Protein 3HIU (pdb70)

Sequence (558 aa):
QSRERLVKWLQDAYAEKEAETAAASRIEHYPELKRRIEQHVEETQQQSAGVQRCLELLNGSIPTATDEVTKGVGISYAFEHLEIASYRALVVAARSAGEQEVAQICEDILQQEIEAEWLIEHQEAIVVAFLEREQLGQSRERLVKWLQDAYAEKEAETAAASRIEHYPELKRRIEQHVEETQQQSAGVQRCLELLNGSIPTAKGTDEVTKGVGISYAFEHLEIASYRALVVAARSAGEQEVAQICEDILQQEIEEAEWLIEHQEAIVVAFLEREQLQSRERLVKWLQDAYAEKEAETAAASRIEHYPELKRRIEQHVEETQQQSAGVQRCLELLNGSIPTATDEVTKGVGISYAFEHLEIASYRALVVAARSAGEQEVAQICEDILQQEIEAEWLIEHQEAIVVAFLEREQLEGQSRERLVKWLQDAYAEKEAETTAAASRIEHYPELKRRIEQHVEETQQQSAGVQRCLELLNGSIPTAKGLSSVLASTDEVTKGVGISYAFEHLEIASYRALVVAARSAGEQEVAQICEDILQQEIEAEWLIEHQEAIVVAFLEREQL

B-factor: mean 47.35, std 18.44, range [15.9, 277.49]

Radius of gyration: 35.27 Å; Cα contacts (8 Å, |Δi|>4): 596; chains: 4; bounding box: 113×40×68 Å

Organism: Xanthomonas campestris pv. campestris (strain ATCC 33913 / DSM 3586 / NCPPB 528 / LMG 568 / P 25) (NCBI:txid190485)

CATH classification: 1.20.1260.10

InterPro domains:
  IPR009078 Ferritin-like superfamily [SSF47240] (7-157)
  IPR010287 Protein of unknown function DUF892, YciF-like [PF05974] (7-159)
  IPR012347 Ferritin-like [G3DSA:1.20.1260.10] (4-169)

Nearest PDB structures (foldseek):
  3hiu-assembly1_B  TM=9.996E-01  e=7.104E-16  Xanthomonas campestris pv. campestris
  3hiu-assembly1_A  TM=9.751E-01  e=3.334E-14  Xanthomonas campestris pv. campestris
  3ogh-assembly1_A  TM=9.337E-01  e=3.866E-07  Escherichia coli O6
  4v6b-assembly1_AE  TM=6.961E-01  e=4.659E-02  Homo sapiens
  4v6b-assembly2_Ax  TM=6.950E-01  e=1.173E-01  Homo sapiens

Structure (mmCIF, N/CA/C/O backbone):
data_3HIU
#
_entry.id   3HIU
#
_cell.length_a   102.592
_cell.length_b   56.843
_cell.length_c   53.990
_cell.angle_alpha   90.00
_cell.angle_beta   90.01
_cell.angle_gamma   90.00
#
_symmetry.space_group_name_H-M   'P 1 21 1'
#
loop_
_entity.id
_entity.type
_entity.pdbx_description
1 polymer 'Uncharacterized protein'
2 non-polymer 'SODIUM ION'
3 non-polymer 1,2-ETHANEDIOL
4 water water
#
loop_
_atom_site.group_PDB
_atom_site.id
_atom_site.type_symbol
_atom_site.label_atom_id
_atom_site.label_alt_id
_atom_site.label_comp_id
_atom_site.label_asym_id
_atom_site.label_entity_id
_atom_site.label_seq_id
_atom_site.pdbx_PDB_ins_code
_atom_site.Cartn_x
_atom_site.Cartn_y
_atom_site.Cartn_z
_atom_site.occupancy
_atom_site.B_iso_or_equiv
_atom_site.auth_seq_id
_atom_site.auth_comp_id
_atom_site.auth_asym_id
_atom_site.auth_atom_id
_atom_site.pdbx_PDB_model_num
ATOM 1 N N . GLN A 1 2 ? 81.215 4.045 7.079 1.00 60.68 5 GLN A N 1
ATOM 2 C CA . GLN A 1 2 ? 80.007 4.383 6.323 1.00 66.10 5 GLN A CA 1
ATOM 3 C C . GLN A 1 2 ? 78.916 3.337 6.536 1.00 55.85 5 GLN A C 1
ATOM 4 O O . GLN A 1 2 ? 77.720 3.644 6.501 1.00 43.92 5 GLN A O 1
ATOM 10 N N . SER A 1 3 ? 79.343 2.095 6.740 1.00 56.78 6 SER A N 1
ATOM 11 C CA . SER A 1 3 ? 78.435 1.048 7.159 1.00 51.05 6 SER A CA 1
ATOM 12 C C . SER A 1 3 ? 77.742 1.540 8.424 1.00 46.97 6 SER A C 1
ATOM 13 O O . SER A 1 3 ? 76.517 1.479 8.522 1.00 41.03 6 SER A O 1
ATOM 16 N N . ARG A 1 4 ? 78.522 2.051 9.378 1.00 42.63 7 ARG A N 1
ATOM 17 C CA . ARG A 1 4 ? 77.951 2.529 10.640 1.00 44.09 7 ARG A CA 1
ATOM 18 C C . ARG A 1 4 ? 77.013 3.714 10.453 1.00 47.29 7 ARG A C 1
ATOM 19 O O . ARG A 1 4 ? 75.991 3.820 11.133 1.00 45.26 7 ARG A O 1
ATOM 27 N N . GLU A 1 5 ? 77.362 4.605 9.531 1.00 49.64 8 GLU A N 1
ATOM 28 C CA . GLU A 1 5 ? 76.612 5.848 9.365 1.00 52.28 8 GLU A CA 1
ATOM 29 C C . GLU A 1 5 ? 75.348 5.723 8.507 1.00 41.24 8 GLU A C 1
ATOM 30 O O . GLU A 1 5 ? 74.503 6.611 8.523 1.00 40.61 8 GLU A O 1
ATOM 36 N N . ARG A 1 6 ? 75.222 4.631 7.757 1.00 34.50 9 ARG A N 1
ATOM 37 C CA . ARG A 1 6 ? 73.956 4.310 7.119 1.00 33.84 9 ARG A CA 1
ATOM 38 C C . ARG A 1 6 ? 73.067 3.627 8.151 1.00 33.36 9 ARG A C 1
ATOM 39 O O . ARG A 1 6 ? 71.877 3.912 8.229 1.00 34.18 9 ARG A O 1
ATOM 47 N N . LEU A 1 7 ? 73.655 2.730 8.941 1.00 36.54 10 LEU A N 1
ATOM 48 C CA . LEU A 1 7 ? 72.930 2.058 10.014 1.00 36.31 10 LEU A CA 1
ATOM 49 C C . LEU A 1 7 ? 72.374 3.112 10.967 1.00 40.71 10 LEU A C 1
ATOM 50 O O . LEU A 1 7 ? 71.199 3.077 11.327 1.00 37.02 10 LEU A O 1
ATOM 55 N N . VAL A 1 8 ? 73.216 4.066 11.358 1.00 45.69 11 VAL A N 1
ATOM 56 C CA . VAL A 1 8 ? 72.768 5.156 12.224 1.00 47.97 11 VAL A CA 1
ATOM 57 C C . VAL A 1 8 ? 71.685 5.992 11.539 1.00 50.87 11 VAL A C 1
ATOM 58 O O . VAL A 1 8 ? 70.699 6.382 12.167 1.00 53.84 11 VAL A O 1
ATOM 62 N N . LYS A 1 9 ? 71.857 6.246 10.245 1.00 47.89 12 LYS A N 1
ATOM 63 C CA . LYS A 1 9 ? 70.879 7.033 9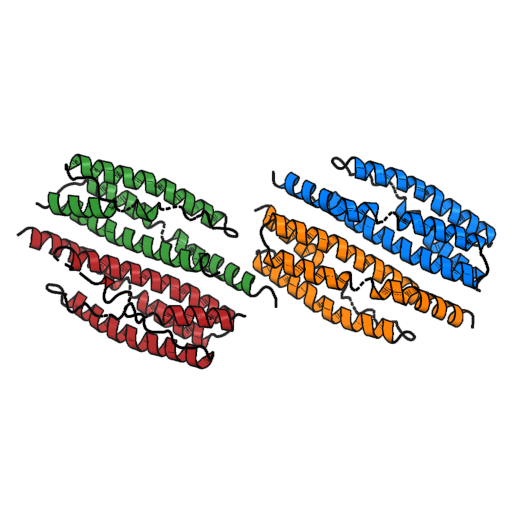.499 1.00 46.57 12 LYS A CA 1
ATOM 64 C C . LYS A 1 9 ? 69.472 6.406 9.479 1.00 46.18 12 LYS A C 1
ATOM 65 O O . LYS A 1 9 ? 68.482 7.103 9.720 1.00 45.75 12 LYS A O 1
ATOM 71 N N . TRP A 1 10 ? 69.390 5.106 9.176 1.00 41.60 13 TRP A N 1
ATOM 72 C CA . TRP A 1 10 ? 68.112 4.388 9.160 1.00 27.83 13 TRP A CA 1
ATOM 73 C C . TRP A 1 10 ? 67.595 4.129 10.572 1.00 31.80 13 TRP A C 1
ATOM 74 O O . TRP A 1 10 ? 66.391 4.034 10.789 1.00 33.22 13 TRP A O 1
ATOM 85 N N . LEU A 1 11 ? 68.503 4.027 11.537 1.00 30.00 14 LEU A N 1
ATOM 86 C CA . LEU A 1 11 ? 68.105 3.980 12.943 1.00 31.95 14 LEU A CA 1
ATOM 87 C C . LEU A 1 11 ? 67.430 5.294 13.366 1.00 36.29 14 LEU A C 1
ATOM 88 O O . LEU A 1 11 ? 66.431 5.285 14.091 1.00 33.15 14 LEU A O 1
ATOM 93 N N . GLN A 1 12 ? 67.978 6.417 12.901 1.00 40.84 15 GLN A N 1
ATOM 94 C CA . GLN A 1 12 ? 67.403 7.737 13.166 1.00 42.71 15 GLN A CA 1
ATOM 95 C C . GLN A 1 12 ? 65.984 7.884 12.605 1.00 43.92 15 GLN A C 1
ATOM 96 O O . GLN A 1 12 ? 65.070 8.324 13.313 1.00 43.18 15 GLN A O 1
ATOM 102 N N . ASP A 1 13 ? 65.804 7.510 11.339 1.00 40.83 16 ASP A N 1
ATOM 103 C CA . ASP A 1 13 ? 64.489 7.550 10.704 1.00 36.88 16 ASP A CA 1
ATOM 104 C C . ASP A 1 13 ? 63.472 6.815 11.560 1.00 37.16 16 ASP A C 1
ATOM 105 O O . ASP A 1 13 ? 62.424 7.354 11.902 1.00 40.22 16 ASP A O 1
ATOM 110 N N . ALA A 1 14 ? 63.804 5.574 11.902 1.00 40.33 17 ALA A N 1
ATOM 111 C CA . ALA A 1 14 ? 62.891 4.673 12.605 1.00 41.14 17 ALA A CA 1
ATOM 112 C C . ALA A 1 14 ? 62.523 5.155 14.006 1.00 43.65 17 ALA A C 1
ATOM 113 O O . ALA A 1 14 ? 61.419 4.897 14.476 1.00 45.71 17 ALA A O 1
ATOM 115 N N . TYR A 1 15 ? 63.450 5.840 14.672 1.00 44.41 18 TYR A N 1
ATOM 116 C CA . TYR A 1 15 ? 63.188 6.394 15.995 1.00 43.97 18 TYR A CA 1
ATOM 117 C C . TYR A 1 15 ? 62.115 7.468 15.891 1.00 44.66 18 TYR A C 1
ATOM 118 O O . TYR A 1 15 ? 61.199 7.534 16.705 1.00 44.17 18 TYR A O 1
ATOM 127 N N . ALA A 1 16 ? 62.250 8.314 14.879 1.00 43.42 19 ALA A N 1
ATOM 128 C CA . ALA A 1 16 ? 61.264 9.337 14.600 1.00 42.60 19 ALA A CA 1
ATOM 129 C C . ALA A 1 16 ? 59.963 8.673 14.159 1.00 46.56 19 ALA A C 1
ATOM 130 O O . ALA A 1 16 ? 58.874 9.142 14.483 1.00 50.21 19 ALA A O 1
ATOM 140 N N . GLU A 1 18 ? 58.924 5.619 15.133 1.00 33.94 21 GLU A N 1
ATOM 141 C CA . GLU A 1 18 ? 58.321 5.035 16.314 1.00 34.68 21 GLU A CA 1
ATOM 142 C C . GLU A 1 18 ? 57.621 6.093 17.125 1.00 36.56 21 GLU A C 1
ATOM 143 O O . GLU A 1 18 ? 56.588 5.831 17.730 1.00 40.74 21 GLU A O 1
ATOM 149 N N . LYS A 1 19 ? 58.187 7.294 17.140 1.00 40.86 22 LYS A N 1
ATOM 150 C CA . LYS A 1 19 ? 57.645 8.366 17.968 1.00 50.01 22 LYS A CA 1
ATOM 151 C C . LYS A 1 19 ? 56.394 8.944 17.338 1.00 55.55 22 LYS A C 1
ATOM 152 O O . LYS A 1 19 ? 55.498 9.416 18.037 1.00 55.98 22 LYS A O 1
ATOM 158 N N . GLU A 1 20 ? 56.331 8.892 16.013 1.00 60.58 23 GLU A N 1
ATOM 159 C CA . GLU A 1 20 ? 55.102 9.232 15.310 1.00 63.19 23 GLU A CA 1
ATOM 160 C C . GLU A 1 20 ? 54.059 8.144 15.543 1.00 58.38 23 GLU A C 1
ATOM 161 O O . GLU A 1 20 ? 52.891 8.432 15.818 1.00 58.69 23 GLU A O 1
ATOM 167 N N . ALA A 1 21 ? 54.494 6.892 15.440 1.00 51.79 24 ALA A N 1
ATOM 168 C CA . ALA A 1 21 ? 53.608 5.761 15.653 1.00 46.02 24 ALA A CA 1
ATOM 169 C C . ALA A 1 21 ? 52.944 5.879 17.020 1.00 49.22 24 ALA A C 1
ATOM 170 O O . ALA A 1 21 ? 51.721 5.799 17.131 1.00 50.50 24 ALA A O 1
ATOM 172 N N . GLU A 1 22 ? 53.759 6.094 18.051 1.00 48.24 25 GLU A N 1
ATOM 173 C CA . GLU A 1 22 ? 53.283 6.186 19.430 1.00 49.03 25 GLU A CA 1
ATOM 174 C C . GLU A 1 22 ? 52.213 7.262 19.610 1.00 49.37 25 GLU A C 1
ATOM 175 O O . GLU A 1 22 ? 51.238 7.075 20.341 1.00 48.49 25 GLU A O 1
ATOM 181 N N . THR A 1 23 ? 52.399 8.388 18.935 1.00 47.94 26 THR A N 1
ATOM 182 C CA . THR A 1 23 ? 51.500 9.517 19.082 1.00 49.58 26 THR A CA 1
ATOM 183 C C . THR A 1 23 ? 50.241 9.343 18.232 1.00 49.34 26 THR A C 1
ATOM 184 O O . THR A 1 23 ? 49.168 9.863 18.560 1.00 49.24 26 THR A O 1
ATOM 209 N N . ALA A 1 26 ? 48.357 6.497 20.301 1.00 49.28 29 ALA A N 1
ATOM 210 C CA . ALA A 1 26 ? 47.917 7.081 21.564 1.00 60.11 29 ALA A CA 1
ATOM 211 C C . ALA A 1 26 ? 46.791 8.074 21.311 1.00 67.67 29 ALA A C 1
ATOM 212 O O . ALA A 1 26 ? 46.231 8.651 22.246 1.00 75.86 29 ALA A O 1
ATOM 214 N N . ALA A 1 27 ? 46.471 8.275 20.037 1.00 63.61 30 ALA A N 1
ATOM 215 C CA . ALA A 1 27 ? 45.329 9.088 19.651 1.00 57.92 30 ALA A CA 1
ATOM 216 C C . ALA A 1 27 ? 44.194 8.204 19.146 1.00 56.97 30 ALA A C 1
ATOM 217 O O . ALA A 1 27 ? 43.035 8.390 19.528 1.00 60.49 30 ALA A O 1
ATOM 227 N N . ALA A 1 29 ? 43.450 5.216 19.823 1.00 52.57 32 ALA A N 1
ATOM 228 C CA . ALA A 1 29 ? 42.852 4.410 20.881 1.00 57.73 32 ALA A CA 1
ATOM 229 C C . ALA A 1 29 ? 41.809 5.188 21.693 1.00 65.07 32 ALA A C 1
ATOM 230 O O . ALA A 1 29 ? 41.033 4.601 22.451 1.00 72.10 32 ALA A O 1
ATOM 232 N N . SER A 1 30 ? 41.777 6.506 21.526 1.00 63.99 33 SER A N 1
ATOM 233 C CA . SER A 1 30 ? 40.829 7.327 22.274 1.00 64.75 33 SER A CA 1
ATOM 234 C C . SER A 1 30 ? 39.553 7.644 21.485 1.00 63.86 33 SER A C 1
ATOM 235 O O . SER A 1 30 ? 38.573 8.126 22.053 1.00 65.49 33 SER A O 1
ATOM 238 N N . ARG A 1 31 ? 39.571 7.370 20.183 1.00 62.03 34 ARG A N 1
ATOM 239 C CA . ARG A 1 31 ? 38.418 7.615 19.317 1.00 64.76 34 ARG A CA 1
ATOM 240 C C . ARG A 1 31 ? 37.462 6.429 19.350 1.00 63.24 34 ARG A C 1
ATOM 241 O O . ARG A 1 31 ? 36.303 6.535 18.948 1.00 65.72 34 ARG A O 1
ATOM 249 N N . ILE A 1 32 ? 37.958 5.298 19.834 1.00 56.39 35 ILE A N 1
ATOM 250 C CA . ILE A 1 32 ? 37.186 4.063 19.841 1.00 50.54 35 ILE A CA 1
ATOM 251 C C . ILE A 1 32 ? 36.098 4.061 20.907 1.00 47.37 35 ILE A C 1
ATOM 252 O O . ILE A 1 32 ? 36.360 4.372 22.070 1.00 46.54 35 ILE A O 1
ATOM 257 N N . GLU A 1 33 ? 34.883 3.701 20.502 1.00 44.68 36 GLU A N 1
ATOM 258 C CA . GLU A 1 33 ? 33.765 3.593 21.432 1.00 47.33 36 GLU A CA 1
ATOM 259 C C . GLU A 1 33 ? 33.094 2.234 21.356 1.00 43.00 36 GLU A C 1
ATOM 260 O O . GLU A 1 33 ? 32.327 1.881 22.248 1.00 38.78 36 GLU A O 1
ATOM 266 N N . HIS A 1 34 ? 33.367 1.479 20.291 1.00 45.13 37 HIS A N 1
ATOM 267 C CA . HIS A 1 34 ? 32.605 0.255 20.028 1.00 50.57 37 HIS A CA 1
ATOM 268 C C . HIS A 1 34 ? 33.407 -1.022 19.737 1.00 48.52 37 HIS A C 1
ATOM 269 O O . HIS A 1 34 ? 32.838 -2.040 19.331 1.00 50.72 37 HIS A O 1
ATOM 276 N N . TYR A 1 35 ? 34.712 -0.984 19.965 1.00 43.65 38 TYR A N 1
ATOM 277 C CA . TYR A 1 35 ? 35.562 -2.110 19.598 1.00 42.77 38 TYR A CA 1
ATOM 278 C C . TYR A 1 35 ? 36.536 -2.454 20.719 1.00 42.93 38 TYR A C 1
ATOM 279 O O . TYR A 1 35 ? 37.731 -2.157 20.632 1.00 37.62 38 TYR A O 1
ATOM 288 N N . PRO A 1 36 ? 36.020 -3.097 21.780 1.00 45.92 39 PRO A N 1
ATOM 289 C CA . PRO A 1 36 ? 36.778 -3.294 23.021 1.00 46.10 39 PRO A CA 1
ATOM 290 C C . PRO A 1 36 ? 38.134 -3.967 22.783 1.00 46.83 39 PRO A C 1
ATOM 291 O O . PRO A 1 36 ? 39.137 -3.568 23.374 1.00 45.26 39 PRO A O 1
ATOM 295 N N . GLU A 1 37 ? 38.162 -4.980 21.925 1.00 45.35 40 GLU A N 1
ATOM 296 C CA . GLU A 1 37 ? 39.382 -5.721 21.717 1.00 41.91 40 GLU A CA 1
ATOM 297 C C . GLU A 1 37 ? 40.382 -4.786 21.055 1.00 44.54 40 GLU A C 1
ATOM 298 O O . GLU A 1 37 ? 41.536 -4.702 21.470 1.00 43.68 40 GLU A O 1
ATOM 304 N N . LEU A 1 38 ? 39.903 -4.061 20.048 1.00 41.01 41 LEU A N 1
ATOM 305 C CA . LEU A 1 38 ? 40.727 -3.163 19.250 1.00 37.87 41 LEU A CA 1
ATOM 306 C C . LEU A 1 38 ? 41.419 -2.116 20.114 1.00 44.53 41 LEU A C 1
ATOM 307 O O . LEU A 1 38 ? 42.649 -2.004 20.100 1.00 44.74 41 LEU A O 1
ATOM 312 N N . LYS A 1 39 ? 40.625 -1.351 20.860 1.00 42.74 42 LYS A N 1
ATOM 313 C CA . LYS A 1 39 ? 41.151 -0.297 21.714 1.00 38.39 42 LYS A CA 1
ATOM 314 C C . LYS A 1 39 ? 42.198 -0.899 22.632 1.00 40.24 42 LYS A C 1
ATOM 315 O O . LYS A 1 39 ? 43.274 -0.333 22.829 1.00 38.79 42 LYS A O 1
ATOM 321 N N . ARG A 1 40 ? 41.876 -2.074 23.158 1.00 46.62 43 ARG A N 1
ATOM 322 C CA . ARG A 1 40 ? 42.695 -2.757 24.155 1.00 53.50 43 ARG A CA 1
ATOM 323 C C . ARG A 1 40 ? 43.975 -3.322 23.528 1.00 55.63 43 ARG A C 1
ATOM 324 O O . ARG A 1 40 ? 44.981 -3.528 24.212 1.00 56.52 43 ARG A O 1
ATOM 332 N N . ARG A 1 41 ? 43.930 -3.569 22.223 1.00 50.35 44 ARG A N 1
ATOM 333 C CA . ARG A 1 41 ? 45.098 -4.060 21.510 1.00 46.83 44 ARG A CA 1
ATOM 334 C C . ARG A 1 41 ? 46.023 -2.894 21.170 1.00 44.76 44 ARG A C 1
ATOM 335 O O . ARG A 1 41 ? 47.235 -2.969 21.359 1.00 45.89 44 ARG A O 1
ATOM 343 N N . ILE A 1 42 ? 45.438 -1.809 20.682 1.00 40.17 45 ILE A N 1
ATOM 344 C CA . ILE A 1 42 ? 46.212 -0.633 20.313 1.00 36.56 45 ILE A CA 1
ATOM 345 C C . ILE A 1 42 ? 46.964 -0.090 21.525 1.00 35.74 45 ILE A C 1
ATOM 346 O O . ILE A 1 42 ? 48.174 0.148 21.459 1.00 39.21 45 ILE A O 1
ATOM 351 N N . GLU A 1 43 ? 46.251 0.090 22.633 1.00 32.40 46 GLU A N 1
ATOM 352 C CA . GLU A 1 43 ? 46.882 0.522 23.875 1.00 39.25 46 GLU A CA 1
ATOM 353 C C . GLU A 1 43 ? 48.171 -0.261 24.130 1.00 42.71 46 GLU A C 1
ATOM 354 O O . GLU A 1 43 ? 49.248 0.324 24.249 1.00 46.25 46 GLU A O 1
ATOM 360 N N . GLN A 1 44 ? 48.052 -1.585 24.194 1.00 42.16 47 GLN A N 1
ATOM 361 C CA . GLN A 1 44 ? 49.187 -2.490 24.417 1.00 45.31 47 GLN A CA 1
ATOM 362 C C . GLN A 1 44 ? 50.396 -2.219 23.505 1.00 42.80 47 GLN A C 1
ATOM 363 O O . GLN A 1 44 ? 51.552 -2.412 23.902 1.00 33.68 47 GLN A O 1
ATOM 369 N N . HIS A 1 45 ? 50.125 -1.772 22.282 1.00 44.77 48 HIS A N 1
ATOM 370 C CA . HIS A 1 45 ? 51.194 -1.509 21.327 1.00 42.21 48 HIS A CA 1
ATOM 371 C C . HIS A 1 45 ? 51.697 -0.071 21.451 1.00 43.14 48 HIS A C 1
ATOM 372 O O . HIS A 1 45 ? 52.845 0.221 21.100 1.00 43.21 48 HIS A O 1
ATOM 379 N N . VAL A 1 46 ? 50.847 0.824 21.956 1.00 39.02 49 VAL A N 1
ATOM 380 C CA . VAL A 1 46 ? 51.294 2.180 22.269 1.00 42.43 49 VAL A CA 1
ATOM 381 C C . VAL A 1 46 ? 52.480 2.115 23.224 1.00 48.73 49 VAL A C 1
ATOM 382 O O . VAL A 1 46 ? 53.332 3.007 23.248 1.00 47.20 49 VAL A O 1
ATOM 386 N N . GLU A 1 47 ? 52.541 1.040 24.000 1.00 51.66 50 GLU A N 1
ATOM 387 C CA . GLU A 1 47 ? 53.651 0.849 24.919 1.00 57.84 50 GLU A CA 1
ATOM 388 C C . GLU A 1 47 ? 54.719 -0.120 24.400 1.00 52.01 50 GLU A C 1
ATOM 389 O O . GLU A 1 47 ? 55.909 0.088 24.635 1.00 50.67 50 GLU A O 1
ATOM 395 N N . GLU A 1 48 ? 54.316 -1.165 23.687 1.00 48.78 51 GLU A N 1
ATOM 396 C CA . GLU A 1 48 ? 55.316 -1.983 23.018 1.00 47.52 51 GLU A CA 1
ATOM 397 C C . GLU A 1 48 ? 56.191 -0.997 22.260 1.00 44.95 51 GLU A C 1
ATOM 398 O O . GLU A 1 48 ? 57.409 -1.140 22.215 1.00 44.74 51 GLU A O 1
ATOM 404 N N . THR A 1 49 ? 55.545 0.020 21.690 1.00 40.94 52 THR A N 1
ATOM 405 C CA . THR A 1 49 ? 56.203 1.036 20.875 1.00 42.34 52 THR A CA 1
ATOM 406 C C . THR A 1 49 ? 57.167 1.891 21.678 1.00 50.61 52 THR A C 1
ATOM 407 O O . THR A 1 49 ? 58.294 2.154 21.248 1.00 49.15 52 THR A O 1
ATOM 411 N N . GLN A 1 50 ? 56.722 2.344 22.842 1.00 55.95 53 GLN A N 1
ATOM 412 C CA . GLN A 1 50 ? 57.598 3.130 23.696 1.00 57.11 53 GLN A CA 1
ATOM 413 C C . GLN A 1 50 ? 58.857 2.319 24.053 1.00 55.96 53 GLN A C 1
ATOM 414 O O . GLN A 1 50 ? 59.944 2.887 24.197 1.00 57.65 53 GLN A O 1
ATOM 420 N N . GLN A 1 51 ? 58.709 0.993 24.141 1.00 51.92 54 GLN A N 1
ATOM 421 C CA . GLN A 1 51 ? 59.834 0.078 24.386 1.00 49.77 54 GLN A CA 1
ATOM 422 C C . GLN A 1 51 ? 60.671 -0.192 23.134 1.00 52.75 54 GLN A C 1
ATOM 423 O O . GLN A 1 51 ? 61.810 -0.651 23.231 1.00 50.36 54 GLN A O 1
ATOM 429 N N . GLN A 1 52 ? 60.098 0.078 21.965 1.00 52.99 55 GLN A N 1
ATOM 430 C CA . GLN A 1 52 ? 60.826 -0.071 20.709 1.00 53.59 55 GLN A CA 1
ATOM 431 C C . GLN A 1 52 ? 61.853 1.047 20.523 1.00 55.79 55 GLN A C 1
ATOM 432 O O . GLN A 1 52 ? 63.054 0.789 20.453 1.00 54.97 55 GLN A O 1
ATOM 438 N N . SER A 1 53 ? 61.374 2.287 20.455 1.00 57.25 56 SER A N 1
ATOM 439 C CA . SER A 1 53 ? 62.244 3.427 20.175 1.00 55.38 56 SER A CA 1
ATOM 440 C C . SER A 1 53 ? 63.354 3.590 21.218 1.00 51.45 56 SER A C 1
ATOM 441 O O . SER A 1 53 ? 64.478 3.942 20.875 1.00 46.01 56 SER A O 1
ATOM 444 N N . ALA A 1 54 ? 63.035 3.335 22.484 1.00 48.90 57 ALA A N 1
ATOM 445 C CA . ALA A 1 54 ? 64.032 3.407 23.544 1.00 48.60 57 ALA A CA 1
ATOM 446 C C . ALA A 1 54 ? 65.110 2.386 23.255 1.00 48.93 57 ALA A C 1
ATOM 447 O O . ALA A 1 54 ? 66.281 2.587 23.592 1.00 50.99 57 ALA A O 1
ATOM 449 N N . GLY A 1 55 ? 64.703 1.286 22.625 1.00 42.30 58 GLY A N 1
ATOM 450 C CA . GLY A 1 55 ? 65.636 0.262 22.193 1.00 41.88 58 GLY A CA 1
ATOM 451 C C . GLY A 1 55 ? 66.450 0.755 21.012 1.00 38.62 58 GLY A C 1
ATOM 452 O O . GLY A 1 55 ? 67.666 0.553 20.942 1.00 39.46 58 GLY A O 1
ATOM 453 N N . VAL A 1 56 ? 65.763 1.406 20.079 1.00 34.27 59 VAL A N 1
ATOM 454 C CA . VAL A 1 56 ? 66.415 2.045 18.947 1.00 34.39 59 VAL A CA 1
ATOM 455 C C . VAL A 1 56 ? 67.446 3.058 19.451 1.00 39.64 59 VAL A C 1
ATOM 456 O O . VAL A 1 56 ? 68.564 3.138 18.935 1.00 33.24 59 VAL A O 1
ATOM 460 N N . GLN A 1 57 ? 67.064 3.817 20.477 1.00 42.01 60 GLN A N 1
ATOM 461 C CA . GLN A 1 57 ? 67.924 4.852 21.037 1.00 38.69 60 GLN A CA 1
ATOM 462 C C . GLN A 1 57 ? 69.190 4.270 21.646 1.00 36.89 60 GLN A C 1
ATOM 463 O O . GLN A 1 57 ? 70.282 4.807 21.452 1.00 41.36 60 GLN A O 1
ATOM 469 N N . ARG A 1 58 ? 69.044 3.182 22.394 1.00 31.48 61 ARG A N 1
ATOM 470 C CA . ARG A 1 58 ? 70.206 2.507 22.944 1.00 30.70 61 ARG A CA 1
ATOM 471 C C . ARG A 1 58 ? 71.162 2.137 21.812 1.00 36.88 61 ARG A C 1
ATOM 472 O O . ARG A 1 58 ? 72.388 2.081 22.003 1.00 40.01 61 ARG A O 1
ATOM 480 N N . CYS A 1 59 ? 70.594 1.903 20.631 1.00 32.53 62 CYS A N 1
ATOM 481 C CA . CYS A 1 59 ? 71.378 1.643 19.430 1.00 34.18 62 CYS A CA 1
ATOM 482 C C . CYS A 1 59 ? 72.026 2.911 18.865 1.00 39.47 62 CYS A C 1
ATOM 483 O O . CYS A 1 59 ? 73.167 2.876 18.388 1.00 42.57 62 CYS A O 1
ATOM 486 N N . LEU A 1 60 ? 71.299 4.025 18.929 1.00 38.91 63 LEU A N 1
ATOM 487 C CA . LEU A 1 60 ? 71.819 5.309 18.462 1.00 42.32 63 LEU A CA 1
ATOM 488 C C . LEU A 1 60 ? 72.928 5.834 19.377 1.00 45.58 63 LEU A C 1
ATOM 489 O O . LEU A 1 60 ? 73.897 6.446 18.918 1.00 50.08 63 LEU A O 1
ATOM 494 N N . GLU A 1 61 ? 72.781 5.583 20.671 1.00 41.95 64 GLU A N 1
ATOM 495 C CA . GLU A 1 61 ? 73.795 5.965 21.641 1.00 39.59 64 GLU A CA 1
ATOM 496 C C . GLU A 1 61 ? 75.030 5.063 21.540 1.00 42.25 64 GLU A C 1
ATOM 497 O O . GLU A 1 61 ? 76.154 5.524 21.729 1.00 46.79 64 GLU A O 1
ATOM 503 N N . LEU A 1 62 ? 74.825 3.790 21.212 1.00 39.33 65 LEU A N 1
ATOM 504 C CA . LEU A 1 62 ? 75.939 2.856 21.057 1.00 43.74 65 LEU A CA 1
ATOM 505 C C . LEU A 1 62 ? 76.867 3.221 19.901 1.00 46.29 65 LEU A C 1
ATOM 506 O O . LEU A 1 62 ? 78.094 3.168 20.032 1.00 49.80 65 LEU A O 1
ATOM 511 N N . LEU A 1 63 ? 76.273 3.568 18.764 1.00 44.07 66 LEU A N 1
ATOM 512 C CA . LEU A 1 63 ? 77.034 3.815 17.543 1.00 45.75 66 LEU A CA 1
ATOM 513 C C . LEU A 1 63 ? 77.367 5.301 17.391 1.00 48.98 66 LEU A C 1
ATOM 514 O O . LEU A 1 63 ? 77.729 5.762 16.304 1.00 51.64 66 LEU A O 1
ATOM 519 N N . ASN A 1 64 ? 77.238 6.043 18.490 1.00 46.08 67 ASN A N 1
ATOM 520 C CA . ASN A 1 64 ? 77.565 7.467 18.521 1.00 46.34 67 ASN A CA 1
ATOM 521 C C . ASN A 1 64 ? 76.778 8.299 17.501 1.00 52.33 67 ASN A C 1
ATOM 522 O O . ASN A 1 64 ? 77.275 9.303 16.992 1.00 58.10 67 ASN A O 1
ATOM 527 N N . GLY A 1 65 ? 75.553 7.878 17.204 1.00 46.98 68 GLY A N 1
ATOM 528 C CA . GLY A 1 65 ? 74.686 8.635 16.320 1.00 46.00 68 GLY A CA 1
ATOM 529 C C . GLY A 1 65 ? 73.648 9.396 17.122 1.00 51.21 68 GLY A C 1
ATOM 530 O O . GLY A 1 65 ? 73.237 8.956 18.198 1.00 51.95 68 GLY A O 1
ATOM 531 N N . SER A 1 66 ? 73.219 10.540 16.601 1.00 54.49 69 SER A N 1
ATOM 532 C CA . SER A 1 66 ? 72.303 11.415 17.328 1.00 58.68 69 SER A CA 1
ATOM 533 C C . SER A 1 66 ? 70.903 10.823 17.405 1.00 56.45 69 SER A C 1
ATOM 534 O O . SER A 1 66 ? 70.540 9.962 16.607 1.00 56.55 69 SER A O 1
ATOM 537 N N . ILE A 1 67 ? 70.120 11.301 18.368 1.00 57.29 70 ILE A N 1
ATOM 538 C CA . ILE A 1 67 ? 68.726 10.893 18.497 1.00 59.53 70 ILE A CA 1
ATOM 539 C C . ILE A 1 67 ? 67.806 11.988 17.957 1.00 70.96 70 ILE A C 1
ATOM 540 O O . ILE A 1 67 ? 67.696 13.057 18.556 1.00 74.49 70 ILE A O 1
ATOM 545 N N . PRO A 1 68 ? 67.147 11.716 16.817 1.00 74.51 71 PRO A N 1
ATOM 546 C CA . PRO A 1 68 ? 66.305 12.635 16.036 1.00 78.55 71 PRO A CA 1
ATOM 547 C C . PRO A 1 68 ? 65.485 13.659 16.846 1.00 87.01 71 PRO A C 1
ATOM 548 O O . PRO A 1 68 ? 65.202 13.455 18.030 1.00 85.74 71 PRO A O 1
ATOM 552 N N . THR A 1 69 ? 65.095 14.746 16.178 1.00 94.19 72 THR A N 1
ATOM 553 C CA . THR A 1 69 ? 64.521 15.921 16.836 1.00 99.31 72 THR A CA 1
ATOM 554 C C . THR A 1 69 ? 63.179 16.382 16.245 1.00 103.69 72 THR A C 1
ATOM 555 O O . THR A 1 69 ? 62.776 15.941 15.168 1.00 102.23 72 THR A O 1
ATOM 559 N N . ALA A 1 70 ? 62.499 17.273 16.968 1.00 108.99 73 ALA A N 1
ATOM 560 C CA . ALA A 1 70 ? 61.239 17.880 16.525 1.00 109.99 73 ALA A CA 1
ATOM 561 C C . ALA A 1 70 ? 60.066 16.900 16.496 1.00 108.19 73 ALA A C 1
ATOM 562 O O . ALA A 1 70 ? 58.903 17.305 16.566 1.00 106.21 73 ALA A O 1
ATOM 572 N N . THR A 1 90 ? 30.325 8.788 10.471 1.00 107.15 93 THR A N 1
ATOM 573 C CA . THR A 1 90 ? 31.559 9.056 9.732 1.00 98.37 93 THR A CA 1
ATOM 574 C C . THR A 1 90 ? 32.708 8.088 10.056 1.00 85.45 93 THR A C 1
ATOM 575 O O . THR A 1 90 ? 32.700 7.394 11.076 1.00 81.14 93 THR A O 1
ATOM 579 N N . ASP A 1 91 ? 33.705 8.096 9.177 1.00 73.86 94 ASP A N 1
ATOM 580 C CA . ASP A 1 91 ? 34.598 6.968 8.947 1.00 57.05 94 ASP A CA 1
ATOM 581 C C . ASP A 1 91 ? 35.716 6.643 9.934 1.00 53.97 94 ASP A C 1
ATOM 582 O O . ASP A 1 91 ? 36.216 5.524 9.911 1.00 52.57 94 ASP A O 1
ATOM 587 N N . GLU A 1 92 ? 36.118 7.596 10.770 1.00 55.57 95 GLU A N 1
ATOM 588 C CA . GLU A 1 92 ? 37.296 7.421 11.631 1.00 65.27 95 GLU A CA 1
ATOM 589 C C . GLU A 1 92 ? 37.776 5.969 11.815 1.00 64.02 95 GLU A C 1
ATOM 590 O O . GLU A 1 92 ? 38.908 5.644 11.458 1.00 65.23 95 GLU A O 1
ATOM 596 N N . VAL A 1 93 ? 36.914 5.106 12.364 1.00 57.21 96 VAL A N 1
ATOM 597 C CA . VAL A 1 93 ? 37.330 3.787 12.873 1.00 49.76 96 VAL A CA 1
ATOM 598 C C . VAL A 1 93 ? 37.881 2.782 11.854 1.00 44.16 96 VAL A C 1
ATOM 599 O O . VAL A 1 93 ? 38.990 2.288 12.028 1.00 38.46 96 VAL A O 1
ATOM 603 N N . THR A 1 94 ? 37.116 2.472 10.808 1.00 45.69 97 THR A N 1
ATOM 604 C CA . THR A 1 94 ? 37.568 1.509 9.802 1.00 43.90 97 THR A CA 1
ATOM 605 C C . THR A 1 94 ? 38.764 2.064 9.044 1.00 38.15 97 THR A C 1
ATOM 606 O O . THR A 1 94 ? 39.739 1.355 8.792 1.00 37.80 97 THR A O 1
ATOM 610 N N . LYS A 1 95 ? 38.676 3.343 8.690 1.00 35.81 98 LYS A N 1
ATOM 611 C CA . LYS A 1 95 ? 39.732 4.024 7.952 1.00 39.83 98 LYS A CA 1
ATOM 612 C C . LYS A 1 95 ? 41.023 4.083 8.760 1.00 37.67 98 LYS A C 1
ATOM 613 O O . LYS A 1 95 ? 42.116 3.938 8.213 1.00 33.14 98 LYS A O 1
ATOM 619 N N . GLY A 1 96 ? 40.892 4.302 10.064 1.00 36.50 99 GLY A N 1
ATOM 620 C CA . GLY A 1 96 ? 42.045 4.346 10.947 1.00 32.91 99 GLY A CA 1
ATOM 621 C C . GLY A 1 96 ? 42.634 2.959 11.102 1.00 31.17 99 GLY A C 1
ATOM 622 O O . GLY A 1 96 ? 43.852 2.790 11.254 1.00 27.30 99 GLY A O 1
ATOM 623 N N . VAL A 1 97 ? 41.764 1.953 11.062 1.00 31.54 100 VAL A N 1
ATOM 624 C CA . VAL A 1 97 ? 42.227 0.575 11.058 1.00 30.61 100 VAL A CA 1
ATOM 625 C C . VAL A 1 97 ? 43.066 0.314 9.811 1.00 30.66 100 VAL A C 1
ATOM 626 O O . VAL A 1 97 ? 44.063 -0.405 9.867 1.00 31.24 100 VAL A O 1
ATOM 630 N N . GLY A 1 98 ? 42.671 0.921 8.694 1.00 27.06 101 GLY A N 1
ATOM 631 C CA . GLY A 1 98 ? 43.386 0.762 7.444 1.00 23.75 101 GLY A CA 1
ATOM 632 C C . GLY A 1 98 ? 44.732 1.469 7.409 1.00 24.87 101 GLY A C 1
ATOM 633 O O . GLY A 1 98 ? 45.716 0.970 6.848 1.00 24.95 101 GLY A O 1
ATOM 634 N N . ILE A 1 99 ? 44.781 2.647 8.004 1.00 28.72 102 ILE A N 1
ATOM 635 C CA . ILE A 1 99 ? 46.033 3.382 8.112 1.00 27.24 102 ILE A CA 1
ATOM 636 C C . ILE A 1 99 ? 46.969 2.730 9.129 1.00 30.86 102 ILE A C 1
ATOM 637 O O . ILE A 1 99 ? 48.190 2.804 9.010 1.00 29.46 102 ILE A O 1
ATOM 642 N N . SER A 1 100 ? 46.386 2.097 10.139 1.00 37.25 103 SER A N 1
ATOM 643 C CA . SER A 1 100 ? 47.169 1.398 11.147 1.00 38.96 103 SER A CA 1
ATOM 644 C C . SER A 1 100 ? 47.920 0.268 10.485 1.00 37.72 103 SER A C 1
ATOM 645 O O . SER A 1 100 ? 49.106 0.049 10.732 1.00 41.81 103 SER A O 1
ATOM 648 N N . TYR A 1 101 ? 47.194 -0.458 9.649 1.00 30.36 104 TYR A N 1
ATOM 649 C CA . TYR A 1 101 ? 47.735 -1.607 8.946 1.00 27.95 104 TYR A CA 1
ATOM 650 C C . TYR A 1 101 ? 48.801 -1.197 7.907 1.00 28.78 104 TYR A C 1
ATOM 651 O O . TYR A 1 101 ? 49.802 -1.896 7.722 1.00 30.73 104 TYR A O 1
ATOM 660 N N . ALA A 1 102 ? 48.590 -0.060 7.247 1.00 23.58 105 ALA A N 1
ATOM 661 C CA . ALA A 1 102 ? 49.553 0.470 6.287 1.00 19.68 105 ALA A CA 1
ATOM 662 C C . ALA A 1 102 ? 50.847 0.946 6.956 1.00 25.40 105 ALA A C 1
ATOM 663 O O . ALA A 1 102 ? 51.946 0.777 6.417 1.00 25.75 105 ALA A O 1
ATOM 665 N N . PHE A 1 103 ? 50.720 1.562 8.126 1.00 29.27 106 PHE A N 1
ATOM 666 C CA . PHE A 1 103 ? 51.894 2.065 8.828 1.00 28.47 106 PHE A CA 1
ATOM 667 C C . PHE A 1 103 ? 52.712 0.913 9.392 1.00 27.24 106 PHE A C 1
ATOM 668 O O . PHE A 1 103 ? 53.922 0.857 9.211 1.00 26.45 106 PHE A O 1
ATOM 676 N N . GLU A 1 104 ? 52.045 -0.007 10.078 1.00 30.85 107 GLU A N 1
ATOM 677 C CA . GLU A 1 104 ? 52.710 -1.203 10.584 1.00 31.57 107 GLU A CA 1
ATOM 678 C C . GLU A 1 104 ? 53.462 -1.887 9.449 1.00 31.23 107 GLU A C 1
ATOM 679 O O . GLU A 1 104 ? 54.487 -2.523 9.671 1.00 28.87 107 GLU A O 1
ATOM 685 N N . HIS A 1 105 ? 52.959 -1.747 8.226 1.00 32.67 108 HIS A N 1
ATOM 686 C CA . HIS A 1 105 ? 53.648 -2.321 7.073 1.00 31.84 108 HIS A CA 1
ATOM 687 C C . HIS A 1 105 ? 54.807 -1.460 6.567 1.00 26.84 108 HIS A C 1
ATOM 688 O O . HIS A 1 105 ? 55.784 -1.983 6.048 1.00 25.76 108 HIS A O 1
ATOM 695 N N . LEU A 1 106 ? 54.686 -0.149 6.741 1.00 25.56 109 LEU A N 1
ATOM 696 C CA . LEU A 1 106 ? 55.796 0.758 6.560 1.00 25.50 109 LEU A CA 1
ATOM 697 C C . LEU A 1 106 ? 56.897 0.373 7.535 1.00 35.11 109 LEU A C 1
ATOM 698 O O . LEU A 1 106 ? 58.070 0.269 7.174 1.00 41.27 109 LEU A O 1
ATOM 703 N N . GLU A 1 107 ? 56.511 0.151 8.784 1.00 36.86 110 GLU A N 1
ATOM 704 C CA . GLU A 1 107 ? 57.469 -0.234 9.816 1.00 37.15 110 GLU A CA 1
ATOM 705 C C . GLU A 1 107 ? 58.212 -1.518 9.459 1.00 30.08 110 GLU A C 1
ATOM 706 O O . GLU A 1 107 ? 59.442 -1.554 9.446 1.00 21.46 110 GLU A O 1
ATOM 712 N N . ILE A 1 108 ? 57.452 -2.573 9.187 1.00 33.68 111 ILE A N 1
ATOM 713 C CA . ILE A 1 108 ? 58.036 -3.830 8.745 1.00 35.73 111 ILE A CA 1
ATOM 714 C C . ILE A 1 108 ? 59.175 -3.536 7.773 1.00 37.66 111 ILE A C 1
ATOM 715 O O . ILE A 1 108 ? 60.342 -3.651 8.129 1.00 35.27 111 ILE A O 1
ATOM 720 N N . ALA A 1 109 ? 58.828 -3.123 6.560 1.00 37.12 112 ALA A N 1
ATOM 721 C CA . ALA A 1 109 ? 59.820 -2.835 5.533 1.00 33.52 112 ALA A CA 1
ATOM 722 C C . ALA A 1 109 ? 61.061 -2.147 6.099 1.00 35.80 112 ALA A C 1
ATOM 723 O O . ALA A 1 109 ? 62.192 -2.531 5.777 1.00 38.35 112 ALA A O 1
ATOM 725 N N . SER A 1 110 ? 60.851 -1.142 6.947 1.00 34.89 113 SER A N 1
ATOM 726 C CA . SER A 1 110 ? 61.957 -0.348 7.482 1.00 38.17 113 SER A CA 1
ATOM 727 C C . SER A 1 110 ? 62.860 -1.125 8.450 1.00 37.65 113 SER A C 1
ATOM 728 O O . SER A 1 110 ? 64.073 -0.931 8.469 1.00 36.32 113 SER A O 1
ATOM 731 N N . TYR A 1 111 ? 62.266 -2.003 9.250 1.00 35.74 114 TYR A N 1
ATOM 732 C CA . TYR A 1 111 ? 63.044 -2.818 10.169 1.00 32.66 114 TYR A CA 1
ATOM 733 C C . TYR A 1 111 ? 63.736 -3.985 9.468 1.00 31.89 114 TYR A C 1
ATOM 734 O O . TYR A 1 111 ? 64.824 -4.397 9.864 1.00 32.74 114 TYR A O 1
ATOM 743 N N . ARG A 1 112 ? 63.105 -4.521 8.429 1.00 29.71 115 ARG A N 1
ATOM 744 C CA . ARG A 1 112 ? 63.752 -5.521 7.585 1.00 25.38 115 ARG A CA 1
ATOM 745 C C . ARG A 1 112 ? 65.005 -4.942 6.945 1.00 19.66 115 ARG A C 1
ATOM 746 O O . ARG A 1 112 ? 66.052 -5.565 6.963 1.00 25.24 115 ARG A O 1
ATOM 754 N N . ALA A 1 113 ? 64.884 -3.745 6.378 1.00 25.04 116 ALA A N 1
ATOM 755 C CA . ALA A 1 113 ? 66.023 -3.043 5.801 1.00 28.79 116 ALA A CA 1
ATOM 756 C C . ALA A 1 113 ? 67.094 -2.713 6.857 1.00 33.18 116 ALA A C 1
ATOM 757 O O . ALA A 1 113 ? 68.288 -2.645 6.549 1.00 29.39 116 ALA A O 1
ATOM 759 N N . LEU A 1 114 ? 66.667 -2.501 8.098 1.00 33.09 117 LEU A N 1
ATOM 760 C CA . LEU A 1 114 ? 67.606 -2.289 9.192 1.00 30.84 117 LEU A CA 1
ATOM 761 C C . LEU A 1 114 ? 68.368 -3.563 9.472 1.00 32.95 117 LEU A C 1
ATOM 762 O O . LEU A 1 114 ? 69.580 -3.540 9.662 1.00 32.16 117 LEU A O 1
ATOM 767 N N . VAL A 1 115 ? 67.661 -4.684 9.506 1.00 30.91 118 VAL A N 1
ATOM 768 C CA . VAL A 1 115 ? 68.328 -5.947 9.770 1.00 30.77 118 VAL A CA 1
ATOM 769 C C . VAL A 1 115 ? 69.418 -6.194 8.728 1.00 36.96 118 VAL A C 1
ATOM 770 O O . VAL A 1 115 ? 70.444 -6.805 9.030 1.00 39.18 118 VAL A O 1
ATOM 774 N N . VAL A 1 116 ? 69.199 -5.705 7.509 1.00 37.16 119 VAL A N 1
ATOM 775 C CA . VAL A 1 116 ? 70.208 -5.816 6.453 1.00 36.02 119 VAL A CA 1
ATOM 776 C C . VAL A 1 116 ? 71.410 -4.870 6.687 1.00 39.68 119 VAL A C 1
ATOM 777 O O . VAL A 1 116 ? 72.568 -5.263 6.534 1.00 41.55 119 VAL A O 1
ATOM 781 N N . ALA A 1 117 ? 71.122 -3.629 7.067 1.00 38.53 120 ALA A N 1
ATOM 782 C CA . ALA A 1 117 ? 72.155 -2.629 7.323 1.00 32.05 120 ALA A CA 1
ATOM 783 C C . ALA A 1 117 ? 72.942 -2.927 8.600 1.00 36.26 120 ALA A C 1
ATOM 784 O O . ALA A 1 117 ? 74.153 -2.685 8.673 1.00 35.47 120 ALA A O 1
ATOM 786 N N . ALA A 1 118 ? 72.254 -3.426 9.619 1.00 32.43 121 ALA A N 1
ATOM 787 C CA . ALA A 1 118 ? 72.944 -3.894 10.810 1.00 36.97 121 ALA A CA 1
ATOM 788 C C . ALA A 1 118 ? 73.935 -4.985 10.410 1.00 36.69 121 ALA A C 1
ATOM 789 O O . ALA A 1 118 ? 75.115 -4.927 10.738 1.00 26.87 121 ALA A O 1
ATOM 791 N N . ARG A 1 119 ? 73.440 -5.982 9.687 1.00 37.66 122 ARG A N 1
ATOM 792 C CA . ARG A 1 119 ? 74.268 -7.108 9.316 1.00 36.63 122 ARG A CA 1
ATOM 793 C C . ARG A 1 119 ? 75.459 -6.646 8.485 1.00 42.63 122 ARG A C 1
ATOM 794 O O . ARG A 1 119 ? 76.610 -6.877 8.865 1.00 45.43 122 ARG A O 1
ATOM 802 N N . SER A 1 120 ? 75.197 -5.978 7.366 1.00 37.08 123 SER A N 1
ATOM 803 C CA . SER A 1 120 ? 76.291 -5.444 6.568 1.00 35.53 123 SER A CA 1
ATOM 804 C C . SER A 1 120 ? 77.344 -4.759 7.453 1.00 39.67 123 SER A C 1
ATOM 805 O O . SER A 1 120 ? 78.547 -4.943 7.259 1.00 43.22 123 SER A O 1
ATOM 808 N N . ALA A 1 121 ? 76.882 -3.978 8.430 1.00 40.59 124 ALA A N 1
ATOM 809 C CA . ALA A 1 121 ? 77.772 -3.202 9.301 1.00 35.44 124 ALA A CA 1
ATOM 810 C C . ALA A 1 121 ? 78.421 -4.043 10.405 1.00 40.59 124 ALA A C 1
ATOM 811 O O . ALA A 1 121 ? 79.214 -3.531 11.204 1.00 40.37 124 ALA A O 1
ATOM 813 N N . GLY A 1 122 ? 78.079 -5.327 10.453 1.00 35.65 125 GLY A N 1
ATOM 814 C CA . GLY A 1 122 ? 78.621 -6.214 11.465 1.00 31.68 125 GLY A CA 1
ATOM 815 C C . GLY A 1 122 ? 78.197 -5.874 12.887 1.00 34.46 125 GLY A C 1
ATOM 816 O O . GLY A 1 122 ? 78.914 -6.186 13.849 1.00 38.28 125 GLY A O 1
ATOM 817 N N . GLU A 1 123 ? 77.047 -5.213 13.018 1.00 32.02 126 GLU A N 1
ATOM 818 C CA . GLU A 1 123 ? 76.422 -4.991 14.322 1.00 37.69 126 GLU A CA 1
ATOM 819 C C . GLU A 1 123 ? 75.331 -6.041 14.573 1.00 36.89 126 GLU A C 1
ATOM 820 O O . GLU A 1 123 ? 74.141 -5.785 14.371 1.00 36.93 126 GLU A O 1
ATOM 826 N N . GLN A 1 124 ? 75.747 -7.222 15.018 1.00 39.31 127 GLN A N 1
ATOM 827 C CA . GLN A 1 124 ? 74.835 -8.354 15.153 1.00 47.95 127 GLN A CA 1
ATOM 828 C C . GLN A 1 124 ? 73.817 -8.150 16.262 1.00 45.16 127 GLN A C 1
ATOM 829 O O . GLN A 1 124 ? 72.681 -8.605 16.153 1.00 44.06 127 GLN A O 1
ATOM 835 N N . GLU A 1 125 ? 74.230 -7.466 17.324 1.00 46.58 128 GLU A N 1
ATOM 836 C CA . GLU A 1 125 ? 73.341 -7.207 18.449 1.00 50.97 128 GLU A CA 1
ATOM 837 C C . GLU A 1 125 ? 72.271 -6.158 18.102 1.00 46.96 128 GLU A C 1
ATOM 838 O O . GLU A 1 125 ? 71.128 -6.256 18.553 1.00 43.37 128 GLU A O 1
ATOM 844 N N . VAL A 1 126 ? 72.640 -5.168 17.293 1.00 44.82 129 VAL A N 1
ATOM 845 C CA . VAL A 1 126 ? 71.673 -4.203 16.776 1.00 41.16 129 VAL A CA 1
ATOM 846 C C . VAL A 1 126 ? 70.673 -4.920 15.869 1.00 38.48 129 VAL A C 1
ATOM 847 O O . VAL A 1 126 ? 69.484 -4.603 15.865 1.00 32.05 129 VAL A O 1
ATOM 851 N N . ALA A 1 127 ? 71.165 -5.895 15.108 1.00 38.50 130 ALA A N 1
ATOM 852 C CA . ALA A 1 127 ? 70.322 -6.661 14.200 1.00 36.15 130 ALA A CA 1
ATOM 853 C C . ALA A 1 127 ? 69.248 -7.445 14.953 1.00 32.70 130 ALA A C 1
ATOM 854 O O . ALA A 1 127 ? 68.090 -7.458 14.550 1.00 29.61 130 ALA A O 1
ATOM 856 N N . GLN A 1 128 ? 69.635 -8.092 16.046 1.00 34.77 131 GLN A N 1
ATOM 857 C CA . GLN A 1 128 ? 68.691 -8.866 16.849 1.00 40.06 131 GLN A CA 1
ATOM 858 C C . GLN A 1 128 ? 67.564 -7.980 17.377 1.00 40.78 131 GLN A C 1
ATOM 859 O O . GLN A 1 128 ? 66.397 -8.374 17.354 1.00 39.03 131 GLN A O 1
ATOM 865 N N . ILE A 1 129 ? 67.920 -6.790 17.859 1.00 37.72 132 ILE A N 1
ATOM 866 C CA . ILE A 1 129 ? 66.931 -5.806 18.294 1.00 41.09 132 ILE A CA 1
ATOM 867 C C . ILE A 1 129 ? 65.937 -5.504 17.169 1.00 35.79 132 ILE A C 1
ATOM 868 O O . ILE A 1 129 ? 64.723 -5.542 17.377 1.00 28.56 132 ILE A O 1
ATOM 873 N N . CYS A 1 130 ? 66.472 -5.216 15.984 1.00 33.03 133 CYS A N 1
ATOM 874 C CA . CYS A 1 130 ? 65.668 -4.853 14.825 1.00 33.66 133 CYS A CA 1
ATOM 875 C C . CYS A 1 130 ? 64.779 -5.997 14.354 1.00 37.53 133 CYS A C 1
ATOM 876 O O . CYS A 1 130 ? 63.682 -5.763 13.827 1.00 36.93 133 CYS A O 1
ATOM 879 N N . GLU A 1 131 ? 65.254 -7.227 14.544 1.00 35.33 134 GLU A N 1
ATOM 880 C CA . GLU A 1 131 ? 64.488 -8.416 14.179 1.00 34.95 134 GLU A CA 1
ATOM 881 C C . GLU A 1 131 ? 63.366 -8.665 15.189 1.00 33.05 134 GLU A C 1
ATOM 882 O O . GLU A 1 131 ? 62.327 -9.233 14.843 1.00 27.18 134 GLU A O 1
ATOM 888 N N . ASP A 1 132 ? 63.580 -8.239 16.434 1.00 32.59 135 ASP A N 1
ATOM 889 C CA . ASP A 1 132 ? 62.573 -8.419 17.477 1.00 34.47 135 ASP A CA 1
ATOM 890 C C . ASP A 1 132 ? 61.458 -7.376 17.359 1.00 31.49 135 ASP A C 1
ATOM 891 O O . ASP A 1 132 ? 60.289 -7.694 17.576 1.00 32.33 135 ASP A O 1
ATOM 896 N N . ILE A 1 133 ? 61.810 -6.141 17.007 1.00 28.60 136 ILE A N 1
ATOM 897 C CA . ILE A 1 133 ? 60.793 -5.143 16.711 1.00 30.44 136 ILE A CA 1
ATOM 898 C C . ILE A 1 133 ? 60.059 -5.487 15.414 1.00 34.25 136 ILE A C 1
ATOM 899 O O . ILE A 1 133 ? 58.864 -5.221 15.286 1.00 37.87 136 ILE A O 1
ATOM 904 N N . LEU A 1 134 ? 60.765 -6.077 14.452 1.00 30.32 137 LEU A N 1
ATOM 905 C CA . LEU A 1 134 ? 60.122 -6.534 13.215 1.00 32.25 137 LEU A CA 1
ATOM 906 C C . LEU A 1 134 ? 59.008 -7.560 13.482 1.00 36.14 137 LEU A C 1
ATOM 907 O O . LEU A 1 134 ? 57.990 -7.584 12.788 1.00 39.32 137 LEU A O 1
ATOM 912 N N . GLN A 1 135 ? 59.213 -8.403 14.488 1.00 35.29 138 GLN A N 1
ATOM 913 C CA . GLN A 1 135 ? 58.262 -9.454 14.829 1.00 44.25 138 GLN A CA 1
ATOM 914 C C . GLN A 1 135 ? 56.989 -8.879 15.460 1.00 41.60 138 GLN A C 1
ATOM 915 O O . GLN A 1 135 ? 55.897 -9.428 15.273 1.00 40.20 138 GLN A O 1
ATOM 921 N N . GLN A 1 136 ? 57.131 -7.773 16.195 1.00 37.14 139 GLN A N 1
ATOM 922 C CA . GLN A 1 136 ? 55.983 -7.105 16.825 1.00 36.4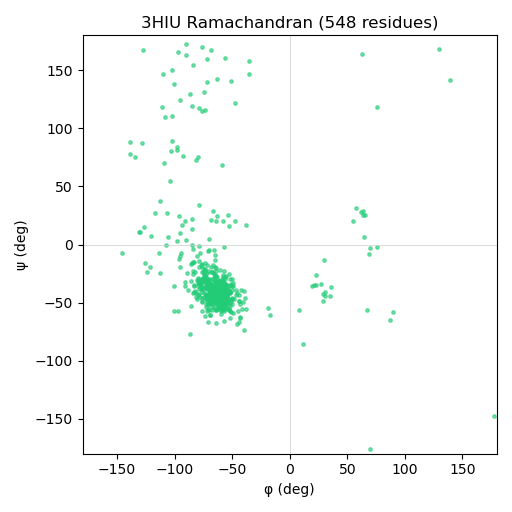2 139 GLN A CA 1
ATOM 923 C C . GLN A 1 136 ? 55.096 -6.391 15.804 1.00 38.57 139 GLN A C 1
ATOM 924 O O . GLN A 1 136 ? 53.869 -6.365 15.952 1.00 35.05 139 GLN A O 1
ATOM 930 N N . GLU A 1 137 ? 55.718 -5.805 14.780 1.00 35.11 140 GLU A N 1
ATOM 931 C CA . GLU A 1 137 ? 54.973 -5.109 13.739 1.00 32.40 140 GLU A CA 1
ATOM 932 C C . GLU A 1 137 ? 54.238 -6.106 12.841 1.00 35.18 140 GLU A C 1
ATOM 933 O O . GLU A 1 137 ? 53.111 -5.845 12.402 1.00 36.34 140 GLU A O 1
ATOM 939 N N . ILE A 1 138 ? 54.864 -7.255 12.587 1.00 30.85 141 ILE A N 1
ATOM 940 C CA . ILE A 1 138 ? 54.195 -8.339 11.867 1.00 29.04 141 ILE A CA 1
ATOM 941 C C . ILE A 1 138 ? 53.031 -8.901 12.693 1.00 36.05 141 ILE A C 1
ATOM 942 O O . ILE A 1 138 ? 51.933 -9.133 12.172 1.00 32.00 141 ILE A O 1
ATOM 947 N N . GLU A 1 139 ? 53.275 -9.110 13.984 1.00 39.06 142 GLU A N 1
ATOM 948 C CA . GLU A 1 139 ? 52.247 -9.622 14.878 1.00 42.89 142 GLU A CA 1
ATOM 949 C C . GLU A 1 139 ? 51.083 -8.630 15.002 1.00 42.19 142 GLU A C 1
ATOM 950 O O . GLU A 1 139 ? 49.920 -9.036 15.129 1.00 39.70 142 GLU A O 1
ATOM 964 N N . ALA A 1 141 ? 50.235 -5.975 12.736 1.00 29.43 144 ALA A N 1
ATOM 965 C CA . ALA A 1 141 ? 49.558 -5.914 11.439 1.00 30.18 144 ALA A CA 1
ATOM 966 C C . ALA A 1 141 ? 48.693 -7.168 11.230 1.00 34.84 144 ALA A C 1
ATOM 967 O O . ALA A 1 141 ? 47.617 -7.114 10.625 1.00 34.53 144 ALA A O 1
ATOM 969 N N . GLU A 1 142 ? 49.182 -8.293 11.741 1.00 35.70 145 GLU A N 1
ATOM 970 C CA . GLU A 1 142 ? 48.450 -9.555 11.742 1.00 38.87 145 GLU A CA 1
ATOM 971 C C . GLU A 1 142 ? 47.165 -9.461 12.570 1.00 38.74 145 GLU A C 1
ATOM 972 O O . GLU A 1 142 ? 46.113 -9.955 12.168 1.00 37.89 145 GLU A O 1
ATOM 978 N N . TRP A 1 143 ? 47.246 -8.822 13.729 1.00 39.60 146 TRP A N 1
ATOM 979 C CA . TRP A 1 143 ? 46.065 -8.665 14.567 1.00 41.67 146 TRP A CA 1
ATOM 980 C C . TRP A 1 143 ? 45.012 -7.814 13.868 1.00 37.72 146 TRP A C 1
ATOM 981 O O . TRP A 1 143 ? 43.829 -8.139 13.891 1.00 43.03 146 TRP A O 1
ATOM 992 N N . LEU A 1 144 ? 45.441 -6.726 13.241 1.00 31.15 147 LEU A N 1
ATOM 993 C CA . LEU A 1 144 ? 44.503 -5.818 12.600 1.00 29.23 147 LEU A CA 1
ATOM 994 C C . LEU A 1 144 ? 43.758 -6.435 11.412 1.00 34.02 147 LEU A C 1
ATOM 995 O O . LEU A 1 144 ? 42.538 -6.310 11.308 1.00 30.02 147 LEU A O 1
ATOM 1000 N N . ILE A 1 145 ? 44.480 -7.085 10.508 1.00 40.24 148 ILE A N 1
ATOM 1001 C CA . ILE A 1 145 ? 43.858 -7.533 9.259 1.00 44.35 148 ILE A CA 1
ATOM 1002 C C . ILE A 1 145 ? 42.972 -8.762 9.475 1.00 47.26 148 ILE A C 1
ATOM 1003 O O . ILE A 1 145 ? 42.046 -9.022 8.697 1.00 46.57 148 ILE A O 1
ATOM 1008 N N . GLU A 1 146 ? 43.256 -9.503 10.543 1.00 50.09 149 GLU A N 1
ATOM 1009 C CA . GLU A 1 146 ? 42.403 -10.610 10.952 1.00 52.71 149 GLU A CA 1
ATOM 1010 C C . GLU A 1 146 ? 41.081 -10.069 11.484 1.00 47.70 149 GLU A C 1
ATOM 1011 O O . GLU A 1 146 ? 40.012 -10.527 11.087 1.00 48.61 149 GLU A O 1
ATOM 1017 N N . HIS A 1 147 ? 41.162 -9.079 12.368 1.00 38.34 150 HIS A N 1
ATOM 1018 C CA . HIS A 1 147 ? 39.969 -8.513 12.993 1.00 41.07 150 HIS A CA 1
ATOM 1019 C C . HIS A 1 147 ? 39.315 -7.428 12.147 1.00 44.21 150 HIS A C 1
ATOM 1020 O O . HIS A 1 147 ? 38.290 -6.873 12.538 1.00 50.19 150 HIS A O 1
ATOM 1027 N N . GLN A 1 148 ? 39.900 -7.129 10.993 1.00 40.03 151 GLN A N 1
ATOM 1028 C CA . GLN A 1 148 ? 39.425 -6.011 10.179 1.00 36.82 151 GLN A CA 1
ATOM 1029 C C . GLN A 1 148 ? 38.000 -6.237 9.715 1.00 32.45 151 GLN A C 1
ATOM 1030 O O . GLN A 1 148 ? 37.141 -5.374 9.870 1.00 36.33 151 GLN A O 1
ATOM 1036 N N . GLU A 1 149 ? 37.752 -7.401 9.137 1.00 28.54 152 GLU A N 1
ATOM 1037 C CA . GLU A 1 149 ? 36.450 -7.677 8.540 1.00 34.59 152 GLU A CA 1
ATOM 1038 C C . GLU A 1 149 ? 35.263 -7.480 9.505 1.00 37.25 152 GLU A C 1
ATOM 1039 O O . GLU A 1 149 ? 34.177 -7.061 9.084 1.00 37.58 152 GLU A O 1
ATOM 1045 N N . ALA A 1 150 ? 35.465 -7.773 10.791 1.00 34.18 153 ALA A N 1
ATOM 1046 C CA . ALA A 1 150 ? 34.398 -7.604 11.787 1.00 37.41 153 ALA A CA 1
ATOM 1047 C C . ALA A 1 150 ? 34.098 -6.128 12.039 1.00 37.26 153 ALA A C 1
ATOM 1048 O O . ALA A 1 150 ? 32.941 -5.709 12.050 1.00 34.86 153 ALA A O 1
ATOM 1050 N N . ILE A 1 151 ? 35.155 -5.347 12.247 1.00 39.98 154 ILE A N 1
ATOM 1051 C CA . ILE A 1 151 ? 35.021 -3.911 12.476 1.00 40.12 154 ILE A CA 1
ATOM 1052 C C . ILE A 1 151 ? 34.236 -3.240 11.352 1.00 39.16 154 ILE A C 1
ATOM 1053 O O . ILE A 1 151 ? 33.308 -2.465 11.606 1.00 42.43 154 ILE A O 1
ATOM 1058 N N . VAL A 1 152 ? 34.596 -3.557 10.113 1.00 32.27 155 VAL A N 1
ATOM 1059 C CA . VAL A 1 152 ? 33.881 -3.027 8.964 1.00 34.69 155 VAL A CA 1
ATOM 1060 C C . VAL A 1 152 ? 32.403 -3.431 8.988 1.00 37.06 155 VAL A C 1
ATOM 1061 O O . VAL A 1 152 ? 31.526 -2.586 8.830 1.00 39.90 155 VAL A O 1
ATOM 1065 N N . VAL A 1 153 ? 32.142 -4.719 9.196 1.00 31.54 156 VAL A N 1
ATOM 1066 C CA . VAL A 1 153 ? 30.781 -5.260 9.229 1.00 40.45 156 VAL A CA 1
ATOM 1067 C C . VAL A 1 153 ? 29.894 -4.645 10.316 1.00 44.03 156 VAL A C 1
ATOM 1068 O O . VAL A 1 153 ? 28.741 -4.271 10.064 1.00 41.01 156 VAL A O 1
ATOM 1072 N N . ALA A 1 154 ? 30.440 -4.555 11.525 1.00 47.87 157 ALA A N 1
ATOM 1073 C CA . ALA A 1 154 ? 29.727 -3.980 12.656 1.00 47.32 157 ALA A CA 1
ATOM 1074 C C . ALA A 1 154 ? 29.514 -2.495 12.431 1.00 44.99 157 ALA A C 1
ATOM 1075 O O . ALA A 1 154 ? 28.468 -1.951 12.763 1.00 45.24 157 ALA A O 1
ATOM 1077 N N . PHE A 1 155 ? 30.513 -1.833 11.868 1.00 42.48 158 PHE A N 1
ATOM 1078 C CA . PHE A 1 155 ? 30.371 -0.422 11.563 1.00 43.15 158 PHE A CA 1
ATOM 1079 C C . PHE A 1 155 ? 29.219 -0.208 10.593 1.00 44.37 158 PHE A C 1
ATOM 1080 O O . PHE A 1 155 ? 28.356 0.649 10.812 1.00 46.30 158 PHE A O 1
ATOM 1088 N N . LEU A 1 156 ? 29.223 -0.986 9.514 1.00 40.41 159 LEU A N 1
ATOM 1089 C CA . LEU A 1 156 ? 28.182 -0.887 8.503 1.00 42.79 159 LEU A CA 1
ATOM 1090 C C . LEU A 1 156 ? 26.829 -1.107 9.145 1.00 46.97 159 LEU A C 1
ATOM 1091 O O . LEU A 1 156 ? 26.009 -0.190 9.198 1.00 44.11 159 LEU A O 1
ATOM 1096 N N . GLU A 1 157 ? 26.618 -2.328 9.640 1.00 49.00 160 GLU A N 1
ATOM 1097 C CA . GLU A 1 157 ? 25.358 -2.728 10.264 1.00 51.64 160 GLU A CA 1
ATOM 1098 C C . GLU A 1 157 ? 24.853 -1.646 11.200 1.00 49.16 160 GLU A C 1
ATOM 1099 O O . GLU A 1 157 ? 23.690 -1.249 11.155 1.00 49.09 160 GLU A O 1
ATOM 1105 N N . ARG A 1 158 ? 25.755 -1.169 12.043 1.00 48.31 161 ARG A N 1
ATOM 1106 C CA . ARG A 1 158 ? 25.438 -0.159 13.033 1.00 46.15 161 ARG A CA 1
ATOM 1107 C C . ARG A 1 158 ? 24.900 1.120 12.383 1.00 49.21 161 ARG A C 1
ATOM 1108 O O . ARG A 1 158 ? 23.904 1.679 12.834 1.00 51.23 161 ARG A O 1
ATOM 1116 N N . GLU A 1 159 ? 25.535 1.567 11.305 1.00 52.17 162 GLU A N 1
ATOM 1117 C CA . GLU A 1 159 ? 25.225 2.883 10.745 1.00 53.69 162 GLU A CA 1
ATOM 1118 C C . GLU A 1 159 ? 23.935 2.919 9.942 1.00 53.83 162 GLU A C 1
ATOM 1119 O O . GLU A 1 159 ? 23.383 3.988 9.688 1.00 56.34 162 GLU A O 1
ATOM 1125 N N . GLN A 1 160 ? 23.450 1.755 9.538 1.00 53.38 163 GLN A N 1
ATOM 1126 C CA . GLN A 1 160 ? 22.236 1.712 8.744 1.00 56.91 163 GLN A CA 1
ATOM 1127 C C . GLN A 1 160 ? 21.133 0.969 9.485 1.00 61.23 163 GLN A C 1
ATOM 1128 O O . GLN A 1 160 ? 20.242 0.392 8.872 1.00 63.83 163 GLN A O 1
ATOM 1134 N N . LEU A 1 161 ? 21.199 0.984 10.811 1.00 60.94 164 LEU A N 1
ATOM 1135 C CA . LEU A 1 161 ? 20.200 0.308 11.620 1.00 58.60 164 LEU A CA 1
ATOM 1136 C C . LEU A 1 161 ? 18.803 0.737 11.195 1.00 64.13 164 LEU A C 1
ATOM 1137 O O . LEU A 1 161 ? 17.844 -0.021 11.318 1.00 66.85 164 LEU A O 1
ATOM 1142 N N . GLY B 1 1 ? 20.026 2.953 -0.257 1.00 58.87 4 GLY B N 1
ATOM 1143 C CA . GLY B 1 1 ? 19.947 4.117 0.606 1.00 60.18 4 GLY B CA 1
ATOM 1144 C C . GLY B 1 1 ? 21.293 4.476 1.212 1.00 63.89 4 GLY B C 1
ATOM 1145 O O . GLY B 1 1 ? 22.176 4.986 0.521 1.00 66.51 4 GLY B O 1
ATOM 1146 N N . GLN B 1 2 ? 21.452 4.213 2.508 1.00 64.57 5 GLN B N 1
ATOM 1147 C CA . GLN B 1 2 ? 22.717 4.460 3.202 1.00 62.57 5 GLN B CA 1
ATOM 1148 C C . GLN B 1 2 ? 23.762 3.428 2.786 1.00 53.63 5 GLN B C 1
ATOM 1149 O O . GLN B 1 2 ? 24.964 3.688 2.823 1.00 50.85 5 GLN B O 1
ATOM 1155 N N . SER B 1 3 ? 23.281 2.251 2.401 1.00 50.91 6 SER B N 1
ATOM 1156 C CA . SER B 1 3 ? 24.131 1.202 1.867 1.00 46.28 6 SER B CA 1
ATOM 1157 C C . SER B 1 3 ? 24.806 1.668 0.581 1.00 43.50 6 SER B C 1
ATOM 1158 O O . SER B 1 3 ? 26.025 1.601 0.464 1.00 49.79 6 SER B O 1
ATOM 1161 N N . ARG B 1 4 ? 24.023 2.144 -0.381 1.00 36.56 7 ARG B N 1
ATOM 1162 C CA . ARG B 1 4 ? 24.606 2.605 -1.633 1.00 36.82 7 ARG B CA 1
ATOM 1163 C C . ARG B 1 4 ? 25.559 3.750 -1.399 1.00 38.02 7 ARG B C 1
ATOM 1164 O O . ARG B 1 4 ? 26.640 3.792 -1.979 1.00 44.91 7 ARG B O 1
ATOM 1172 N N . GLU B 1 5 ? 25.151 4.688 -0.557 1.00 34.01 8 GLU B N 1
ATOM 1173 C CA . GLU B 1 5 ? 25.931 5.906 -0.377 1.00 38.31 8 GLU B CA 1
ATOM 1174 C C . GLU B 1 5 ? 27.133 5.753 0.563 1.00 30.96 8 GLU B C 1
ATOM 1175 O O . GLU B 1 5 ? 27.972 6.645 0.639 1.00 32.06 8 GLU B O 1
ATOM 1181 N N . ARG B 1 6 ? 27.230 4.629 1.266 1.00 25.30 9 ARG B N 1
ATOM 1182 C CA . ARG B 1 6 ? 28.474 4.305 1.960 1.00 27.66 9 ARG B CA 1
ATOM 1183 C C . ARG B 1 6 ? 29.445 3.635 0.987 1.00 24.79 9 ARG B C 1
ATOM 1184 O O . ARG B 1 6 ? 30.639 3.915 0.990 1.00 27.43 9 ARG B O 1
ATOM 1192 N N . LEU B 1 7 ? 28.914 2.741 0.161 1.00 29.36 10 LEU B N 1
ATOM 1193 C CA . LEU B 1 7 ? 29.663 2.098 -0.912 1.00 34.51 10 LEU B CA 1
ATOM 1194 C C . LEU B 1 7 ? 30.240 3.181 -1.828 1.00 39.55 10 LEU B C 1
ATOM 1195 O O . LEU B 1 7 ? 31.432 3.183 -2.137 1.00 40.63 10 LEU B O 1
ATOM 1200 N N . VAL B 1 8 ? 29.377 4.102 -2.253 1.00 41.85 11 VAL B N 1
ATOM 1201 C CA . VAL B 1 8 ? 29.769 5.249 -3.071 1.00 42.39 11 VAL B CA 1
ATOM 1202 C C . VAL B 1 8 ? 30.826 6.108 -2.367 1.00 44.08 11 VAL B C 1
ATOM 1203 O O . VAL B 1 8 ? 31.798 6.559 -2.988 1.00 47.06 11 VAL B O 1
ATOM 1207 N N . LYS B 1 9 ? 30.628 6.325 -1.068 1.00 34.96 12 LYS B N 1
ATOM 1208 C CA . LYS B 1 9 ? 31.592 7.040 -0.230 1.00 34.60 12 LYS B CA 1
ATOM 1209 C C . LYS B 1 9 ? 33.012 6.433 -0.271 1.00 32.01 12 LYS B C 1
ATOM 1210 O O . LYS B 1 9 ? 33.994 7.156 -0.478 1.00 24.92 12 LYS B O 1
ATOM 1216 N N . TRP B 1 10 ? 33.113 5.113 -0.071 1.00 31.46 13 TRP B N 1
ATOM 1217 C CA . TRP B 1 10 ? 34.400 4.406 -0.095 1.00 17.98 13 TRP B CA 1
ATOM 1218 C C . TRP B 1 10 ? 34.913 4.198 -1.508 1.00 17.89 13 TRP B C 1
ATOM 1219 O O . TRP B 1 10 ? 36.122 4.177 -1.737 1.00 26.18 13 TRP B O 1
ATOM 1230 N N . LEU B 1 11 ? 34.005 4.064 -2.464 1.00 20.52 14 LEU B N 1
ATOM 1231 C CA . LEU B 1 11 ? 34.410 4.036 -3.865 1.00 25.77 14 LEU B CA 1
ATOM 1232 C C . LEU B 1 11 ? 35.135 5.333 -4.276 1.00 30.23 14 LEU B C 1
ATOM 1233 O O . LEU B 1 11 ? 36.138 5.292 -4.992 1.00 28.79 14 LEU B O 1
ATOM 1238 N N . GLN B 1 12 ? 34.625 6.477 -3.819 1.00 29.20 15 GLN B N 1
ATOM 1239 C CA . GLN B 1 12 ? 35.248 7.767 -4.105 1.00 29.41 15 GLN B CA 1
ATOM 1240 C C . GLN B 1 12 ? 36.633 7.935 -3.471 1.00 32.06 15 GLN B C 1
ATOM 1241 O O . GLN B 1 12 ? 37.531 8.491 -4.097 1.00 35.61 15 GLN B O 1
ATOM 1247 N N . ASP B 1 13 ? 36.797 7.465 -2.233 1.00 31.68 16 ASP B N 1
ATOM 1248 C CA . ASP B 1 13 ? 38.097 7.492 -1.557 1.00 28.06 16 ASP B CA 1
ATOM 1249 C C . ASP B 1 13 ? 39.118 6.762 -2.421 1.00 29.63 16 ASP B C 1
ATOM 1250 O O . ASP B 1 13 ? 40.176 7.295 -2.743 1.00 32.70 16 ASP B O 1
ATOM 1255 N N . ALA B 1 14 ? 38.776 5.535 -2.801 1.00 33.11 17 ALA B N 1
ATOM 1256 C CA . ALA B 1 14 ? 39.657 4.678 -3.592 1.00 33.09 17 ALA B CA 1
ATOM 1257 C C . ALA B 1 14 ? 40.002 5.285 -4.944 1.00 36.49 17 ALA B C 1
ATOM 1258 O O . ALA B 1 14 ? 41.151 5.233 -5.375 1.00 40.81 17 ALA B O 1
ATOM 1260 N N . TYR B 1 15 ? 39.004 5.844 -5.621 1.00 33.00 18 TYR B N 1
ATOM 1261 C CA . TYR B 1 15 ? 39.239 6.449 -6.920 1.00 34.83 18 TYR B CA 1
ATOM 1262 C C . TYR B 1 15 ? 40.369 7.459 -6.792 1.00 40.89 18 TYR B C 1
ATOM 1263 O O . TYR B 1 15 ? 41.234 7.559 -7.659 1.00 42.70 18 TYR B O 1
ATOM 1272 N N . ALA B 1 16 ? 40.351 8.201 -5.690 1.00 38.45 19 ALA B N 1
ATOM 1273 C CA . ALA B 1 16 ? 41.316 9.255 -5.446 1.00 32.94 19 ALA B CA 1
ATOM 1274 C C . ALA B 1 16 ? 42.620 8.647 -4.964 1.00 33.75 19 ALA B C 1
ATOM 1275 O O . ALA B 1 16 ? 43.701 9.154 -5.239 1.00 37.21 19 ALA B O 1
ATOM 1285 N N . GLU B 1 18 ? 43.714 5.773 -5.974 1.00 29.89 21 GLU B N 1
ATOM 1286 C CA . GLU B 1 18 ? 44.314 5.214 -7.182 1.00 30.91 21 GLU B CA 1
ATOM 1287 C C . GLU B 1 18 ? 44.973 6.279 -8.029 1.00 29.59 21 GLU B C 1
ATOM 1288 O O . GLU B 1 18 ? 45.899 5.994 -8.786 1.00 30.86 21 GLU B O 1
ATOM 1294 N N . LYS B 1 19 ? 44.522 7.494 -7.940 1.00 33.26 22 LYS B N 1
ATOM 1295 C CA . LYS B 1 19 ? 45.127 8.598 -8.679 1.00 43.18 22 LYS B CA 1
ATOM 1296 C C . LYS B 1 19 ? 46.429 9.030 -7.996 1.00 51.83 22 LYS B C 1
ATOM 1297 O O . LYS B 1 19 ? 47.402 9.389 -8.663 1.00 54.58 22 LYS B O 1
ATOM 1303 N N . GLU B 1 20 ? 46.440 8.981 -6.664 1.00 53.38 23 GLU B N 1
ATOM 1304 C CA . GLU B 1 20 ? 47.640 9.258 -5.879 1.00 51.88 23 GLU B CA 1
ATOM 1305 C C . GLU B 1 20 ? 48.657 8.133 -6.052 1.00 43.68 23 GLU B C 1
ATOM 1306 O O . GLU B 1 20 ? 49.868 8.368 -6.115 1.00 46.60 23 GLU B O 1
ATOM 1312 N N . ALA B 1 21 ? 48.158 6.905 -6.120 1.00 29.96 24 ALA B N 1
ATOM 1313 C CA . ALA B 1 21 ? 49.022 5.765 -6.365 1.00 29.72 24 ALA B CA 1
ATOM 1314 C C . ALA B 1 21 ? 49.660 5.922 -7.740 1.00 39.97 24 ALA B C 1
ATOM 1315 O O . ALA B 1 21 ? 50.878 5.786 -7.887 1.00 39.12 24 ALA B O 1
ATOM 1317 N N . GLU B 1 22 ? 48.834 6.232 -8.741 1.00 44.06 25 GLU B N 1
ATOM 1318 C CA . GLU B 1 22 ? 49.304 6.341 -10.125 1.00 42.52 25 GLU B CA 1
ATOM 1319 C C . GLU B 1 22 ? 50.386 7.404 -10.308 1.00 36.78 25 GLU B C 1
ATOM 1320 O O . GLU B 1 22 ? 51.316 7.226 -11.103 1.00 34.51 25 GLU B O 1
ATOM 1326 N N . THR B 1 23 ? 50.274 8.501 -9.567 1.00 31.53 26 THR B N 1
ATOM 1327 C CA . THR B 1 23 ? 51.292 9.543 -9.626 1.00 39.86 26 THR B CA 1
ATOM 1328 C C . THR B 1 23 ? 52.533 9.214 -8.785 1.00 39.60 26 THR B C 1
ATOM 1329 O O . THR B 1 23 ? 53.655 9.554 -9.171 1.00 36.49 26 THR B O 1
ATOM 1349 N N . ALA B 1 26 ? 54.252 6.539 -11.004 1.00 46.72 29 ALA B N 1
ATOM 1350 C CA . ALA B 1 26 ? 54.751 7.202 -12.206 1.00 54.23 29 ALA B CA 1
ATOM 1351 C C . ALA B 1 26 ? 55.912 8.138 -11.874 1.00 62.69 29 ALA B C 1
ATOM 1352 O O . ALA B 1 26 ? 56.565 8.677 -12.769 1.00 69.34 29 ALA B O 1
ATOM 1354 N N . ALA B 1 27 ? 56.166 8.322 -10.581 1.00 61.55 30 ALA B N 1
ATOM 1355 C CA . ALA B 1 27 ? 57.271 9.157 -10.126 1.00 56.01 30 ALA B CA 1
ATOM 1356 C C . ALA B 1 27 ? 58.374 8.358 -9.432 1.00 50.94 30 ALA B C 1
ATOM 1357 O O . ALA B 1 27 ? 59.508 8.824 -9.342 1.00 55.11 30 ALA B O 1
ATOM 1367 N N . ALA B 1 29 ? 59.104 5.397 -10.578 1.00 51.94 32 ALA B N 1
ATOM 1368 C CA . ALA B 1 29 ? 59.678 4.820 -11.786 1.00 50.59 32 ALA B CA 1
ATOM 1369 C C . ALA B 1 29 ? 60.767 5.717 -12.370 1.00 56.97 32 ALA B C 1
ATOM 1370 O O . ALA B 1 29 ? 61.771 5.225 -12.889 1.00 59.67 32 ALA B O 1
ATOM 1372 N N . SER B 1 30 ? 60.569 7.031 -12.272 1.00 59.55 33 SER B N 1
ATOM 1373 C CA . SER B 1 30 ? 61.513 8.008 -12.824 1.00 63.78 33 SER B CA 1
ATOM 1374 C C . SER B 1 30 ? 62.892 8.047 -12.145 1.00 69.37 33 SER B C 1
ATOM 1375 O O . SER B 1 30 ? 63.875 8.476 -12.756 1.00 71.73 33 SER B O 1
ATOM 1378 N N . ARG B 1 31 ? 62.967 7.598 -10.895 1.00 66.98 34 ARG B N 1
ATOM 1379 C CA . ARG B 1 31 ? 64.195 7.719 -10.111 1.00 63.16 34 ARG B CA 1
ATOM 1380 C C . ARG B 1 31 ? 65.086 6.490 -10.171 1.00 56.00 34 ARG B C 1
ATOM 1381 O O . ARG B 1 31 ? 66.193 6.512 -9.648 1.00 57.86 34 ARG B O 1
ATOM 1389 N N . ILE B 1 32 ? 64.601 5.416 -10.791 1.00 51.82 35 ILE B N 1
ATOM 1390 C CA . ILE B 1 32 ? 65.324 4.143 -10.783 1.00 45.82 35 ILE B CA 1
ATOM 1391 C C . ILE B 1 32 ? 66.391 4.030 -11.872 1.00 45.44 35 ILE B C 1
ATOM 1392 O O . ILE B 1 32 ? 66.086 4.083 -13.068 1.00 45.17 35 ILE B O 1
ATOM 1397 N N . GLU B 1 33 ? 67.638 3.851 -11.442 1.00 38.30 36 GLU B N 1
ATOM 1398 C CA . GLU B 1 33 ? 68.753 3.737 -12.360 1.00 37.05 36 GLU B CA 1
ATOM 1399 C C . GLU B 1 33 ? 69.334 2.348 -12.311 1.00 34.40 36 GLU B C 1
ATOM 1400 O O . GLU B 1 33 ? 69.964 1.910 -13.260 1.00 29.15 36 GLU B O 1
ATOM 1406 N N . HIS B 1 34 ? 69.137 1.660 -11.192 1.00 32.05 37 HIS B N 1
ATOM 1407 C CA . HIS B 1 34 ? 69.913 0.454 -10.921 1.00 35.18 37 HIS B CA 1
ATOM 1408 C C . HIS B 1 34 ? 69.115 -0.863 -10.730 1.00 53.23 37 HIS B C 1
ATOM 1409 O O . HIS B 1 34 ? 69.696 -1.895 -10.378 1.00 58.16 37 HIS B O 1
ATOM 1416 N N . TYR B 1 35 ? 67.804 -0.840 -10.964 1.00 47.47 38 TYR B N 1
ATOM 1417 C CA . TYR B 1 35 ? 66.982 -2.041 -10.772 1.00 35.36 38 TYR B CA 1
ATOM 1418 C C . TYR B 1 35 ? 65.964 -2.196 -11.878 1.00 37.96 38 TYR B C 1
ATOM 1419 O O . TYR B 1 35 ? 64.785 -1.913 -11.688 1.00 36.52 38 TYR B O 1
ATOM 1428 N N . PRO B 1 36 ? 66.418 -2.664 -13.041 1.00 43.83 39 PRO B N 1
ATOM 1429 C CA . PRO B 1 36 ? 65.549 -2.813 -14.210 1.00 45.99 39 PRO B CA 1
ATOM 1430 C C . PRO B 1 36 ? 64.280 -3.600 -13.877 1.00 46.19 39 PRO B C 1
ATOM 1431 O O . PRO B 1 36 ? 63.222 -3.315 -14.435 1.00 47.22 39 PRO B O 1
ATOM 1435 N N . GLU B 1 37 ? 64.383 -4.577 -12.983 1.00 45.45 40 GLU B N 1
ATOM 1436 C CA . GLU B 1 37 ? 63.228 -5.376 -12.623 1.00 46.67 40 GLU B CA 1
ATOM 1437 C C . GLU B 1 37 ? 62.257 -4.474 -11.883 1.00 44.50 40 GLU B C 1
ATOM 1438 O O . GLU B 1 37 ? 61.105 -4.324 -12.281 1.00 52.01 40 GLU B O 1
ATOM 1444 N N . LEU B 1 38 ? 62.740 -3.867 -10.806 1.00 37.24 41 LEU B N 1
ATOM 1445 C CA . LEU B 1 38 ? 61.943 -2.944 -10.013 1.00 34.15 41 LEU B CA 1
ATOM 1446 C C . LEU B 1 38 ? 61.193 -2.022 -10.948 1.00 34.64 41 LEU B C 1
ATOM 1447 O O . LEU B 1 38 ? 59.967 -2.076 -11.043 1.00 35.12 41 LEU B O 1
ATOM 1452 N N . LYS B 1 39 ? 61.956 -1.184 -11.641 1.00 29.20 42 LYS B N 1
ATOM 1453 C CA . LYS B 1 39 ? 61.425 -0.174 -12.545 1.00 34.35 42 LYS B CA 1
ATOM 1454 C C . LYS B 1 39 ? 60.423 -0.771 -13.527 1.00 38.15 42 LYS B C 1
ATOM 1455 O O . LYS B 1 39 ? 59.321 -0.238 -13.717 1.00 35.63 42 LYS B O 1
ATOM 1461 N N . ARG B 1 40 ? 60.817 -1.876 -14.152 1.00 40.11 43 ARG B N 1
ATOM 1462 C CA . ARG B 1 40 ? 59.954 -2.604 -15.070 1.00 41.87 43 ARG B CA 1
ATOM 1463 C C . ARG B 1 40 ? 58.608 -2.901 -14.391 1.00 44.65 43 ARG B C 1
ATOM 1464 O O . ARG B 1 40 ? 57.547 -2.787 -15.012 1.00 46.53 43 ARG B O 1
ATOM 1472 N N . ARG B 1 41 ? 58.655 -3.276 -13.113 1.00 39.50 44 ARG B N 1
ATOM 1473 C CA . ARG B 1 41 ? 57.445 -3.660 -12.393 1.00 41.03 44 ARG B CA 1
ATOM 1474 C C . ARG B 1 41 ? 56.515 -2.463 -12.158 1.00 33.69 44 ARG B C 1
ATOM 1475 O O . ARG B 1 41 ? 55.325 -2.503 -12.461 1.00 34.56 44 ARG B O 1
ATOM 1483 N N . ILE B 1 42 ? 57.067 -1.395 -11.612 1.00 32.95 45 ILE B N 1
ATOM 1484 C CA . ILE B 1 42 ? 56.272 -0.224 -11.310 1.00 31.75 45 ILE B CA 1
ATOM 1485 C C . ILE B 1 42 ? 55.569 0.312 -12.564 1.00 36.22 45 ILE B C 1
ATOM 1486 O O . ILE B 1 42 ? 54.396 0.691 -12.511 1.00 38.34 45 ILE B O 1
ATOM 1491 N N . GLU B 1 43 ? 56.281 0.325 -13.690 1.00 34.75 46 GLU B N 1
ATOM 1492 C CA . GLU B 1 43 ? 55.713 0.782 -14.970 1.00 34.13 46 GLU B CA 1
ATOM 1493 C C . GLU B 1 43 ? 54.439 0.010 -15.324 1.00 33.60 46 GLU B C 1
ATOM 1494 O O . GLU B 1 43 ? 53.420 0.596 -15.689 1.00 32.22 46 GLU B O 1
ATOM 1500 N N . GLN B 1 44 ? 54.513 -1.311 -15.196 1.00 37.77 47 GLN B N 1
ATOM 1501 C CA . GLN B 1 44 ? 53.377 -2.193 -15.428 1.00 43.03 47 GLN B CA 1
ATOM 1502 C C . GLN B 1 44 ? 52.224 -1.897 -14.481 1.00 39.35 47 GLN B C 1
ATOM 1503 O O . GLN B 1 44 ? 51.058 -2.072 -14.844 1.00 33.76 47 GLN B O 1
ATOM 1509 N N . HIS B 1 45 ? 52.543 -1.464 -13.264 1.00 42.56 48 HIS B N 1
ATOM 1510 C CA . HIS B 1 45 ? 51.494 -1.166 -12.290 1.00 45.32 48 HIS B CA 1
ATOM 1511 C C . HIS B 1 45 ? 50.911 0.239 -12.452 1.00 41.83 48 HIS B C 1
ATOM 1512 O O . HIS B 1 45 ? 49.782 0.498 -12.025 1.00 37.54 48 HIS B O 1
ATOM 1519 N N . VAL B 1 46 ? 51.669 1.139 -13.074 1.00 39.79 49 VAL B N 1
ATOM 1520 C CA . VAL B 1 46 ? 51.118 2.449 -13.420 1.00 40.34 49 VAL B CA 1
ATOM 1521 C C . VAL B 1 46 ? 49.970 2.283 -14.414 1.00 40.94 49 VAL B C 1
ATOM 1522 O O . VAL B 1 46 ? 48.989 3.023 -14.367 1.00 41.36 49 VAL B O 1
ATOM 1526 N N . GLU B 1 47 ? 50.086 1.290 -15.294 1.00 38.61 50 GLU B N 1
ATOM 1527 C CA . GLU B 1 47 ? 49.040 1.009 -16.276 1.00 42.67 50 GLU B CA 1
ATOM 1528 C C . GLU B 1 47 ? 47.871 0.230 -15.660 1.00 33.38 50 GLU B C 1
ATOM 1529 O O . GLU B 1 47 ? 46.712 0.528 -15.924 1.00 31.49 50 GLU B O 1
ATOM 1535 N N . GLU B 1 48 ? 48.190 -0.763 -14.839 1.00 29.11 51 GLU B N 1
ATOM 1536 C CA . GLU B 1 48 ? 47.192 -1.485 -14.061 1.00 33.39 51 GLU B CA 1
ATOM 1537 C C . GLU B 1 48 ? 46.342 -0.533 -13.202 1.00 38.19 51 GLU B C 1
ATOM 1538 O O . GLU B 1 48 ? 45.117 -0.674 -13.164 1.00 37.74 51 GLU B O 1
ATOM 1544 N N . THR B 1 49 ? 46.986 0.422 -12.518 1.00 32.64 52 THR B N 1
ATOM 1545 C CA . THR B 1 49 ? 46.276 1.401 -11.682 1.00 29.80 52 THR B CA 1
ATOM 1546 C C . THR B 1 49 ? 45.288 2.218 -12.493 1.00 39.71 52 THR B C 1
ATOM 1547 O O . THR B 1 49 ? 44.117 2.335 -12.135 1.00 41.87 52 THR B O 1
ATOM 1551 N N . GLN B 1 50 ? 45.766 2.802 -13.584 1.00 46.22 53 GLN B N 1
ATOM 1552 C CA . GLN B 1 50 ? 44.890 3.549 -14.471 1.00 53.30 53 GLN B CA 1
ATOM 1553 C C . GLN B 1 50 ? 43.611 2.758 -14.765 1.00 57.89 53 GLN B C 1
ATOM 1554 O O . GLN B 1 50 ? 42.515 3.321 -14.806 1.00 59.61 53 GLN B O 1
ATOM 1560 N N . GLN B 1 51 ? 43.758 1.448 -14.942 1.00 56.31 54 GLN B N 1
ATOM 1561 C CA . GLN B 1 51 ? 42.621 0.572 -15.201 1.00 55.21 54 GLN B CA 1
ATOM 1562 C C . GLN B 1 51 ? 41.789 0.262 -13.950 1.00 57.98 54 GLN B C 1
ATOM 1563 O O . GLN B 1 51 ? 40.610 -0.075 -14.050 1.00 64.11 54 GLN B O 1
ATOM 1569 N N . GLN B 1 52 ? 42.403 0.375 -12.775 1.00 51.62 55 GLN B N 1
ATOM 1570 C CA . GLN B 1 52 ? 41.679 0.200 -11.521 1.00 43.97 55 GLN B CA 1
ATOM 1571 C C . GLN B 1 52 ? 40.621 1.274 -11.331 1.00 47.74 55 GLN B C 1
ATOM 1572 O O . GLN B 1 52 ? 39.428 0.984 -11.354 1.00 44.84 55 GLN B O 1
ATOM 1578 N N . SER B 1 53 ? 41.068 2.514 -11.147 1.00 52.31 56 SER B N 1
ATOM 1579 C CA . SER B 1 53 ? 40.162 3.631 -10.922 1.00 49.50 56 SER B CA 1
ATOM 1580 C C . SER B 1 53 ? 39.131 3.757 -12.050 1.00 47.24 56 SER B C 1
ATOM 1581 O O . SER B 1 53 ? 37.975 4.055 -11.805 1.00 43.60 56 SER B O 1
ATOM 1584 N N . ALA B 1 54 ? 39.549 3.526 -13.288 1.00 47.82 57 ALA B N 1
ATOM 1585 C CA . ALA B 1 54 ? 38.605 3.515 -14.397 1.00 45.75 57 ALA B CA 1
ATOM 1586 C C . ALA B 1 54 ? 37.552 2.450 -14.138 1.00 44.10 57 ALA B C 1
ATOM 1587 O O . ALA B 1 54 ? 36.412 2.564 -14.581 1.00 45.68 57 ALA B O 1
ATOM 1589 N N . GLY B 1 55 ? 37.944 1.401 -13.425 1.00 40.30 58 GLY B N 1
ATOM 1590 C CA . GLY B 1 55 ? 36.993 0.391 -13.001 1.00 38.08 58 GLY B CA 1
ATOM 1591 C C . GLY B 1 55 ? 36.178 0.929 -11.844 1.00 35.36 58 GLY B C 1
ATOM 1592 O O . GLY B 1 55 ? 34.968 0.727 -11.760 1.00 42.02 58 GLY B O 1
ATOM 1593 N N . VAL B 1 56 ? 36.851 1.626 -10.942 1.00 28.75 59 VAL B N 1
ATOM 1594 C CA . VAL B 1 56 ? 36.173 2.245 -9.835 1.00 26.94 59 VAL B CA 1
ATOM 1595 C C . VAL B 1 56 ? 35.149 3.236 -10.377 1.00 31.99 59 VAL B C 1
ATOM 1596 O O . VAL B 1 56 ? 34.016 3.309 -9.888 1.00 25.39 59 VAL B O 1
ATOM 1600 N N . GLN B 1 57 ? 35.531 3.989 -11.406 1.00 34.82 60 GLN B N 1
ATOM 1601 C CA . GLN B 1 57 ? 34.662 5.061 -11.909 1.00 35.05 60 GLN B CA 1
ATOM 1602 C C . GLN B 1 57 ? 33.414 4.504 -12.564 1.00 40.99 60 GLN B C 1
ATOM 1603 O O . GLN B 1 57 ? 32.338 5.094 -12.458 1.00 45.00 60 GLN B O 1
ATOM 1609 N N . ARG B 1 58 ? 33.564 3.379 -13.255 1.00 38.11 61 ARG B N 1
ATOM 1610 C CA . ARG B 1 58 ? 32.411 2.665 -13.767 1.00 41.86 61 ARG B CA 1
ATOM 1611 C C . ARG B 1 58 ? 31.459 2.311 -12.623 1.00 48.50 61 ARG B C 1
ATOM 1612 O O . ARG B 1 58 ? 30.232 2.297 -12.797 1.00 52.00 61 ARG B O 1
ATOM 1620 N N . CYS B 1 59 ? 32.032 2.041 -11.452 1.00 41.68 62 CYS B N 1
ATOM 1621 C CA . CYS B 1 59 ? 31.246 1.722 -10.264 1.00 35.71 62 CYS B CA 1
ATOM 1622 C C . CYS B 1 59 ? 30.599 2.964 -9.653 1.00 35.00 62 CYS B C 1
ATOM 1623 O O . CYS B 1 59 ? 29.533 2.887 -9.045 1.00 41.37 62 CYS B O 1
ATOM 1626 N N . LEU B 1 60 ? 31.243 4.112 -9.817 1.00 31.02 63 LEU B N 1
ATOM 1627 C CA . LEU B 1 60 ? 30.675 5.366 -9.332 1.00 34.75 63 LEU B CA 1
ATOM 1628 C C . LEU B 1 60 ? 29.598 5.882 -10.292 1.00 33.78 63 LEU B C 1
ATOM 1629 O O . LEU B 1 60 ? 28.606 6.481 -9.871 1.00 32.49 63 LEU B O 1
ATOM 1634 N N . GLU B 1 61 ? 29.795 5.638 -11.583 1.00 32.01 64 GLU B N 1
ATOM 1635 C CA . GLU B 1 61 ? 28.801 6.001 -12.583 1.00 35.65 64 GLU B CA 1
ATOM 1636 C C . GLU B 1 61 ? 27.551 5.128 -12.455 1.00 38.99 64 GLU B C 1
ATOM 1637 O O . GLU B 1 61 ? 26.431 5.613 -12.589 1.00 45.82 64 GLU B O 1
ATOM 1643 N N . LEU B 1 62 ? 27.749 3.846 -12.173 1.00 39.69 65 LEU B N 1
ATOM 1644 C CA . LEU B 1 62 ? 26.636 2.930 -11.944 1.00 43.69 65 LEU B CA 1
ATOM 1645 C C . LEU B 1 62 ? 25.702 3.336 -10.788 1.00 46.29 65 LEU B C 1
ATOM 1646 O O . LEU B 1 62 ? 24.478 3.289 -10.932 1.00 50.67 65 LEU B O 1
ATOM 1651 N N . LEU B 1 63 ? 26.273 3.712 -9.645 1.00 39.39 66 LEU B N 1
ATOM 1652 C CA . LEU B 1 63 ? 25.481 3.951 -8.434 1.00 40.62 66 LEU B CA 1
ATOM 1653 C C . LEU B 1 63 ? 25.120 5.428 -8.261 1.00 46.34 66 LEU B C 1
ATOM 1654 O O . LEU B 1 63 ? 24.634 5.839 -7.203 1.00 48.53 66 LEU B O 1
ATOM 1659 N N . ASN B 1 64 ? 25.378 6.224 -9.296 1.00 46.03 67 ASN B N 1
ATOM 1660 C CA . ASN B 1 64 ? 25.027 7.646 -9.286 1.00 48.92 67 ASN B CA 1
ATOM 1661 C C . ASN B 1 64 ? 25.962 8.516 -8.432 1.00 56.08 67 ASN B C 1
ATOM 1662 O O . ASN B 1 64 ? 25.802 9.736 -8.371 1.00 62.47 67 ASN B O 1
ATOM 1667 N N . GLY B 1 65 ? 26.934 7.893 -7.775 1.00 51.72 68 GLY B N 1
ATOM 1668 C CA . GLY B 1 65 ? 27.929 8.639 -7.032 1.00 50.07 68 GLY B CA 1
ATOM 1669 C C . GLY B 1 65 ? 28.873 9.352 -7.981 1.00 53.10 68 GLY B C 1
ATOM 1670 O O . GLY B 1 65 ? 29.278 8.806 -9.008 1.00 51.78 68 GLY B O 1
ATOM 1671 N N . SER B 1 66 ? 29.228 10.583 -7.641 1.00 56.02 69 SER B N 1
ATOM 1672 C CA . SER B 1 66 ? 30.078 11.382 -8.514 1.00 59.74 69 SER B CA 1
ATOM 1673 C C . SER B 1 66 ? 31.547 10.959 -8.459 1.00 59.38 69 SER B C 1
ATOM 1674 O O . SER B 1 66 ? 31.956 10.165 -7.606 1.00 59.91 69 SER B O 1
ATOM 1677 N N . ILE B 1 67 ? 32.329 11.503 -9.384 1.00 56.04 70 ILE B N 1
ATOM 1678 C CA . ILE B 1 67 ? 33.715 11.108 -9.557 1.00 52.12 70 ILE B CA 1
ATOM 1679 C C . ILE B 1 67 ? 34.650 12.210 -9.074 1.00 60.94 70 ILE B C 1
ATOM 1680 O O . ILE B 1 67 ? 34.755 13.258 -9.705 1.00 67.15 70 ILE B O 1
ATOM 1685 N N . PRO B 1 68 ? 35.339 11.963 -7.946 1.00 64.96 71 PRO B N 1
ATOM 1686 C CA . PRO B 1 68 ? 36.211 12.888 -7.201 1.00 70.36 71 PRO B CA 1
ATOM 1687 C C . PRO B 1 68 ? 37.036 13.899 -8.035 1.00 75.84 71 PRO B C 1
ATOM 1688 O O . PRO B 1 68 ? 37.467 13.605 -9.154 1.00 75.55 71 PRO B O 1
ATOM 1692 N N . THR B 1 69 ? 37.255 15.085 -7.465 1.00 78.58 72 THR B N 1
ATOM 1693 C CA . THR B 1 69 ? 37.953 16.173 -8.151 1.00 79.88 72 THR B CA 1
ATOM 1694 C C . THR B 1 69 ? 39.441 16.209 -7.803 1.00 82.41 72 THR B C 1
ATOM 1695 O O . THR B 1 69 ? 39.817 16.294 -6.632 1.00 78.11 72 THR B O 1
ATOM 1699 N N . ALA B 1 70 ? 40.277 16.159 -8.837 1.00 88.92 73 ALA B N 1
ATOM 1700 C CA . ALA B 1 70 ? 41.726 16.030 -8.682 1.00 91.06 73 ALA B CA 1
ATOM 1701 C C . ALA B 1 70 ? 42.362 17.040 -7.723 1.00 94.54 73 ALA B C 1
ATOM 1702 O O . ALA B 1 70 ? 41.986 18.212 -7.687 1.00 97.28 73 ALA B O 1
ATOM 1704 N N . LYS B 1 71 ? 43.327 16.564 -6.944 1.00 94.10 74 LYS B N 1
ATOM 1705 C CA . LYS B 1 71 ? 44.162 17.433 -6.125 1.00 98.11 74 LYS B CA 1
ATOM 1706 C C . LYS B 1 71 ? 45.574 17.454 -6.694 1.00 101.46 74 LYS B C 1
ATOM 1707 O O . LYS B 1 71 ? 46.041 16.456 -7.245 1.00 102.22 74 LYS B O 1
ATOM 1713 N N . GLY B 1 72 ? 46.251 18.592 -6.566 1.00 102.57 75 GLY B N 1
ATOM 1714 C CA . GLY B 1 72 ? 47.604 18.733 -7.078 1.00 102.76 75 GLY B CA 1
ATOM 1715 C C . GLY B 1 72 ? 48.679 18.227 -6.128 1.00 101.85 75 GLY B C 1
ATOM 1716 O O . GLY B 1 72 ? 48.668 17.061 -5.727 1.00 99.41 75 GLY B O 1
ATOM 1733 N N . THR B 1 90 ? 72.020 8.906 -2.083 1.00 71.63 93 THR B N 1
ATOM 1734 C CA . THR B 1 90 ? 70.595 9.135 -1.860 1.00 67.36 93 THR B CA 1
ATOM 1735 C C . THR B 1 90 ? 69.869 7.854 -1.435 1.00 58.76 93 THR B C 1
ATOM 1736 O O . THR B 1 90 ? 70.155 6.758 -1.924 1.00 52.19 93 THR B O 1
ATOM 1740 N N . ASP B 1 91 ? 68.923 8.021 -0.518 1.00 50.06 94 ASP B N 1
ATOM 1741 C CA . ASP B 1 91 ? 68.226 6.917 0.122 1.00 41.13 94 ASP B CA 1
ATOM 1742 C C . ASP B 1 91 ? 66.919 6.628 -0.607 1.00 38.22 94 ASP B C 1
ATOM 1743 O O . ASP B 1 91 ? 66.261 5.618 -0.334 1.00 34.07 94 ASP B O 1
ATOM 1748 N N . GLU B 1 92 ? 66.543 7.516 -1.527 1.00 37.82 95 GLU B N 1
ATOM 1749 C CA . GLU B 1 92 ? 65.153 7.604 -1.979 1.00 47.81 95 GLU B CA 1
ATOM 1750 C C . GLU B 1 92 ? 64.577 6.306 -2.561 1.00 50.03 95 GLU B C 1
ATOM 1751 O O . GLU B 1 92 ? 63.361 6.118 -2.561 1.00 42.46 95 GLU B O 1
ATOM 1757 N N . VAL B 1 93 ? 65.446 5.413 -3.038 1.00 58.76 96 VAL B N 1
ATOM 1758 C CA . VAL B 1 93 ? 64.997 4.162 -3.661 1.00 60.41 96 VAL B CA 1
ATOM 1759 C C . VAL B 1 93 ? 64.686 3.035 -2.660 1.00 52.91 96 VAL B C 1
ATOM 1760 O O . VAL B 1 93 ? 63.704 2.314 -2.836 1.00 47.67 96 VAL B O 1
ATOM 1764 N N . THR B 1 94 ? 65.518 2.879 -1.628 1.00 47.56 97 THR B N 1
ATOM 1765 C CA . THR B 1 94 ? 65.254 1.903 -0.571 1.00 42.08 97 THR B CA 1
ATOM 1766 C C . THR B 1 94 ? 63.958 2.270 0.138 1.00 44.07 97 THR B C 1
ATOM 1767 O O . THR B 1 94 ? 63.127 1.416 0.452 1.00 44.99 97 THR B O 1
ATOM 1771 N N . LYS B 1 95 ? 63.784 3.561 0.371 1.00 43.20 98 LYS B N 1
ATOM 1772 C CA . LYS B 1 95 ? 62.648 4.036 1.132 1.00 44.96 98 LYS B CA 1
ATOM 1773 C C . LYS B 1 95 ? 61.423 4.187 0.250 1.00 40.08 98 LYS B C 1
ATOM 1774 O O . LYS B 1 95 ? 60.316 4.313 0.749 1.00 40.02 98 LYS B O 1
ATOM 1780 N N . GLY B 1 96 ? 61.624 4.172 -1.063 1.00 36.57 99 GLY B N 1
ATOM 1781 C CA . GLY B 1 96 ? 60.511 4.205 -1.996 1.00 29.09 99 GLY B CA 1
ATOM 1782 C C . GLY B 1 96 ? 59.876 2.835 -2.061 1.00 25.50 99 GLY B C 1
ATOM 1783 O O . GLY B 1 96 ? 58.659 2.692 -2.138 1.00 28.74 99 GLY B O 1
ATOM 1784 N N . VAL B 1 97 ? 60.719 1.812 -2.013 1.00 30.17 100 VAL B N 1
ATOM 1785 C CA . VAL B 1 97 ? 60.240 0.440 -1.962 1.00 33.88 100 VAL B CA 1
ATOM 1786 C C . VAL B 1 97 ? 59.499 0.177 -0.643 1.00 37.11 100 VAL B C 1
ATOM 1787 O O . VAL B 1 97 ? 58.626 -0.690 -0.572 1.00 42.10 100 VAL B O 1
ATOM 1791 N N . GLY B 1 98 ? 59.831 0.949 0.389 1.00 30.20 101 GLY B N 1
ATOM 1792 C CA . GLY B 1 98 ? 59.156 0.854 1.671 1.00 24.28 101 GLY B CA 1
ATOM 1793 C C . GLY B 1 98 ? 57.793 1.543 1.704 1.00 26.10 101 GLY B C 1
ATOM 1794 O O . GLY B 1 98 ? 56.808 0.998 2.209 1.00 21.18 101 GLY B O 1
ATOM 1795 N N . ILE B 1 99 ? 57.726 2.755 1.171 1.00 24.49 102 ILE B N 1
ATOM 1796 C CA . ILE B 1 99 ? 56.453 3.441 1.085 1.00 26.03 102 ILE B CA 1
ATOM 1797 C C . ILE B 1 99 ? 55.581 2.732 0.049 1.00 34.30 102 ILE B C 1
ATOM 1798 O O . ILE B 1 99 ? 54.371 2.622 0.220 1.00 34.12 102 ILE B O 1
ATOM 1803 N N . SER B 1 100 ? 56.207 2.251 -1.026 1.00 36.91 103 SER B N 1
ATOM 1804 C CA . SER B 1 100 ? 55.488 1.543 -2.085 1.00 31.45 103 SER B CA 1
ATOM 1805 C C . SER B 1 100 ? 54.719 0.401 -1.486 1.00 30.58 103 SER B C 1
ATOM 1806 O O . SER B 1 100 ? 53.565 0.151 -1.832 1.00 34.55 103 SER B O 1
ATOM 1809 N N . TYR B 1 101 ? 55.391 -0.309 -0.595 1.00 26.36 104 TYR B N 1
ATOM 1810 C CA . TYR B 1 101 ? 54.831 -1.493 0.044 1.00 28.73 104 TYR B CA 1
ATOM 1811 C C . TYR B 1 101 ? 53.698 -1.139 1.028 1.00 28.27 104 TYR B C 1
ATOM 1812 O O . TYR B 1 101 ? 52.669 -1.821 1.062 1.00 28.60 104 TYR B O 1
ATOM 1821 N N . ALA B 1 102 ? 53.888 -0.066 1.803 1.00 25.59 105 ALA B N 1
ATOM 1822 C CA . ALA B 1 102 ? 52.897 0.404 2.776 1.00 22.38 105 ALA B CA 1
ATOM 1823 C C . ALA B 1 102 ? 51.629 0.927 2.111 1.00 25.73 105 ALA B C 1
ATOM 1824 O O . ALA B 1 102 ? 50.533 0.674 2.592 1.00 29.40 105 ALA B O 1
ATOM 1826 N N . PHE B 1 103 ? 51.778 1.663 1.011 1.00 25.51 106 PHE B N 1
ATOM 1827 C CA . PHE B 1 103 ? 50.609 2.136 0.279 1.00 23.28 106 PHE B CA 1
ATOM 1828 C C . PHE B 1 103 ? 49.844 0.967 -0.332 1.00 28.71 106 PHE B C 1
ATOM 1829 O O . PHE B 1 103 ? 48.617 0.977 -0.351 1.00 33.14 106 PHE B O 1
ATOM 1837 N N . GLU B 1 104 ? 50.565 -0.041 -0.824 1.00 30.85 107 GLU B N 1
ATOM 1838 C CA . GLU B 1 104 ? 49.935 -1.232 -1.407 1.00 27.57 107 GLU B CA 1
ATOM 1839 C C . GLU B 1 104 ? 49.168 -1.999 -0.331 1.00 32.57 107 GLU B C 1
ATOM 1840 O O . GLU B 1 104 ? 48.293 -2.817 -0.635 1.00 25.39 107 GLU B O 1
ATOM 1846 N N . HIS B 1 105 ? 49.509 -1.745 0.930 1.00 28.91 108 HIS B N 1
ATOM 1847 C CA . HIS B 1 105 ? 48.738 -2.316 2.026 1.00 32.94 108 HIS B CA 1
ATOM 1848 C C . HIS B 1 105 ? 47.595 -1.399 2.484 1.00 29.24 108 HIS B C 1
ATOM 1849 O O . HIS B 1 105 ? 46.542 -1.870 2.902 1.00 31.64 108 HIS B O 1
ATOM 1856 N N . LEU B 1 106 ? 47.798 -0.090 2.381 1.00 25.27 109 LEU B N 1
ATOM 1857 C CA . LEU B 1 106 ? 46.692 0.836 2.515 1.00 22.56 109 LEU B CA 1
ATOM 1858 C C . LEU B 1 106 ? 45.621 0.410 1.531 1.00 26.73 109 LEU B C 1
ATOM 1859 O O . LEU B 1 106 ? 44.461 0.266 1.883 1.00 29.80 109 LEU B O 1
ATOM 1864 N N . GLU B 1 107 ? 46.020 0.188 0.288 1.00 27.44 110 GLU B N 1
ATOM 1865 C CA . GLU B 1 107 ? 45.073 -0.209 -0.751 1.00 29.47 110 GLU B CA 1
ATOM 1866 C C . GLU B 1 107 ? 44.358 -1.524 -0.435 1.00 29.30 110 GLU B C 1
ATOM 1867 O O . GLU B 1 107 ? 43.128 -1.600 -0.517 1.00 28.44 110 GLU B O 1
ATOM 1873 N N . ILE B 1 108 ? 45.126 -2.554 -0.082 1.00 29.74 111 ILE B N 1
ATOM 1874 C CA . ILE B 1 108 ? 44.555 -3.826 0.371 1.00 27.31 111 ILE B CA 1
ATOM 1875 C C . ILE B 1 108 ? 43.428 -3.583 1.381 1.00 31.39 111 ILE B C 1
ATOM 1876 O O . ILE B 1 108 ? 42.256 -3.819 1.093 1.00 31.33 111 ILE B O 1
ATOM 1881 N N . ALA B 1 109 ? 43.784 -3.095 2.562 1.00 30.13 112 ALA B N 1
ATOM 1882 C CA . ALA B 1 109 ? 42.791 -2.842 3.586 1.00 27.17 112 ALA B CA 1
ATOM 1883 C C . ALA B 1 109 ? 41.544 -2.161 3.008 1.00 28.35 112 ALA B C 1
ATOM 1884 O O . ALA B 1 109 ? 40.423 -2.601 3.254 1.00 27.87 112 ALA B O 1
ATOM 1886 N N . SER B 1 110 ? 41.731 -1.102 2.229 1.00 21.55 113 SER B N 1
ATOM 1887 C CA . SER B 1 110 ? 40.588 -0.364 1.691 1.00 22.42 113 SER B CA 1
ATOM 1888 C C . SER B 1 110 ? 39.700 -1.215 0.794 1.00 31.24 113 SER B C 1
ATOM 1889 O O . SER B 1 110 ? 38.472 -1.182 0.898 1.00 37.39 113 SER B O 1
ATOM 1892 N N . TYR B 1 111 ? 40.326 -1.976 -0.092 1.00 26.91 114 TYR B N 1
ATOM 1893 C CA . TYR B 1 111 ? 39.571 -2.785 -1.022 1.00 28.09 114 TYR B CA 1
ATOM 1894 C C . TYR B 1 111 ? 38.899 -3.973 -0.332 1.00 30.12 114 TYR B C 1
ATOM 1895 O O . TYR B 1 111 ? 37.794 -4.362 -0.704 1.00 30.23 114 TYR B O 1
ATOM 1904 N N . ARG B 1 112 ? 39.547 -4.546 0.678 1.00 28.11 115 ARG B N 1
ATOM 1905 C CA . ARG B 1 112 ? 38.882 -5.564 1.478 1.00 23.45 115 ARG B CA 1
ATOM 1906 C C . ARG B 1 112 ? 37.596 -4.989 2.045 1.00 18.90 115 ARG B C 1
ATOM 1907 O O . ARG B 1 112 ? 36.552 -5.613 1.957 1.00 15.90 115 ARG B O 1
ATOM 1915 N N . ALA B 1 113 ? 37.675 -3.791 2.627 1.00 18.31 116 ALA B N 1
ATOM 1916 C CA . ALA B 1 113 ? 36.511 -3.155 3.242 1.00 23.46 116 ALA B CA 1
ATOM 1917 C C . ALA B 1 113 ? 35.503 -2.655 2.204 1.00 31.13 116 ALA B C 1
ATOM 1918 O O . ALA B 1 113 ? 34.346 -2.413 2.534 1.00 35.76 116 ALA B O 1
ATOM 1920 N N . LEU B 1 114 ? 35.935 -2.511 0.953 1.00 29.17 117 LEU B N 1
ATOM 1921 C CA . LEU B 1 114 ? 35.005 -2.234 -0.142 1.00 27.38 117 LEU B CA 1
ATOM 1922 C C . LEU B 1 114 ? 34.185 -3.462 -0.536 1.00 35.00 117 LEU B C 1
ATOM 1923 O O . LEU B 1 114 ? 32.983 -3.370 -0.788 1.00 39.48 117 LEU B O 1
ATOM 1928 N N . VAL B 1 115 ? 34.838 -4.612 -0.595 1.00 29.52 118 VAL B N 1
ATOM 1929 C CA . VAL B 1 115 ? 34.136 -5.859 -0.851 1.00 32.57 118 VAL B CA 1
ATOM 1930 C C . VAL B 1 115 ? 33.024 -6.088 0.178 1.00 41.66 118 VAL B C 1
ATOM 1931 O O . VAL B 1 115 ? 32.021 -6.740 -0.115 1.00 47.51 118 VAL B O 1
ATOM 1935 N N . VAL B 1 116 ? 33.206 -5.545 1.379 1.00 40.57 119 VAL B N 1
ATOM 1936 C CA . VAL B 1 116 ? 32.216 -5.670 2.447 1.00 42.09 119 VAL B CA 1
ATOM 1937 C C . VAL B 1 116 ? 31.074 -4.644 2.318 1.00 43.24 119 VAL B C 1
ATOM 1938 O O . VAL B 1 116 ? 29.907 -4.970 2.555 1.00 41.82 119 VAL B O 1
ATOM 1942 N N . ALA B 1 117 ? 31.411 -3.411 1.943 1.00 42.42 120 ALA B N 1
ATOM 1943 C CA . ALA B 1 117 ? 30.400 -2.377 1.710 1.00 40.00 120 ALA B CA 1
ATOM 1944 C C . ALA B 1 117 ? 29.609 -2.655 0.431 1.00 46.68 120 ALA B C 1
ATOM 1945 O O . ALA B 1 117 ? 28.485 -2.168 0.266 1.00 46.76 120 ALA B O 1
ATOM 1947 N N . ALA B 1 118 ? 30.206 -3.425 -0.476 1.00 41.86 121 ALA B N 1
ATOM 1948 C CA . ALA B 1 118 ? 29.513 -3.857 -1.684 1.00 40.25 121 ALA B CA 1
ATOM 1949 C C . ALA B 1 118 ? 28.602 -5.055 -1.395 1.00 38.38 121 ALA B C 1
ATOM 1950 O O . ALA B 1 118 ? 27.444 -5.083 -1.805 1.00 31.93 121 ALA B O 1
ATOM 1952 N N . ARG B 1 119 ? 29.128 -6.051 -0.692 1.00 35.84 122 ARG B N 1
ATOM 1953 C CA . ARG B 1 119 ? 28.319 -7.208 -0.348 1.00 39.37 122 ARG B CA 1
ATOM 1954 C C . ARG B 1 119 ? 27.073 -6.775 0.419 1.00 47.06 122 ARG B C 1
ATOM 1955 O O . ARG B 1 119 ? 25.940 -7.068 0.004 1.00 47.98 122 ARG B O 1
ATOM 1963 N N . SER B 1 120 ? 27.290 -6.058 1.522 1.00 46.58 123 SER B N 1
ATOM 1964 C CA . SER B 1 120 ? 26.201 -5.522 2.343 1.00 46.12 123 SER B CA 1
ATOM 1965 C C . SER B 1 120 ? 25.163 -4.744 1.518 1.00 42.78 123 SER B C 1
ATOM 1966 O O . SER B 1 120 ? 23.970 -4.764 1.826 1.00 38.29 123 SER B O 1
ATOM 1969 N N . ALA B 1 121 ? 25.628 -4.063 0.472 1.00 43.58 124 ALA B N 1
ATOM 1970 C CA . ALA B 1 121 ? 24.758 -3.272 -0.398 1.00 39.90 124 ALA B CA 1
ATOM 1971 C C . ALA B 1 121 ? 24.107 -4.138 -1.477 1.00 42.35 124 ALA B C 1
ATOM 1972 O O . ALA B 1 121 ? 23.291 -3.653 -2.265 1.00 45.24 124 ALA B O 1
ATOM 1974 N N . GLY B 1 122 ? 24.477 -5.416 -1.506 1.00 39.64 125 GLY B N 1
ATOM 1975 C CA . GLY B 1 122 ? 23.953 -6.340 -2.490 1.00 38.76 125 GLY B CA 1
ATOM 1976 C C . GLY B 1 122 ? 24.342 -5.956 -3.902 1.00 38.68 125 GLY B C 1
ATOM 1977 O O . GLY B 1 122 ? 23.641 -6.285 -4.859 1.00 39.02 125 GLY B O 1
ATOM 1978 N N . GLU B 1 123 ? 25.452 -5.236 -4.028 1.00 37.27 126 GLU B N 1
ATOM 1979 C CA . GLU B 1 123 ? 26.032 -4.940 -5.330 1.00 37.29 126 GLU B CA 1
ATOM 1980 C C . GLU B 1 123 ? 27.136 -5.951 -5.561 1.00 38.74 126 GLU B C 1
ATOM 1981 O O . GLU B 1 123 ? 28.305 -5.684 -5.288 1.00 41.94 126 GLU B O 1
ATOM 1987 N N . GLN B 1 124 ? 26.776 -7.127 -6.050 1.00 38.89 127 GLN B N 1
ATOM 1988 C CA . GLN B 1 124 ? 27.761 -8.189 -6.179 1.00 43.06 127 GLN B CA 1
ATOM 1989 C C . GLN B 1 124 ? 28.757 -7.972 -7.326 1.00 41.59 127 GLN B C 1
ATOM 1990 O O . GLN B 1 124 ? 29.875 -8.467 -7.271 1.00 44.89 127 GLN B O 1
ATOM 1996 N N . GLU B 1 125 ? 28.358 -7.231 -8.355 1.00 41.75 128 GLU B N 1
ATOM 1997 C CA . GLU B 1 125 ? 29.259 -6.900 -9.461 1.00 38.52 128 GLU B CA 1
ATOM 1998 C C . GLU B 1 125 ? 30.338 -5.926 -9.004 1.00 31.79 128 GLU B C 1
ATOM 1999 O O . GLU B 1 125 ? 31.498 -6.080 -9.363 1.00 31.02 128 GLU B O 1
ATOM 2005 N N . VAL B 1 126 ? 29.947 -4.912 -8.233 1.00 31.62 129 VAL B N 1
ATOM 2006 C CA . VAL B 1 126 ? 30.904 -3.982 -7.643 1.00 35.77 129 VAL B CA 1
ATOM 2007 C C . VAL B 1 126 ? 31.907 -4.767 -6.799 1.00 33.55 129 VAL B C 1
ATOM 2008 O O . VAL B 1 126 ? 33.106 -4.543 -6.881 1.00 25.61 129 VAL B O 1
ATOM 2012 N N . ALA B 1 127 ? 31.397 -5.710 -6.012 1.00 36.02 130 ALA B N 1
ATOM 2013 C CA . ALA B 1 127 ? 32.220 -6.510 -5.116 1.00 31.99 130 ALA B CA 1
ATOM 2014 C C . ALA B 1 127 ? 33.307 -7.289 -5.857 1.00 35.88 130 ALA B C 1
ATOM 2015 O O . ALA B 1 127 ? 34.418 -7.457 -5.350 1.00 32.92 130 ALA B O 1
ATOM 2017 N N . GLN B 1 128 ? 32.986 -7.769 -7.053 1.00 43.86 131 GLN B N 1
ATOM 2018 C CA . GLN B 1 128 ? 33.952 -8.521 -7.852 1.00 48.68 131 GLN B CA 1
ATOM 2019 C C . GLN B 1 128 ? 35.046 -7.591 -8.364 1.00 43.85 131 GLN B C 1
ATOM 2020 O O . GLN B 1 128 ? 36.228 -7.899 -8.246 1.00 42.45 131 GLN B O 1
ATOM 2026 N N . ILE B 1 129 ? 34.649 -6.455 -8.935 1.00 39.68 132 ILE B N 1
ATOM 2027 C CA . ILE B 1 129 ? 35.615 -5.437 -9.325 1.00 37.75 132 ILE B CA 1
ATOM 2028 C C . ILE B 1 129 ? 36.634 -5.343 -8.201 1.00 32.14 132 ILE B C 1
ATOM 2029 O O . ILE B 1 129 ? 37.833 -5.525 -8.407 1.00 28.58 132 ILE B O 1
ATOM 2034 N N . CYS B 1 130 ? 36.123 -5.096 -7.001 1.00 29.84 133 CYS B N 1
ATOM 2035 C CA . CYS B 1 130 ? 36.966 -4.775 -5.864 1.00 30.03 133 CYS B CA 1
ATOM 2036 C C . CYS B 1 130 ? 37.865 -5.917 -5.408 1.00 34.09 133 CYS B C 1
ATOM 2037 O O . CYS B 1 130 ? 38.968 -5.684 -4.918 1.00 34.26 133 CYS B O 1
ATOM 2040 N N . GLU B 1 131 ? 37.399 -7.148 -5.560 1.00 35.81 134 GLU B N 1
ATOM 2041 C CA . GLU B 1 131 ? 38.206 -8.299 -5.171 1.00 33.85 134 GLU B CA 1
ATOM 2042 C C . GLU B 1 131 ? 39.328 -8.489 -6.184 1.00 30.72 134 GLU B C 1
ATOM 2043 O O . GLU B 1 131 ? 40.395 -9.027 -5.862 1.00 25.89 134 GLU B O 1
ATOM 2049 N N . ASP B 1 132 ? 39.078 -8.042 -7.412 1.00 29.05 135 ASP B N 1
ATOM 2050 C CA . ASP B 1 132 ? 40.044 -8.217 -8.485 1.00 38.72 135 ASP B CA 1
ATOM 2051 C C . ASP B 1 132 ? 41.139 -7.168 -8.377 1.00 39.50 135 ASP B C 1
ATOM 2052 O O . ASP B 1 132 ? 42.321 -7.485 -8.522 1.00 42.19 135 ASP B O 1
ATOM 2057 N N . ILE B 1 133 ? 40.750 -5.925 -8.105 1.00 32.70 136 ILE B N 1
ATOM 2058 C CA . ILE B 1 133 ? 41.728 -4.886 -7.796 1.00 30.59 136 ILE B CA 1
ATOM 2059 C C . ILE B 1 133 ? 42.550 -5.302 -6.571 1.00 31.27 136 ILE B C 1
ATOM 2060 O O . ILE B 1 133 ? 43.768 -5.121 -6.526 1.00 34.99 136 ILE B O 1
ATOM 2065 N N . LEU B 1 134 ? 41.872 -5.872 -5.580 1.00 29.42 137 LEU B N 1
ATOM 2066 C CA . LEU B 1 134 ? 42.528 -6.327 -4.353 1.00 33.66 137 LEU B CA 1
ATOM 2067 C C . LEU B 1 134 ? 43.663 -7.321 -4.614 1.00 28.24 137 LEU B C 1
ATOM 2068 O O . LEU B 1 134 ? 44.746 -7.183 -4.062 1.00 24.81 137 LEU B O 1
ATOM 2073 N N . GLN B 1 135 ? 43.397 -8.316 -5.459 1.00 33.03 138 GLN B N 1
ATOM 2074 C CA . GLN B 1 135 ? 44.365 -9.372 -5.771 1.00 41.75 138 GLN B CA 1
ATOM 2075 C C . GLN B 1 135 ? 45.609 -8.797 -6.452 1.00 37.90 138 GLN B C 1
ATOM 2076 O O . GLN B 1 135 ? 46.716 -9.307 -6.271 1.00 35.01 138 GLN B O 1
ATOM 2082 N N . GLN B 1 136 ? 45.416 -7.729 -7.224 1.00 35.68 139 GLN B N 1
ATOM 2083 C CA . GLN B 1 136 ? 46.528 -7.038 -7.875 1.00 35.71 139 GLN B CA 1
ATOM 2084 C C . GLN B 1 136 ? 47.407 -6.285 -6.875 1.00 35.02 139 GLN B C 1
ATOM 2085 O O . GLN B 1 136 ? 48.626 -6.191 -7.055 1.00 35.20 139 GLN B O 1
ATOM 2091 N N . GLU B 1 137 ? 46.785 -5.734 -5.831 1.00 38.27 140 GLU B N 1
ATOM 2092 C CA . GLU B 1 137 ? 47.529 -5.017 -4.793 1.00 31.88 140 GLU B CA 1
ATOM 2093 C C . GLU B 1 137 ? 48.343 -6.023 -4.003 1.00 28.66 140 GLU B C 1
ATOM 2094 O O . GLU B 1 137 ? 49.520 -5.803 -3.705 1.00 29.42 140 GLU B O 1
ATOM 2100 N N . ILE B 1 138 ? 47.715 -7.153 -3.697 1.00 31.92 141 ILE B N 1
ATOM 2101 C CA . ILE B 1 138 ? 48.413 -8.244 -3.032 1.00 31.83 141 ILE B CA 1
ATOM 2102 C C . ILE B 1 138 ? 49.572 -8.750 -3.875 1.00 33.12 141 ILE B C 1
ATOM 2103 O O . ILE B 1 138 ? 50.697 -8.880 -3.390 1.00 32.91 141 ILE B O 1
ATOM 2108 N N . GLU B 1 139 ? 49.289 -9.031 -5.143 1.00 31.55 142 GLU B N 1
ATOM 2109 C CA A GLU B 1 139 ? 50.310 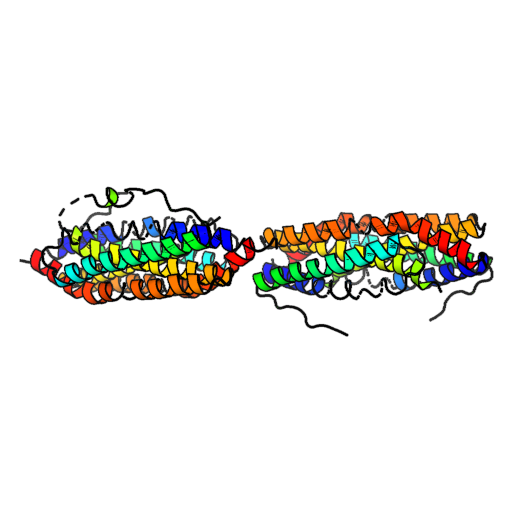-9.447 -6.098 0.50 37.46 142 GLU B CA 1
ATOM 2110 C CA B GLU B 1 139 ? 50.328 -9.474 -6.058 0.50 37.13 142 GLU B CA 1
ATOM 2111 C C . GLU B 1 139 ? 51.487 -8.464 -6.095 1.00 37.62 142 GLU B C 1
ATOM 2112 O O . GLU B 1 139 ? 52.655 -8.856 -6.008 1.00 35.87 142 GLU B O 1
ATOM 2131 N N . ALA B 1 141 ? 52.272 -5.925 -3.877 1.00 22.47 144 ALA B N 1
ATOM 2132 C CA . ALA B 1 141 ? 52.884 -5.809 -2.564 1.00 24.72 144 ALA B CA 1
ATOM 2133 C C . ALA B 1 141 ? 53.861 -6.956 -2.365 1.00 30.40 144 ALA B C 1
ATOM 2134 O O . ALA B 1 141 ? 54.974 -6.769 -1.845 1.00 26.86 144 ALA B O 1
ATOM 2136 N N . GLU B 1 142 ? 53.433 -8.148 -2.785 1.00 32.77 145 GLU B N 1
ATOM 2137 C CA . GLU B 1 142 ? 54.286 -9.327 -2.744 1.00 39.10 145 GLU B CA 1
ATOM 2138 C C . GLU B 1 142 ? 55.541 -9.152 -3.585 1.00 35.55 145 GLU B C 1
ATOM 2139 O O . GLU B 1 142 ? 56.619 -9.604 -3.208 1.00 30.30 145 GLU B O 1
ATOM 2145 N N . TRP B 1 143 ? 55.404 -8.495 -4.729 1.00 40.54 146 TRP B N 1
ATOM 2146 C CA . TRP B 1 143 ? 56.555 -8.308 -5.598 1.00 43.26 146 TRP B CA 1
ATOM 2147 C C . TRP B 1 143 ? 57.654 -7.505 -4.907 1.00 31.42 146 TRP B C 1
ATOM 2148 O O . TRP B 1 143 ? 58.832 -7.833 -5.008 1.00 27.53 146 TRP B O 1
ATOM 2159 N N . LEU B 1 144 ? 57.262 -6.457 -4.198 1.00 30.64 147 LEU B N 1
ATOM 2160 C CA . LEU B 1 144 ? 58.229 -5.545 -3.601 1.00 31.02 147 LEU B CA 1
ATOM 2161 C C . LEU B 1 144 ? 58.961 -6.132 -2.393 1.00 32.17 147 LEU B C 1
ATOM 2162 O O . LEU B 1 144 ? 60.172 -5.946 -2.250 1.00 21.20 147 LEU B O 1
ATOM 2167 N N . ILE B 1 145 ? 58.223 -6.825 -1.523 1.00 41.54 148 ILE B N 1
ATOM 2168 C CA . ILE B 1 145 ? 58.777 -7.279 -0.240 1.00 44.18 148 ILE B CA 1
ATOM 2169 C C . ILE B 1 145 ? 59.640 -8.529 -0.399 1.00 49.31 148 ILE B C 1
ATOM 2170 O O . ILE B 1 145 ? 60.389 -8.915 0.508 1.00 48.05 148 ILE B O 1
ATOM 2175 N N . GLU B 1 146 ? 59.519 -9.167 -1.554 1.00 53.33 149 GLU B N 1
ATOM 2176 C CA . GLU B 1 146 ? 60.396 -10.273 -1.881 1.00 58.81 149 GLU B CA 1
ATOM 2177 C C . GLU B 1 146 ? 61.684 -9.733 -2.504 1.00 55.60 149 GLU B C 1
ATOM 2178 O O . GLU B 1 146 ? 62.777 -10.027 -2.029 1.00 58.92 149 GLU B O 1
ATOM 2184 N N . HIS B 1 147 ? 61.547 -8.905 -3.534 1.00 49.90 150 HIS B N 1
ATOM 2185 C CA . HIS B 1 147 ? 62.697 -8.293 -4.191 1.00 46.52 150 HIS B CA 1
ATOM 2186 C C . HIS B 1 147 ? 63.346 -7.244 -3.310 1.00 47.05 150 HIS B C 1
ATOM 2187 O O . HIS B 1 147 ? 64.388 -6.687 -3.659 1.00 52.77 150 HIS B O 1
ATOM 2194 N N . GLN B 1 148 ? 62.722 -6.965 -2.173 1.00 39.21 151 GLN B N 1
ATOM 2195 C CA . GLN B 1 148 ? 63.164 -5.869 -1.334 1.00 34.64 151 GLN B CA 1
ATOM 2196 C C . GLN B 1 148 ? 64.601 -6.100 -0.905 1.00 29.26 151 GLN B C 1
ATOM 2197 O O . GLN B 1 148 ? 65.487 -5.281 -1.139 1.00 33.09 151 GLN B O 1
ATOM 2203 N N . GLU B 1 149 ? 64.831 -7.243 -0.290 1.00 32.65 152 GLU B N 1
ATOM 2204 C CA . GLU B 1 149 ? 66.121 -7.511 0.312 1.00 40.21 152 GLU B CA 1
ATOM 2205 C C . GLU B 1 149 ? 67.295 -7.291 -0.652 1.00 41.35 152 GLU B C 1
ATOM 2206 O O . GLU B 1 149 ? 68.318 -6.732 -0.255 1.00 41.96 152 GLU B O 1
ATOM 2212 N N . ALA B 1 150 ? 67.154 -7.717 -1.910 1.00 36.17 153 ALA B N 1
ATOM 2213 C CA . ALA B 1 150 ? 68.242 -7.554 -2.890 1.00 34.93 153 ALA B CA 1
ATOM 2214 C C . ALA B 1 150 ? 68.495 -6.081 -3.168 1.00 39.53 153 ALA B C 1
ATOM 2215 O O . ALA B 1 150 ? 69.647 -5.644 -3.269 1.00 39.97 153 ALA B O 1
ATOM 2217 N N . ILE B 1 151 ? 67.404 -5.319 -3.278 1.00 40.07 154 ILE B N 1
ATOM 2218 C CA . ILE B 1 151 ? 67.476 -3.889 -3.560 1.00 31.48 154 ILE B CA 1
ATOM 2219 C C . ILE B 1 151 ? 68.208 -3.157 -2.455 1.00 37.99 154 ILE B C 1
ATOM 2220 O O . ILE B 1 151 ? 69.016 -2.268 -2.724 1.00 43.84 154 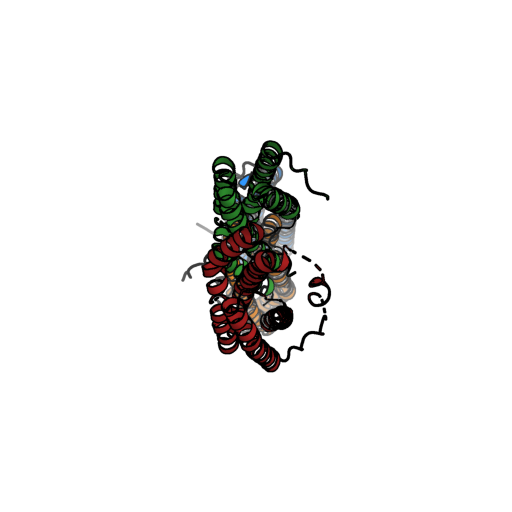ILE B O 1
ATOM 2225 N N . VAL B 1 152 ? 67.924 -3.538 -1.212 1.00 34.31 155 VAL B N 1
ATOM 2226 C CA . VAL B 1 152 ? 68.604 -2.959 -0.057 1.00 35.35 155 VAL B CA 1
ATOM 2227 C C . VAL B 1 152 ? 70.108 -3.261 -0.071 1.00 37.21 155 VAL B C 1
ATOM 2228 O O . VAL B 1 152 ? 70.947 -2.361 0.059 1.00 37.33 155 VAL B O 1
ATOM 2232 N N . VAL B 1 153 ? 70.438 -4.536 -0.239 1.00 33.72 156 VAL B N 1
ATOM 2233 C CA . VAL B 1 153 ? 71.814 -4.984 -0.230 1.00 36.89 156 VAL B CA 1
ATOM 2234 C C . VAL B 1 153 ? 72.620 -4.302 -1.324 1.00 42.20 156 VAL B C 1
ATOM 2235 O O . VAL B 1 153 ? 73.656 -3.693 -1.058 1.00 42.40 156 VAL B O 1
ATOM 2239 N N . ALA B 1 154 ? 72.133 -4.399 -2.554 1.00 44.44 157 ALA B N 1
ATOM 2240 C CA . ALA B 1 154 ? 72.813 -3.774 -3.680 1.00 45.01 157 ALA B CA 1
ATOM 2241 C C . ALA B 1 154 ? 73.024 -2.297 -3.406 1.00 44.15 157 ALA B C 1
ATOM 2242 O O . ALA B 1 154 ? 74.049 -1.728 -3.770 1.00 46.53 157 ALA B O 1
ATOM 2244 N N . PHE B 1 155 ? 72.050 -1.672 -2.759 1.00 41.51 158 PHE B N 1
ATOM 2245 C CA . PHE B 1 155 ? 72.194 -0.266 -2.433 1.00 43.27 158 PHE B CA 1
ATOM 2246 C C . PHE B 1 155 ? 73.403 -0.085 -1.522 1.00 41.97 158 PHE B C 1
ATOM 2247 O O . PHE B 1 155 ? 74.257 0.793 -1.743 1.00 37.73 158 PHE B O 1
ATOM 2255 N N . LEU B 1 156 ? 73.463 -0.928 -0.495 1.00 35.32 159 LEU B N 1
ATOM 2256 C CA . LEU B 1 156 ? 74.515 -0.832 0.506 1.00 42.14 159 LEU B CA 1
ATOM 2257 C C . LEU B 1 156 ? 75.896 -1.047 -0.120 1.00 45.25 159 LEU B C 1
ATOM 2258 O O . LEU B 1 156 ? 76.767 -0.188 0.001 1.00 44.38 159 LEU B O 1
ATOM 2263 N N . GLU B 1 157 ? 76.070 -2.183 -0.800 1.00 42.95 160 GLU B N 1
ATOM 2264 C CA . GLU B 1 157 ? 77.331 -2.551 -1.438 1.00 40.67 160 GLU B CA 1
ATOM 2265 C C . GLU B 1 157 ? 77.795 -1.504 -2.429 1.00 40.06 160 GLU B C 1
ATOM 2266 O O . GLU B 1 157 ? 78.989 -1.242 -2.553 1.00 46.37 160 GLU B O 1
ATOM 2272 N N . ARG B 1 158 ? 76.837 -0.914 -3.135 1.00 38.91 161 ARG B N 1
ATOM 2273 C CA . ARG B 1 158 ? 77.096 0.155 -4.098 1.00 39.41 161 ARG B CA 1
ATOM 2274 C C . ARG B 1 158 ? 77.534 1.445 -3.395 1.00 48.12 161 ARG B C 1
ATOM 2275 O O . ARG B 1 158 ? 78.509 2.084 -3.800 1.00 56.25 161 ARG B O 1
ATOM 2283 N N . GLU B 1 159 ? 76.820 1.811 -2.334 1.00 52.56 162 GLU B N 1
ATOM 2284 C CA . GLU B 1 159 ? 77.086 3.048 -1.600 1.00 53.83 162 GLU B CA 1
ATOM 2285 C C . GLU B 1 159 ? 78.487 3.114 -1.002 1.00 61.18 162 GLU B C 1
ATOM 2286 O O . GLU B 1 159 ? 79.175 4.126 -1.127 1.00 68.92 162 GLU B O 1
ATOM 2292 N N . GLN B 1 160 ? 78.898 2.031 -0.351 1.00 59.97 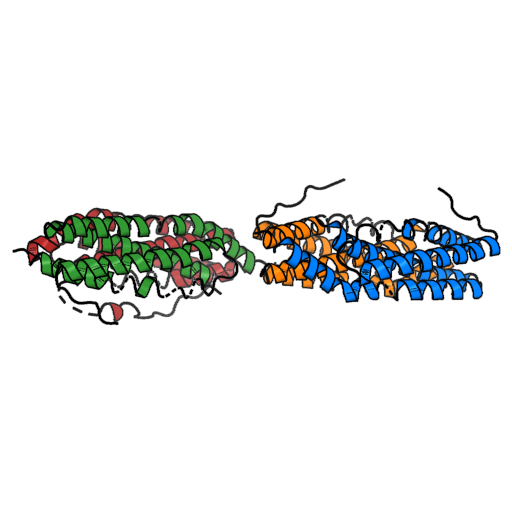163 GLN B N 1
ATOM 2293 C CA . GLN B 1 160 ? 80.175 1.983 0.351 1.00 62.79 163 GLN B CA 1
ATOM 2294 C C . GLN B 1 160 ? 81.269 1.346 -0.509 1.00 65.92 163 GLN B C 1
ATOM 2295 O O . GLN B 1 160 ? 82.258 0.825 0.009 1.00 65.50 163 GLN B O 1
ATOM 2301 N N . LEU B 1 161 ? 81.097 1.402 -1.825 1.00 64.72 164 LEU B N 1
ATOM 2302 C CA . LEU B 1 161 ? 81.971 0.664 -2.732 1.00 62.67 164 LEU B CA 1
ATOM 2303 C C . LEU B 1 161 ? 83.436 1.071 -2.592 1.00 65.49 164 LEU B C 1
ATOM 2304 O O . LEU B 1 161 ? 84.314 0.217 -2.456 1.00 64.93 164 LEU B O 1
ATOM 2309 N N . GLN C 1 2 ? -30.144 -6.958 -19.060 1.00 64.38 5 GLN C N 1
ATOM 2310 C CA . GLN C 1 2 ? -29.516 -6.974 -20.380 1.00 71.85 5 GLN C CA 1
ATOM 2311 C C . GLN C 1 2 ? -28.184 -6.232 -20.353 1.00 76.75 5 GLN C C 1
ATOM 2312 O O . GLN C 1 2 ? -27.111 -6.845 -20.383 1.00 74.96 5 GLN C O 1
ATOM 2318 N N . SER C 1 3 ? -28.262 -4.906 -20.305 1.00 80.52 6 SER C N 1
ATOM 2319 C CA . SER C 1 3 ? -27.075 -4.092 -20.118 1.00 79.29 6 SER C CA 1
ATOM 2320 C C . SER C 1 3 ? -26.504 -4.376 -18.731 1.00 80.32 6 SER C C 1
ATOM 2321 O O . SER C 1 3 ? -25.398 -3.937 -18.409 1.00 83.63 6 SER C O 1
ATOM 2324 N N . ARG C 1 4 ? -27.255 -5.117 -17.912 1.00 71.54 7 ARG C N 1
ATOM 2325 C CA . ARG C 1 4 ? -26.730 -5.575 -16.624 1.00 64.98 7 ARG C CA 1
ATOM 2326 C C . ARG C 1 4 ? -25.897 -6.842 -16.766 1.00 64.54 7 ARG C C 1
ATOM 2327 O O . ARG C 1 4 ? -24.924 -7.034 -16.035 1.00 59.26 7 ARG C O 1
ATOM 2335 N N . GLU C 1 5 ? -26.290 -7.706 -17.698 1.00 66.97 8 GLU C N 1
ATOM 2336 C CA . GLU C 1 5 ? -25.550 -8.939 -17.963 1.00 72.16 8 GLU C CA 1
ATOM 2337 C C . GLU C 1 5 ? -24.177 -8.675 -18.563 1.00 61.45 8 GLU C C 1
ATOM 2338 O O . GLU C 1 5 ? -23.166 -9.154 -18.047 1.00 58.35 8 GLU C O 1
ATOM 2344 N N . ARG C 1 6 ? -24.147 -7.921 -19.657 1.00 55.62 9 ARG C N 1
ATOM 2345 C CA . ARG C 1 6 ? -22.886 -7.463 -20.219 1.00 47.24 9 ARG C CA 1
ATOM 2346 C C . ARG C 1 6 ? -21.975 -6.998 -19.089 1.00 45.67 9 ARG C C 1
ATOM 2347 O O . ARG C 1 6 ? -20.824 -7.429 -18.986 1.00 49.50 9 ARG C O 1
ATOM 2355 N N . LEU C 1 7 ? -22.512 -6.133 -18.232 1.00 39.71 10 LEU C N 1
ATOM 2356 C CA . LEU C 1 7 ? -21.734 -5.506 -17.168 1.00 43.28 10 LEU C CA 1
ATOM 2357 C C . LEU C 1 7 ? -21.215 -6.502 -16.127 1.00 45.62 10 LEU C C 1
ATOM 2358 O O . LEU C 1 7 ? -20.099 -6.355 -15.624 1.00 48.42 10 LEU C O 1
ATOM 2363 N N . VAL C 1 8 ? -22.016 -7.508 -15.790 1.00 39.36 11 VAL C N 1
ATOM 2364 C CA . VAL C 1 8 ? -21.567 -8.490 -14.812 1.00 38.31 11 VAL C CA 1
ATOM 2365 C C . VAL C 1 8 ? -20.372 -9.258 -15.377 1.00 39.29 11 VAL C C 1
ATOM 2366 O O . VAL C 1 8 ? -19.352 -9.447 -14.703 1.00 38.22 11 VAL C O 1
ATOM 2370 N N . LYS C 1 9 ? -20.489 -9.678 -16.630 1.00 41.56 12 LYS C N 1
ATOM 2371 C CA . LYS C 1 9 ? -19.433 -10.456 -17.258 1.00 42.20 12 LYS C CA 1
ATOM 2372 C C . LYS C 1 9 ? -18.101 -9.695 -17.224 1.00 39.65 12 LYS C C 1
ATOM 2373 O O . LYS C 1 9 ? -17.095 -10.214 -16.737 1.00 38.94 12 LYS C O 1
ATOM 2379 N N . TRP C 1 10 ? -18.098 -8.461 -17.722 1.00 36.85 13 TRP C N 1
ATOM 2380 C CA . TRP C 1 10 ? -16.873 -7.659 -17.745 1.00 33.46 13 TRP C CA 1
ATOM 2381 C C . TRP C 1 10 ? -16.314 -7.435 -16.332 1.00 38.42 13 TRP C C 1
ATOM 2382 O O . TRP C 1 10 ? -15.098 -7.413 -16.139 1.00 35.18 13 TRP C O 1
ATOM 2393 N N . LEU C 1 11 ? -17.203 -7.281 -15.350 1.00 39.95 14 LEU C N 1
ATOM 2394 C CA . LEU C 1 11 ? -16.790 -7.160 -13.950 1.00 35.51 14 LEU C CA 1
ATOM 2395 C C . LEU C 1 11 ? -16.075 -8.422 -13.482 1.00 37.82 14 LEU C C 1
ATOM 2396 O O . LEU C 1 11 ? -15.064 -8.354 -12.779 1.00 33.91 14 LEU C O 1
ATOM 2401 N N . GLN C 1 12 ? -16.610 -9.573 -13.881 1.00 42.86 15 GLN C N 1
ATOM 2402 C CA . GLN C 1 12 ? -15.988 -10.865 -13.606 1.00 41.84 15 GLN C CA 1
ATOM 2403 C C . GLN C 1 12 ? -14.607 -10.958 -14.267 1.00 43.83 15 GLN C C 1
ATOM 2404 O O . GLN C 1 12 ? -13.647 -11.443 -13.661 1.00 46.14 15 GLN C O 1
ATOM 2410 N N . ASP C 1 13 ? -14.512 -10.482 -15.506 1.00 37.40 16 ASP C N 1
ATOM 2411 C CA . ASP C 1 13 ? -13.243 -10.452 -16.228 1.00 37.38 16 ASP C CA 1
ATOM 2412 C C . ASP C 1 13 ? -12.236 -9.570 -15.498 1.00 35.05 16 ASP C C 1
ATOM 2413 O O . ASP C 1 13 ? -11.035 -9.837 -15.509 1.00 39.80 16 ASP C O 1
ATOM 2418 N N . ALA C 1 14 ? -12.741 -8.518 -14.860 1.00 31.18 17 ALA C N 1
ATOM 2419 C CA . ALA C 1 14 ? -11.904 -7.607 -14.085 1.00 34.22 17 ALA C CA 1
ATOM 2420 C C . ALA C 1 14 ? -11.381 -8.248 -12.795 1.00 36.66 17 ALA C C 1
ATOM 2421 O O . ALA C 1 14 ? -10.211 -8.090 -12.456 1.00 36.49 17 ALA C O 1
ATOM 2423 N N . TYR C 1 15 ? -12.257 -8.958 -12.080 1.00 37.47 18 TYR C N 1
ATOM 2424 C CA . TYR C 1 15 ? -11.886 -9.645 -10.840 1.00 36.83 18 TYR C CA 1
ATOM 2425 C C . TYR C 1 15 ? -10.821 -10.706 -11.108 1.00 36.69 18 TYR C C 1
ATOM 2426 O O . TYR C 1 15 ? -9.887 -10.884 -10.326 1.00 37.40 18 TYR C O 1
ATOM 2435 N N . ALA C 1 16 ? -10.981 -11.415 -12.218 1.00 38.26 19 ALA C N 1
ATOM 2436 C CA . ALA C 1 16 ? -9.968 -12.347 -12.686 1.00 44.29 19 ALA C CA 1
ATOM 2437 C C . ALA C 1 16 ? -8.642 -11.613 -12.904 1.00 46.49 19 ALA C C 1
ATOM 2438 O O . ALA C 1 16 ? -7.587 -12.049 -12.447 1.00 50.49 19 ALA C O 1
ATOM 2448 N N . GLU C 1 18 ? -7.619 -8.709 -11.638 1.00 39.66 21 GLU C N 1
ATOM 2449 C CA . GLU C 1 18 ? -7.050 -8.255 -10.382 1.00 45.37 21 GLU C CA 1
ATOM 2450 C C . GLU C 1 18 ? -6.259 -9.358 -9.709 1.00 47.92 21 GLU C C 1
ATOM 2451 O O . GLU C 1 18 ? -5.129 -9.141 -9.282 1.00 51.28 21 GLU C O 1
ATOM 2457 N N . LYS C 1 19 ? -6.853 -10.543 -9.616 1.00 47.16 22 LYS C N 1
ATOM 2458 C CA . LYS C 1 19 ? -6.253 -11.632 -8.852 1.00 47.53 22 LYS C CA 1
ATOM 2459 C C . LYS C 1 19 ? -4.964 -12.128 -9.499 1.00 49.08 22 LYS C C 1
ATOM 2460 O O . LYS C 1 19 ? -4.100 -12.681 -8.824 1.00 51.47 22 LYS C O 1
ATOM 2466 N N . GLU C 1 20 ? -4.829 -11.912 -10.805 1.00 46.52 23 GLU C N 1
ATOM 2467 C CA . GLU C 1 20 ? -3.603 -12.275 -11.508 1.00 48.52 23 GLU C CA 1
ATOM 2468 C C . GLU C 1 20 ? -2.552 -11.165 -11.413 1.00 45.55 23 GLU C C 1
ATOM 2469 O O . GLU C 1 20 ? -1.349 -11.436 -11.397 1.00 45.86 23 GLU C O 1
ATOM 2475 N N . ALA C 1 21 ? -3.009 -9.918 -11.352 1.00 36.04 24 ALA C N 1
ATOM 2476 C CA . ALA C 1 21 ? -2.102 -8.798 -11.169 1.00 35.72 24 ALA C CA 1
ATOM 2477 C C . ALA C 1 21 ? -1.407 -8.882 -9.806 1.00 34.91 24 ALA C C 1
ATOM 2478 O O . ALA C 1 21 ? -0.205 -8.654 -9.708 1.00 35.66 24 ALA C O 1
ATOM 2480 N N . GLU C 1 22 ? -2.159 -9.227 -8.763 1.00 40.34 25 GLU C N 1
ATOM 2481 C CA . GLU C 1 22 ? -1.588 -9.381 -7.423 1.00 48.81 25 GLU C CA 1
ATOM 2482 C C . GLU C 1 22 ? -0.490 -10.445 -7.423 1.00 50.55 25 GLU C C 1
ATOM 2483 O O . GLU C 1 22 ? 0.620 -10.215 -6.936 1.00 52.34 25 GLU C O 1
ATOM 2489 N N . THR C 1 23 ? -0.806 -11.610 -7.976 1.00 45.95 26 THR C N 1
ATOM 2490 C CA . THR C 1 23 ? 0.165 -12.686 -8.087 1.00 47.19 26 THR C CA 1
ATOM 2491 C C . THR C 1 23 ? 1.380 -12.246 -8.894 1.00 41.02 26 THR C C 1
ATOM 2492 O O . THR C 1 23 ? 2.523 -12.455 -8.489 1.00 36.17 26 THR C O 1
ATOM 2512 N N . ALA C 1 26 ? 3.459 -9.553 -6.981 1.00 39.23 29 ALA C N 1
ATOM 2513 C CA . ALA C 1 26 ? 3.917 -10.154 -5.736 1.00 37.19 29 ALA C CA 1
ATOM 2514 C C . ALA C 1 26 ? 5.233 -10.880 -5.999 1.00 38.74 29 ALA C C 1
ATOM 2515 O O . ALA C 1 26 ? 6.293 -10.512 -5.482 1.00 36.82 29 ALA C O 1
ATOM 2517 N N . ALA C 1 27 ? 5.153 -11.915 -6.823 1.00 43.64 30 ALA C N 1
ATOM 2518 C CA . ALA C 1 27 ? 6.329 -12.675 -7.210 1.00 47.84 30 ALA C CA 1
ATOM 2519 C C . ALA C 1 27 ? 7.471 -11.755 -7.625 1.00 48.56 30 ALA C C 1
ATOM 2520 O O . ALA C 1 27 ? 8.587 -11.843 -7.096 1.00 47.58 30 ALA C O 1
ATOM 2530 N N . ALA C 1 29 ? 8.116 -8.654 -7.078 1.00 52.57 32 ALA C N 1
ATOM 2531 C CA . ALA C 1 29 ? 8.643 -7.883 -5.960 1.00 52.80 32 ALA C CA 1
ATOM 2532 C C . ALA C 1 29 ? 9.547 -8.752 -5.100 1.00 52.15 32 ALA C C 1
ATOM 2533 O O . ALA C 1 29 ? 10.537 -8.278 -4.535 1.00 51.24 32 ALA C O 1
ATOM 2535 N N . SER C 1 30 ? 9.202 -10.032 -5.010 1.00 53.35 33 SER C N 1
ATOM 2536 C CA . SER C 1 30 ? 9.966 -10.964 -4.194 1.00 53.90 33 SER C CA 1
ATOM 2537 C C . SER C 1 30 ? 11.366 -11.169 -4.766 1.00 52.89 33 SER C C 1
ATOM 2538 O O . SER C 1 30 ? 12.265 -11.637 -4.069 1.00 47.92 33 SER C O 1
ATOM 2541 N N . ARG C 1 31 ? 11.546 -10.799 -6.032 1.00 55.27 34 ARG C N 1
ATOM 2542 C CA . ARG C 1 31 ? 12.782 -11.091 -6.754 1.00 57.87 34 ARG C CA 1
ATOM 2543 C C . ARG C 1 31 ? 13.660 -9.871 -6.986 1.00 53.89 34 ARG C C 1
ATOM 2544 O O . ARG C 1 31 ? 14.730 -9.979 -7.583 1.00 50.69 34 ARG C O 1
ATOM 2552 N N . ILE C 1 32 ? 13.211 -8.712 -6.517 1.00 55.14 35 ILE C N 1
ATOM 2553 C CA . ILE C 1 32 ? 13.948 -7.472 -6.752 1.00 56.86 35 ILE C CA 1
ATOM 2554 C C . ILE C 1 32 ? 15.152 -7.272 -5.823 1.00 58.38 35 ILE C C 1
ATOM 2555 O O . ILE C 1 32 ? 15.013 -7.147 -4.602 1.00 58.91 35 ILE C O 1
ATOM 2560 N N . GLU C 1 33 ? 16.334 -7.227 -6.426 1.00 60.11 36 GLU C N 1
ATOM 2561 C CA . GLU C 1 33 ? 17.579 -7.107 -5.681 1.00 63.17 36 GLU C CA 1
ATOM 2562 C C . GLU C 1 33 ? 18.064 -5.665 -5.623 1.00 55.90 36 GLU C C 1
ATOM 2563 O O . GLU C 1 33 ? 18.268 -5.118 -4.543 1.00 57.19 36 GLU C O 1
ATOM 2569 N N . HIS C 1 34 ? 18.251 -5.056 -6.792 1.00 49.40 37 HIS C N 1
ATOM 2570 C CA . HIS C 1 34 ? 18.915 -3.761 -6.880 1.00 53.10 37 HIS C CA 1
ATOM 2571 C C . HIS C 1 34 ? 17.967 -2.572 -6.981 1.00 55.02 37 HIS C C 1
ATOM 2572 O O . HIS C 1 34 ? 18.412 -1.430 -7.124 1.00 55.13 37 HIS C O 1
ATOM 2579 N N . TYR C 1 35 ? 16.667 -2.826 -6.911 1.00 55.90 38 TYR C N 1
ATOM 2580 C CA . TYR C 1 35 ? 15.698 -1.757 -7.110 1.00 52.55 38 TYR C CA 1
ATOM 2581 C C . TYR C 1 35 ? 14.670 -1.693 -5.982 1.00 56.36 38 TYR C C 1
ATOM 2582 O O . TYR C 1 35 ? 13.600 -2.283 -6.074 1.00 59.79 38 TYR C O 1
ATOM 2591 N N . PRO C 1 36 ? 15.002 -0.962 -4.904 1.00 58.25 39 PRO C N 1
ATOM 2592 C CA . PRO C 1 36 ? 14.175 -0.829 -3.695 1.00 55.64 39 PRO C CA 1
ATOM 2593 C C . PRO C 1 36 ? 12.892 -0.002 -3.885 1.00 52.39 39 PRO C C 1
ATOM 2594 O O . PRO C 1 36 ? 11.856 -0.340 -3.322 1.00 45.58 39 PRO C O 1
ATOM 2598 N N . GLU C 1 37 ? 12.951 1.080 -4.650 1.00 57.34 40 GLU C N 1
ATOM 2599 C CA . GLU C 1 37 ? 11.771 1.918 -4.786 1.00 61.76 40 GLU C CA 1
ATOM 2600 C C . GLU C 1 37 ? 10.865 1.381 -5.884 1.00 58.88 40 GLU C C 1
ATOM 2601 O O . GLU C 1 37 ? 9.685 1.731 -5.956 1.00 58.13 40 GLU C O 1
ATOM 2607 N N . LEU C 1 38 ? 11.417 0.507 -6.722 1.00 51.76 41 LEU C N 1
ATOM 2608 C CA . LEU C 1 38 ? 10.592 -0.244 -7.658 1.00 46.34 41 LEU C CA 1
ATOM 2609 C C . LEU C 1 38 ? 9.940 -1.398 -6.907 1.00 47.22 41 LEU C C 1
ATOM 2610 O O . LEU C 1 38 ? 8.848 -1.839 -7.262 1.00 50.04 41 LEU C O 1
ATOM 2615 N N . LYS C 1 39 ? 10.613 -1.878 -5.862 1.00 37.80 42 LYS C N 1
ATOM 2616 C CA . LYS C 1 39 ? 10.072 -2.958 -5.050 1.00 36.02 42 LYS C CA 1
ATOM 2617 C C . LYS C 1 39 ? 9.078 -2.410 -4.021 1.00 39.47 42 LYS C C 1
ATOM 2618 O O . LYS C 1 39 ? 8.203 -3.127 -3.544 1.00 40.86 42 LYS C O 1
ATOM 2624 N N . ARG C 1 40 ? 9.220 -1.135 -3.678 1.00 45.06 43 ARG C N 1
ATOM 2625 C CA . ARG C 1 40 ? 8.277 -0.470 -2.781 1.00 41.81 43 ARG C CA 1
ATOM 2626 C C . ARG C 1 40 ? 6.953 -0.242 -3.507 1.00 37.04 43 ARG C C 1
ATOM 2627 O O . ARG C 1 40 ? 5.906 -0.704 -3.063 1.00 39.54 43 ARG C O 1
ATOM 2635 N N . ARG C 1 41 ? 7.019 0.470 -4.631 1.00 37.02 44 ARG C N 1
ATOM 2636 C CA . ARG C 1 41 ? 5.848 0.800 -5.445 1.00 39.47 44 ARG C CA 1
ATOM 2637 C C . ARG C 1 41 ? 5.016 -0.428 -5.812 1.00 42.32 44 ARG C C 1
ATOM 2638 O O . ARG C 1 41 ? 3.781 -0.381 -5.813 1.00 39.27 44 ARG C O 1
ATOM 2646 N N . ILE C 1 42 ? 5.702 -1.522 -6.127 1.00 43.50 45 ILE C N 1
ATOM 2647 C CA . ILE C 1 42 ? 5.048 -2.767 -6.526 1.00 45.35 45 ILE C CA 1
ATOM 2648 C C . ILE C 1 42 ? 4.296 -3.453 -5.375 1.00 47.26 45 ILE C C 1
ATOM 2649 O O . ILE C 1 42 ? 3.076 -3.643 -5.444 1.00 47.49 45 ILE C O 1
ATOM 2654 N N . GLU C 1 43 ? 5.023 -3.825 -4.325 1.00 45.66 46 GLU C N 1
ATOM 2655 C CA . GLU C 1 43 ? 4.410 -4.451 -3.159 1.00 49.83 46 GLU C CA 1
ATOM 2656 C C . GLU C 1 43 ? 3.255 -3.592 -2.658 1.00 49.45 46 GLU C C 1
ATOM 2657 O O . GLU C 1 43 ? 2.327 -4.081 -2.012 1.00 47.93 46 GLU C O 1
ATOM 2663 N N . GLN C 1 44 ? 3.324 -2.301 -2.957 1.00 51.04 47 GLN C N 1
ATOM 2664 C CA . GLN C 1 44 ? 2.240 -1.386 -2.633 1.00 55.44 47 GLN C CA 1
ATOM 2665 C C . GLN C 1 44 ? 1.095 -1.572 -3.615 1.00 53.98 47 GLN C C 1
ATOM 2666 O O . GLN C 1 44 ? -0.067 -1.692 -3.219 1.00 51.80 47 GLN C O 1
ATOM 2672 N N . HIS C 1 45 ? 1.425 -1.588 -4.903 1.00 49.82 48 HIS C N 1
ATOM 2673 C CA . HIS C 1 45 ? 0.399 -1.729 -5.921 1.00 44.41 48 HIS C CA 1
ATOM 2674 C C . HIS C 1 45 ? -0.372 -3.009 -5.662 1.00 50.25 48 HIS C C 1
ATOM 2675 O O . HIS C 1 45 ? -1.589 -3.053 -5.834 1.00 55.98 48 HIS C O 1
ATOM 2682 N N . VAL C 1 46 ? 0.336 -4.050 -5.240 1.00 49.45 49 VAL C N 1
ATOM 2683 C CA . VAL C 1 46 ? -0.338 -5.263 -4.806 1.00 49.23 49 VAL C CA 1
ATOM 2684 C C . VAL C 1 46 ? -1.383 -4.881 -3.762 1.00 52.54 49 VAL C C 1
ATOM 2685 O O . VAL C 1 46 ? -2.570 -5.166 -3.935 1.00 44.92 49 VAL C O 1
ATOM 2689 N N . GLU C 1 47 ? -0.940 -4.207 -2.700 1.00 56.95 50 GLU C N 1
ATOM 2690 C CA . GLU C 1 47 ? -1.849 -3.656 -1.697 1.00 61.87 50 GLU C CA 1
ATOM 2691 C C . GLU C 1 47 ? -3.058 -3.001 -2.368 1.00 63.30 50 GLU C C 1
ATOM 2692 O O . GLU C 1 47 ? -4.193 -3.438 -2.178 1.00 65.46 50 GLU C O 1
ATOM 2698 N N . GLU C 1 48 ? -2.814 -1.958 -3.156 1.00 60.32 51 GLU C N 1
ATOM 2699 C CA . GLU C 1 48 ? -3.891 -1.279 -3.872 1.00 55.68 51 GLU C CA 1
ATOM 2700 C C . GLU C 1 48 ? -4.729 -2.271 -4.683 1.00 52.58 51 GLU C C 1
ATOM 2701 O O . GLU C 1 48 ? -5.944 -2.112 -4.803 1.00 57.14 51 GLU C O 1
ATOM 2707 N N . THR C 1 49 ? -4.077 -3.294 -5.229 1.00 40.53 52 THR C N 1
ATOM 2708 C CA . THR C 1 49 ? -4.746 -4.243 -6.102 1.00 35.68 52 THR C CA 1
ATOM 2709 C C . THR C 1 49 ? -5.654 -5.182 -5.329 1.00 38.81 52 THR C C 1
ATOM 2710 O O . THR C 1 49 ? -6.577 -5.773 -5.895 1.00 42.86 52 THR C O 1
ATOM 2714 N N . GLN C 1 50 ? -5.408 -5.314 -4.031 1.00 39.80 53 GLN C N 1
ATOM 2715 C CA . GLN C 1 50 ? -6.237 -6.188 -3.203 1.00 42.01 53 GLN C CA 1
ATOM 2716 C C . GLN C 1 50 ? -7.561 -5.513 -2.802 1.00 50.23 53 GLN C C 1
ATOM 2717 O O . GLN C 1 50 ? -8.589 -6.187 -2.660 1.00 53.11 53 GLN C O 1
ATOM 2723 N N . GLN C 1 51 ? -7.530 -4.187 -2.646 1.00 48.85 54 GLN C N 1
ATOM 2724 C CA . GLN C 1 51 ? -8.728 -3.400 -2.337 1.00 45.05 54 GLN C CA 1
ATOM 2725 C C . GLN C 1 51 ? -9.587 -3.212 -3.581 1.00 41.83 54 GLN C C 1
ATOM 2726 O O . GLN C 1 51 ? -10.816 -3.158 -3.507 1.00 39.98 54 GLN C O 1
ATOM 2732 N N . GLN C 1 52 ? -8.934 -3.105 -4.731 1.00 40.33 55 GLN C N 1
ATOM 2733 C CA . GLN C 1 52 ? -9.654 -3.019 -5.990 1.00 43.71 55 GLN C CA 1
ATOM 2734 C C . GLN C 1 52 ? -10.507 -4.272 -6.186 1.00 43.99 55 GLN C C 1
ATOM 2735 O O . GLN C 1 52 ? -11.710 -4.181 -6.445 1.00 40.97 55 GLN C O 1
ATOM 2741 N N . SER C 1 53 ? -9.881 -5.439 -6.055 1.00 40.75 56 SER C N 1
ATOM 2742 C CA . SER C 1 53 ? -10.594 -6.691 -6.243 1.00 42.89 56 SER C CA 1
ATOM 2743 C C . SER C 1 53 ? -11.765 -6.762 -5.260 1.00 42.08 56 SER C C 1
ATOM 2744 O O . SER C 1 53 ? -12.780 -7.394 -5.538 1.00 39.43 56 SER C O 1
ATOM 2747 N N . ALA C 1 54 ? -11.633 -6.086 -4.122 1.00 40.18 57 ALA C N 1
ATOM 2748 C CA . ALA C 1 54 ? -12.714 -6.044 -3.138 1.00 40.78 57 ALA C CA 1
ATOM 2749 C C . ALA C 1 54 ? -13.911 -5.229 -3.631 1.00 44.30 57 ALA C C 1
ATOM 2750 O O . ALA C 1 54 ? -15.066 -5.586 -3.382 1.00 42.35 57 ALA C O 1
ATOM 2752 N N . GLY C 1 55 ? -13.634 -4.131 -4.326 1.00 43.69 58 GLY C N 1
ATOM 2753 C CA . GLY C 1 55 ? -14.689 -3.299 -4.883 1.00 43.50 58 GLY C CA 1
ATOM 2754 C C . GLY C 1 55 ? -15.453 -4.008 -5.986 1.00 39.27 58 GLY C C 1
ATOM 2755 O O . GLY C 1 55 ? -16.680 -4.052 -5.973 1.00 34.33 58 GLY C O 1
ATOM 2756 N N . VAL C 1 56 ? -14.711 -4.559 -6.945 1.00 43.04 59 VAL C N 1
ATOM 2757 C CA . VAL C 1 56 ? -15.283 -5.366 -8.016 1.00 44.41 59 VAL C CA 1
ATOM 2758 C C . VAL C 1 56 ? -15.988 -6.576 -7.403 1.00 50.78 59 VAL C C 1
ATOM 2759 O O . VAL C 1 56 ? -16.869 -7.184 -8.015 1.00 52.93 59 VAL C O 1
ATOM 2763 N N . GLN C 1 57 ? -15.589 -6.909 -6.180 1.00 52.63 60 GLN C N 1
ATOM 2764 C CA . GLN C 1 57 ? -16.223 -7.956 -5.394 1.00 54.33 60 GLN C CA 1
ATOM 2765 C C . GLN C 1 57 ? -17.579 -7.448 -4.905 1.00 52.65 60 GLN C C 1
ATOM 2766 O O . GLN C 1 57 ? -18.555 -8.200 -4.846 1.00 57.05 60 GLN C O 1
ATOM 2772 N N . ARG C 1 58 ? -17.635 -6.160 -4.579 1.00 43.27 61 ARG C N 1
ATOM 2773 C CA . ARG C 1 58 ? -18.855 -5.537 -4.095 1.00 43.12 61 ARG C CA 1
ATOM 2774 C C . ARG C 1 58 ? -19.770 -5.091 -5.236 1.00 51.37 61 ARG C C 1
ATOM 2775 O O . ARG C 1 58 ? -20.987 -4.976 -5.057 1.00 57.27 61 ARG C O 1
ATOM 2783 N N . CYS C 1 59 ? -19.200 -4.830 -6.408 1.00 47.76 62 CYS C N 1
ATOM 2784 C CA . CYS C 1 59 ? -20.035 -4.530 -7.566 1.00 46.88 62 CYS C CA 1
ATOM 2785 C C . CYS C 1 59 ? -20.852 -5.758 -7.959 1.00 50.30 62 CYS C C 1
ATOM 2786 O O . CYS C 1 59 ? -22.078 -5.688 -8.100 1.00 48.28 62 CYS C O 1
ATOM 2789 N N . LEU C 1 60 ? -20.160 -6.884 -8.117 1.00 49.78 63 LEU C N 1
ATOM 2790 C CA . LEU C 1 60 ? -20.793 -8.151 -8.467 1.00 48.68 63 LEU C CA 1
ATOM 2791 C C . LEU C 1 60 ? -21.947 -8.487 -7.514 1.00 50.64 63 LEU C C 1
ATOM 2792 O O . LEU C 1 60 ? -23.006 -8.940 -7.953 1.00 45.29 63 LEU C O 1
ATOM 2797 N N . GLU C 1 61 ? -21.738 -8.247 -6.220 1.00 53.35 64 GLU C N 1
ATOM 2798 C CA . GLU C 1 61 ? -22.801 -8.380 -5.223 1.00 57.09 64 GLU C CA 1
ATOM 2799 C C . GLU C 1 61 ? -24.033 -7.590 -5.630 1.00 51.24 64 GLU C C 1
ATOM 2800 O O . GLU C 1 61 ? -25.109 -8.150 -5.839 1.00 51.07 64 GLU C O 1
ATOM 2806 N N . LEU C 1 62 ? -23.867 -6.276 -5.718 1.00 41.35 65 LEU C N 1
ATOM 2807 C CA . LEU C 1 62 ? -24.952 -5.391 -6.108 1.00 44.40 65 LEU C CA 1
ATOM 2808 C C . LEU C 1 62 ? -25.812 -5.981 -7.225 1.00 43.09 65 LEU C C 1
ATOM 2809 O O . LEU C 1 62 ? -27.037 -5.850 -7.207 1.00 38.72 65 LEU C O 1
ATOM 2814 N N . LEU C 1 63 ? -25.152 -6.636 -8.183 1.00 45.41 66 LEU C N 1
ATOM 2815 C CA . LEU C 1 63 ? -25.773 -7.075 -9.433 1.00 42.39 66 LEU C CA 1
ATOM 2816 C C . LEU C 1 63 ? -26.028 -8.589 -9.500 1.00 49.65 66 LEU C C 1
ATOM 2817 O O . LEU C 1 63 ? -26.420 -9.113 -10.547 1.00 51.71 66 LEU C O 1
ATOM 2822 N N . ASN C 1 64 ? -25.795 -9.284 -8.389 1.00 55.63 67 ASN C N 1
ATOM 2823 C CA . ASN C 1 64 ? -26.077 -10.721 -8.280 1.00 64.40 67 ASN C CA 1
ATOM 2824 C C . ASN C 1 64 ? -25.254 -11.648 -9.178 1.00 69.59 67 ASN C C 1
ATOM 2825 O O . ASN C 1 64 ? -25.513 -12.853 -9.240 1.00 78.18 67 ASN C O 1
ATOM 2830 N N . GLY C 1 65 ? -24.265 -11.099 -9.872 1.00 61.76 68 GLY C N 1
ATOM 2831 C CA . GLY C 1 65 ? -23.372 -11.931 -10.651 1.00 58.96 68 GLY C CA 1
ATOM 2832 C C . GLY C 1 65 ? -22.530 -12.769 -9.710 1.00 61.98 68 GLY C C 1
ATOM 2833 O O . GLY C 1 65 ? -22.495 -12.515 -8.506 1.00 61.21 68 GLY C O 1
ATOM 2834 N N . SER C 1 66 ? -21.840 -13.764 -10.255 1.00 66.80 69 SER C N 1
ATOM 2835 C CA . SER C 1 66 ? -21.023 -14.654 -9.436 1.00 71.90 69 SER C CA 1
ATOM 2836 C C . SER C 1 66 ? -19.549 -14.256 -9.416 1.00 63.99 69 SER C C 1
ATOM 2837 O O . SER C 1 66 ? -19.094 -13.453 -10.233 1.00 60.89 69 SER C O 1
ATOM 2840 N N . ILE C 1 67 ? -18.815 -14.834 -8.471 1.00 60.66 70 ILE C N 1
ATOM 2841 C CA . ILE C 1 67 ? -17.380 -14.612 -8.352 1.00 61.03 70 ILE C CA 1
ATOM 2842 C C . ILE C 1 67 ? -16.616 -15.589 -9.250 1.00 64.17 70 ILE C C 1
ATOM 2843 O O . ILE C 1 67 ? -16.864 -16.795 -9.210 1.00 63.78 70 ILE C O 1
ATOM 2848 N N . PRO C 1 68 ? -15.689 -15.057 -10.069 1.00 65.19 71 PRO C N 1
ATOM 2849 C CA . PRO C 1 68 ? -14.950 -15.748 -11.140 1.00 66.36 71 PRO C CA 1
ATOM 2850 C C . PRO C 1 68 ? -14.141 -16.999 -10.740 1.00 75.67 71 PRO C C 1
ATOM 2851 O O . PRO C 1 68 ? -13.777 -17.198 -9.574 1.00 75.51 71 PRO C O 1
ATOM 2855 N N . THR C 1 69 ? -13.837 -17.812 -11.754 1.00 82.42 72 THR C N 1
ATOM 2856 C CA . THR C 1 69 ? -13.378 -19.194 -11.586 1.00 85.46 72 THR C CA 1
ATOM 2857 C C . THR C 1 69 ? -11.870 -19.446 -11.748 1.00 78.87 72 THR C C 1
ATOM 2858 O O . THR C 1 69 ? -11.398 -19.759 -12.842 1.00 75.95 72 THR C O 1
ATOM 2862 N N . ALA C 1 70 ? -11.129 -19.329 -10.648 1.00 77.83 73 ALA C N 1
ATOM 2863 C CA . ALA C 1 70 ? -9.714 -19.703 -10.606 1.00 80.06 73 ALA C CA 1
ATOM 2864 C C . ALA C 1 70 ? -9.120 -19.403 -9.233 1.00 81.76 73 ALA C C 1
ATOM 2865 O O . ALA C 1 70 ? -9.826 -19.426 -8.221 1.00 81.92 73 ALA C O 1
ATOM 2875 N N . THR C 1 90 ? 20.509 -11.698 -15.343 1.00 109.34 93 THR C N 1
ATOM 2876 C CA . THR C 1 90 ? 19.325 -12.121 -16.103 1.00 108.19 93 THR C CA 1
ATOM 2877 C C . THR C 1 90 ? 18.237 -11.060 -16.320 1.00 107.17 93 THR C C 1
ATOM 2878 O O . THR C 1 90 ? 17.687 -10.493 -15.371 1.00 107.73 93 THR C O 1
ATOM 2882 N N . ASP C 1 91 ? 18.005 -10.769 -17.599 1.00 105.61 94 ASP C N 1
ATOM 2883 C CA . ASP C 1 91 ? 16.716 -10.326 -18.116 1.00 101.29 94 ASP C CA 1
ATOM 2884 C C . ASP C 1 91 ? 15.713 -9.953 -17.013 1.00 95.06 94 ASP C C 1
ATOM 2885 O O . ASP C 1 91 ? 15.604 -8.786 -16.617 1.00 95.26 94 ASP C O 1
ATOM 2890 N N . GLU C 1 92 ? 15.007 -10.978 -16.526 1.00 89.82 95 GLU C N 1
ATOM 2891 C CA . GLU C 1 92 ? 13.914 -10.896 -15.532 1.00 84.68 95 GLU C CA 1
ATOM 2892 C C . GLU C 1 92 ? 13.379 -9.511 -15.105 1.00 78.45 95 GLU C C 1
ATOM 2893 O O . GLU C 1 92 ? 12.176 -9.251 -15.221 1.00 74.21 95 GLU C O 1
ATOM 2899 N N . VAL C 1 93 ? 14.254 -8.636 -14.613 1.00 74.52 96 VAL C N 1
ATOM 2900 C CA . VAL C 1 93 ? 13.820 -7.330 -14.113 1.00 68.55 96 VAL C CA 1
ATOM 2901 C C . VAL C 1 93 ? 13.360 -6.371 -15.230 1.00 59.85 96 VAL C C 1
ATOM 2902 O O . VAL C 1 93 ? 12.177 -6.050 -15.311 1.00 60.04 96 VAL C O 1
ATOM 2906 N N . THR C 1 94 ? 14.271 -5.941 -16.100 1.00 53.42 97 THR C N 1
ATOM 2907 C CA . THR C 1 94 ? 13.920 -5.005 -17.174 1.00 54.02 97 THR C CA 1
ATOM 2908 C C . THR C 1 94 ? 12.702 -5.479 -17.981 1.00 53.82 97 THR C C 1
ATOM 2909 O O . THR C 1 94 ? 11.777 -4.700 -18.252 1.00 54.77 97 THR C O 1
ATOM 2913 N N . LYS C 1 95 ? 12.703 -6.754 -18.361 1.00 46.83 98 LYS C N 1
ATOM 2914 C CA . LYS C 1 95 ? 11.578 -7.333 -19.082 1.00 39.33 98 LYS C CA 1
ATOM 2915 C C . LYS C 1 95 ? 10.324 -7.238 -18.226 1.00 45.01 98 LYS C C 1
ATOM 2916 O O . LYS C 1 95 ? 9.244 -6.885 -18.710 1.00 45.80 98 LYS C O 1
ATOM 2922 N N . GLY C 1 96 ? 10.484 -7.551 -16.944 1.00 43.01 99 GLY C N 1
ATOM 2923 C CA . GLY C 1 96 ? 9.369 -7.590 -16.020 1.00 40.22 99 GLY C CA 1
ATOM 2924 C C . GLY C 1 96 ? 8.751 -6.225 -15.853 1.00 36.56 99 GLY C C 1
ATOM 2925 O O . GLY C 1 96 ? 7.591 -6.101 -15.465 1.00 33.67 99 GLY C O 1
ATOM 2926 N N . VAL C 1 97 ? 9.534 -5.192 -16.143 1.00 39.47 100 VAL C N 1
ATOM 2927 C CA . VAL C 1 97 ? 9.015 -3.832 -16.120 1.00 42.08 100 VAL C CA 1
ATOM 2928 C C . VAL C 1 97 ? 8.061 -3.620 -17.293 1.00 38.94 100 VAL C C 1
ATOM 2929 O O . VAL C 1 97 ? 6.902 -3.247 -17.098 1.00 30.21 100 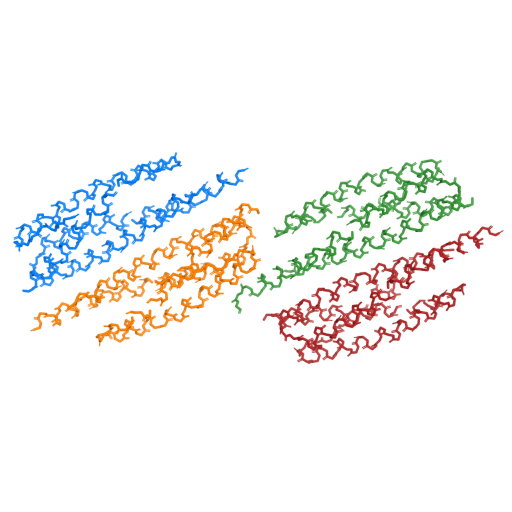VAL C O 1
ATOM 2933 N N . GLY C 1 98 ? 8.547 -3.881 -18.504 1.00 39.96 101 GLY C N 1
ATOM 2934 C CA . GLY C 1 98 ? 7.733 -3.754 -19.700 1.00 40.07 101 GLY C CA 1
ATOM 2935 C C . GLY C 1 98 ? 6.440 -4.547 -19.638 1.00 42.55 101 GLY C C 1
ATOM 2936 O O . GLY C 1 98 ? 5.366 -4.060 -20.007 1.00 41.14 101 GLY C O 1
ATOM 2937 N N . ILE C 1 99 ? 6.542 -5.783 -19.171 1.00 42.95 102 ILE C N 1
ATOM 2938 C CA . ILE C 1 99 ? 5.376 -6.652 -19.078 1.00 40.57 102 ILE C CA 1
ATOM 2939 C C . ILE C 1 99 ? 4.340 -6.126 -18.086 1.00 36.81 102 ILE C C 1
ATOM 2940 O O . ILE C 1 99 ? 3.143 -6.112 -18.379 1.00 30.96 102 ILE C O 1
ATOM 2945 N N . SER C 1 100 ? 4.800 -5.703 -16.912 1.00 35.95 103 SER C N 1
ATOM 2946 C CA . SER C 1 100 ? 3.904 -5.098 -15.937 1.00 30.96 103 SER C CA 1
ATOM 2947 C C . SER C 1 100 ? 3.387 -3.777 -16.470 1.00 28.07 103 SER C C 1
ATOM 2948 O O . SER C 1 100 ? 2.217 -3.463 -16.290 1.00 27.93 103 SER C O 1
ATOM 2951 N N . TYR C 1 101 ? 4.253 -3.014 -17.138 1.00 27.25 104 TYR C N 1
ATOM 2952 C CA . TYR C 1 101 ? 3.830 -1.762 -17.772 1.00 29.44 104 TYR C CA 1
ATOM 2953 C C . TYR C 1 101 ? 2.675 -2.001 -18.756 1.00 28.75 104 TYR C C 1
ATOM 2954 O O . TYR C 1 101 ? 1.620 -1.369 -18.649 1.00 25.36 104 TYR C O 1
ATOM 2963 N N . ALA C 1 102 ? 2.872 -2.923 -19.695 1.00 24.97 105 ALA C N 1
ATOM 2964 C CA . ALA C 1 102 ? 1.865 -3.219 -20.699 1.00 23.05 105 ALA C CA 1
ATOM 2965 C C . ALA C 1 102 ? 0.608 -3.728 -20.024 1.00 30.41 105 ALA C C 1
ATOM 2966 O O . ALA C 1 102 ? -0.505 -3.360 -20.397 1.00 30.54 105 ALA C O 1
ATOM 2968 N N . PHE C 1 103 ? 0.796 -4.584 -19.024 1.00 30.90 106 PHE C N 1
ATOM 2969 C CA . PHE C 1 103 ? -0.317 -5.158 -18.278 1.00 29.85 106 PHE C CA 1
ATOM 2970 C C . PHE C 1 103 ? -1.208 -4.047 -17.754 1.00 28.39 106 PHE C C 1
ATOM 2971 O O . PHE C 1 103 ? -2.430 -4.107 -17.848 1.00 32.64 106 PHE C O 1
ATOM 2979 N N . GLU C 1 104 ? -0.576 -3.030 -17.191 1.00 26.60 107 GLU C N 1
ATOM 2980 C CA . GLU C 1 104 ? -1.291 -1.875 -16.702 1.00 26.40 107 GLU C CA 1
ATOM 2981 C C . GLU C 1 104 ? -2.189 -1.340 -17.807 1.00 23.31 107 GLU C C 1
ATOM 2982 O O . GLU C 1 104 ? -3.338 -0.979 -17.557 1.00 25.16 107 GLU C O 1
ATOM 2988 N N . HIS C 1 105 ? -1.674 -1.325 -19.035 1.00 18.30 108 HIS C N 1
ATOM 2989 C CA . HIS C 1 105 ? -2.426 -0.778 -20.163 1.00 24.89 108 HIS C CA 1
ATOM 2990 C C . HIS C 1 105 ? -3.527 -1.688 -20.685 1.00 32.71 108 HIS C C 1
ATOM 2991 O O . HIS C 1 105 ? -4.412 -1.229 -21.397 1.00 37.96 108 HIS C O 1
ATOM 2998 N N . LEU C 1 106 ? -3.479 -2.969 -20.338 1.00 30.21 109 LEU C N 1
ATOM 2999 C CA . LEU C 1 106 ? -4.643 -3.822 -20.532 1.00 28.50 109 LEU C CA 1
ATOM 3000 C C . LEU C 1 106 ? -5.708 -3.466 -19.498 1.00 29.10 109 LEU C C 1
ATOM 3001 O O . LEU C 1 106 ? -6.901 -3.367 -19.805 1.00 28.73 109 LEU C O 1
ATOM 3006 N N . GLU C 1 107 ? -5.276 -3.272 -18.261 1.00 30.13 110 GLU C N 1
ATOM 3007 C CA . GLU C 1 107 ? -6.202 -2.882 -17.205 1.00 33.82 110 GLU C CA 1
ATOM 3008 C C . GLU C 1 107 ? -6.823 -1.511 -17.484 1.00 33.91 110 GLU C C 1
ATOM 3009 O O . GLU C 1 107 ? -8.006 -1.293 -17.210 1.00 34.08 110 GLU C O 1
ATOM 3015 N N . ILE C 1 108 ? -6.020 -0.594 -18.026 1.00 34.64 111 ILE C N 1
ATOM 3016 C CA . ILE C 1 108 ? -6.511 0.740 -18.391 1.00 30.80 111 ILE C CA 1
ATOM 3017 C C . ILE C 1 108 ? -7.534 0.644 -19.523 1.00 29.44 111 ILE C C 1
ATOM 3018 O O . ILE C 1 108 ? -8.585 1.285 -19.474 1.00 25.74 111 ILE C O 1
ATOM 3023 N N . ALA C 1 109 ? -7.246 -0.174 -20.532 1.00 19.72 112 ALA C N 1
ATOM 3024 C CA . ALA C 1 109 ? -8.216 -0.397 -21.590 1.00 21.43 112 ALA C CA 1
ATOM 3025 C C . ALA C 1 109 ? -9.472 -1.089 -21.027 1.00 31.92 112 ALA C C 1
ATOM 3026 O O . ALA C 1 109 ? -10.598 -0.689 -21.330 1.00 31.72 112 ALA C O 1
ATOM 3028 N N . SER C 1 110 ? -9.274 -2.112 -20.199 1.00 31.58 113 SER C N 1
ATOM 3029 C CA . SER C 1 110 ? -10.391 -2.883 -19.667 1.00 32.74 113 SER C CA 1
ATOM 3030 C C . SER C 1 110 ? -11.310 -2.075 -18.753 1.00 31.93 113 SER C C 1
ATOM 3031 O O . SER C 1 110 ? -12.531 -2.242 -18.791 1.00 27.86 113 SER C O 1
ATOM 3034 N N . TYR C 1 111 ? -10.736 -1.199 -17.933 1.00 27.95 114 TYR C N 1
ATOM 3035 C CA . TYR C 1 111 ? -11.566 -0.380 -17.065 1.00 29.29 114 TYR C CA 1
ATOM 3036 C C . TYR C 1 111 ? -12.268 0.736 -17.822 1.00 30.46 114 TYR C C 1
ATOM 3037 O O . TYR C 1 111 ? -13.372 1.137 -17.456 1.00 29.14 114 TYR C O 1
ATOM 3046 N N . ARG C 1 112 ? -11.637 1.217 -18.888 1.00 28.31 115 ARG C N 1
ATOM 3047 C CA . ARG C 1 112 ? -12.298 2.141 -19.802 1.00 31.33 115 ARG C CA 1
ATOM 3048 C C . ARG C 1 112 ? -13.481 1.480 -20.533 1.00 35.95 115 ARG C C 1
ATOM 3049 O O . ARG C 1 112 ? -14.421 2.163 -20.936 1.00 43.42 115 ARG C O 1
ATOM 3057 N N . ALA C 1 113 ? -13.437 0.161 -20.707 1.00 31.51 116 ALA C N 1
ATOM 3058 C CA . ALA C 1 113 ? -14.596 -0.565 -21.232 1.00 29.72 116 ALA C CA 1
ATOM 3059 C C . ALA C 1 113 ? -15.670 -0.748 -20.154 1.00 40.96 116 ALA C C 1
ATOM 3060 O O . ALA C 1 113 ? -16.870 -0.677 -20.438 1.00 51.29 116 ALA C O 1
ATOM 3062 N N . LEU C 1 114 ? -15.240 -0.972 -18.916 1.00 35.64 117 LEU C N 1
ATOM 3063 C CA . LEU C 1 114 ? -16.167 -1.222 -17.816 1.00 28.92 117 LEU C CA 1
ATOM 3064 C C . LEU C 1 114 ? -16.960 0.017 -17.412 1.00 28.76 117 LEU C C 1
ATOM 3065 O O . LEU C 1 114 ? -18.094 -0.078 -16.931 1.00 34.60 117 LEU C O 1
ATOM 3070 N N . VAL C 1 115 ? -16.367 1.186 -17.595 1.00 27.14 118 VAL C N 1
ATOM 3071 C CA . VAL C 1 115 ? -17.063 2.412 -17.250 1.00 32.61 118 VAL C CA 1
ATOM 3072 C C . VAL C 1 115 ? -18.193 2.702 -18.241 1.00 36.94 118 VAL C C 1
ATOM 3073 O O . VAL C 1 115 ? -19.305 3.042 -17.837 1.00 35.81 118 VAL C O 1
ATOM 3077 N N . VAL C 1 116 ? -17.925 2.549 -19.535 1.00 33.95 119 VAL C N 1
ATOM 3078 C CA . VAL C 1 116 ? -18.973 2.763 -20.532 1.00 35.89 119 VAL C CA 1
ATOM 3079 C C . VAL C 1 116 ? -20.117 1.757 -20.341 1.00 35.77 119 VAL C C 1
ATOM 3080 O O . VAL C 1 116 ? -21.292 2.119 -20.343 1.00 42.83 119 VAL C O 1
ATOM 3084 N N . ALA C 1 117 ? -19.766 0.491 -20.162 1.00 30.21 120 ALA C N 1
ATOM 3085 C CA . ALA C 1 117 ? -20.760 -0.530 -19.886 1.00 32.75 120 ALA C CA 1
ATOM 3086 C C . ALA C 1 117 ? -21.558 -0.232 -18.608 1.00 38.54 120 ALA C C 1
ATOM 3087 O O . ALA C 1 117 ? -22.794 -0.366 -18.577 1.00 35.94 120 ALA C O 1
ATOM 3089 N N . ALA C 1 118 ? -20.856 0.143 -17.543 1.00 39.77 121 ALA C N 1
ATOM 3090 C CA . ALA C 1 118 ? -21.533 0.450 -16.291 1.00 38.77 121 ALA C CA 1
ATOM 3091 C C . ALA C 1 118 ? -22.599 1.490 -16.584 1.00 45.73 121 ALA C C 1
ATOM 3092 O O . ALA C 1 118 ? -23.768 1.304 -16.246 1.00 50.99 121 ALA C O 1
ATOM 3094 N N . ARG C 1 119 ? -22.192 2.574 -17.241 1.00 43.83 122 ARG C N 1
ATOM 3095 C CA . ARG C 1 119 ? -23.117 3.635 -17.595 1.00 41.89 122 ARG C CA 1
ATOM 3096 C C . ARG C 1 119 ? -24.144 3.147 -18.600 1.00 44.18 122 ARG C C 1
ATOM 3097 O O . ARG C 1 119 ? -25.299 3.558 -18.550 1.00 50.19 122 ARG C O 1
ATOM 3105 N N . SER C 1 120 ? -23.730 2.265 -19.506 1.00 45.08 123 SER C N 1
ATOM 3106 C CA . SER C 1 120 ? -24.665 1.629 -20.435 1.00 48.37 123 SER C CA 1
ATOM 3107 C C . SER C 1 120 ? -25.778 0.898 -19.682 1.00 54.09 123 SER C C 1
ATOM 3108 O O . SER C 1 120 ? -26.692 0.337 -20.286 1.00 62.71 123 SER C O 1
ATOM 3111 N N . ALA C 1 121 ? -25.696 0.911 -18.358 1.00 52.16 124 ALA C N 1
ATOM 3112 C CA . ALA C 1 121 ? -26.684 0.246 -17.522 1.00 54.61 124 ALA C CA 1
ATOM 3113 C C . ALA C 1 121 ? -27.199 1.165 -16.404 1.00 63.91 124 ALA C C 1
ATOM 3114 O O . ALA C 1 121 ? -27.889 0.714 -15.485 1.00 69.44 124 ALA C O 1
ATOM 3116 N N . GLY C 1 122 ? -26.865 2.452 -16.490 1.00 61.24 125 GLY C N 1
ATOM 3117 C CA . GLY C 1 122 ? -27.296 3.427 -15.502 1.00 58.63 125 GLY C CA 1
ATOM 3118 C C . GLY C 1 122 ? -26.774 3.127 -14.105 1.00 59.26 125 GLY C C 1
ATOM 3119 O O . GLY C 1 122 ? -27.401 3.477 -13.098 1.00 63.52 125 GLY C O 1
ATOM 3120 N N . GLU C 1 123 ? -25.621 2.469 -14.044 1.00 50.68 126 GLU C N 1
ATOM 3121 C CA . GLU C 1 123 ? -25.003 2.131 -12.774 1.00 48.47 126 GLU C CA 1
ATOM 3122 C C . GLU C 1 123 ? -23.848 3.069 -12.502 1.00 45.33 126 GLU C C 1
ATOM 3123 O O . GLU C 1 123 ? -22.692 2.723 -12.738 1.00 43.43 126 GLU C O 1
ATOM 3129 N N . GLN C 1 124 ? -24.155 4.265 -12.016 1.00 46.34 127 GLN C N 1
ATOM 3130 C CA . GLN C 1 124 ? -23.118 5.276 -11.837 1.00 47.75 127 GLN C CA 1
ATOM 3131 C C . GLN C 1 124 ? -22.234 4.976 -10.626 1.00 42.23 127 GLN C C 1
ATOM 3132 O O . GLN C 1 124 ? -21.033 5.214 -10.666 1.00 39.72 127 GLN C O 1
ATOM 3138 N N . GLU C 1 125 ? -22.828 4.445 -9.559 1.00 46.07 128 GLU C N 1
ATOM 3139 C CA . GLU C 1 125 ? -22.056 4.023 -8.386 1.00 44.03 128 GLU C CA 1
ATOM 3140 C C . GLU C 1 125 ? -20.925 3.093 -8.817 1.00 44.58 128 GLU C C 1
ATOM 3141 O O . GLU C 1 125 ? -19.763 3.289 -8.448 1.00 40.25 128 GLU C O 1
ATOM 3147 N N . VAL C 1 126 ? -21.285 2.079 -9.600 1.00 46.39 129 VAL C N 1
ATOM 3148 C CA . VAL C 1 126 ? -20.320 1.137 -10.153 1.00 45.07 129 VAL C CA 1
ATOM 3149 C C . VAL C 1 126 ? -19.380 1.826 -11.139 1.00 39.03 129 VAL C C 1
ATOM 3150 O O . VAL C 1 126 ? -18.159 1.671 -11.057 1.00 40.56 129 VAL C O 1
ATOM 3154 N N . ALA C 1 127 ? -19.951 2.569 -12.083 1.00 33.98 130 ALA C N 1
ATOM 3155 C CA . ALA C 1 127 ? -19.142 3.317 -13.030 1.00 34.71 130 ALA C CA 1
ATOM 3156 C C . ALA C 1 127 ? -18.068 4.041 -12.234 1.00 35.96 130 ALA C C 1
ATOM 3157 O O . ALA C 1 127 ? -16.894 4.049 -12.604 1.00 34.48 130 ALA C O 1
ATOM 3159 N N . GLN C 1 128 ? -18.483 4.618 -11.112 1.00 34.18 131 GLN C N 1
ATOM 3160 C CA . GLN C 1 128 ? -17.582 5.378 -10.258 1.00 36.69 131 GLN C CA 1
ATOM 3161 C C . GLN C 1 128 ? -16.494 4.484 -9.637 1.00 34.81 131 GLN C C 1
ATOM 3162 O O . GLN C 1 128 ? -15.336 4.883 -9.544 1.00 32.94 131 GLN C O 1
ATOM 3168 N N . ILE C 1 129 ? -16.864 3.275 -9.220 1.00 36.44 132 ILE C N 1
ATOM 3169 C CA . ILE C 1 129 ? -15.882 2.325 -8.696 1.00 38.39 132 ILE C CA 1
ATOM 3170 C C . ILE C 1 129 ? -14.819 2.037 -9.752 1.00 40.19 132 ILE C C 1
ATOM 3171 O O . ILE C 1 129 ? -13.614 2.045 -9.459 1.00 39.45 132 ILE C O 1
ATOM 3176 N N . CYS C 1 130 ? -15.270 1.784 -10.977 1.00 37.29 133 CYS C N 1
ATOM 3177 C CA . CYS C 1 130 ? -14.369 1.430 -12.072 1.00 38.81 133 CYS C CA 1
ATOM 3178 C C . CYS C 1 130 ? -13.470 2.598 -12.480 1.00 38.45 133 CYS C C 1
ATOM 3179 O O . CYS C 1 130 ? -12.344 2.386 -12.943 1.00 34.02 133 CYS C O 1
ATOM 3182 N N . GLU C 1 131 ? -13.973 3.822 -12.310 1.00 38.41 134 GLU C N 1
ATOM 3183 C CA . GLU C 1 131 ? -13.190 5.031 -12.584 1.00 42.20 134 GLU C CA 1
ATOM 3184 C C . GLU C 1 131 ? -11.976 5.184 -11.657 1.00 39.34 134 GLU C C 1
ATOM 3185 O O . GLU C 1 131 ? -10.880 5.540 -12.101 1.00 35.59 134 GLU C O 1
ATOM 3191 N N . ASP C 1 132 ? -12.188 4.944 -10.366 1.00 36.30 135 ASP C N 1
ATOM 3192 C CA . ASP C 1 132 ? -11.140 5.129 -9.369 1.00 40.70 135 ASP C CA 1
ATOM 3193 C C . ASP C 1 132 ? -10.008 4.128 -9.602 1.00 42.87 135 ASP C C 1
ATOM 3194 O O . ASP C 1 132 ? -8.822 4.474 -9.513 1.00 40.39 135 ASP C O 1
ATOM 3199 N N . ILE C 1 133 ? -10.389 2.891 -9.912 1.00 44.07 136 ILE C N 1
ATOM 3200 C CA . ILE C 1 133 ? -9.436 1.843 -10.255 1.00 36.59 136 ILE C CA 1
ATOM 3201 C C . ILE C 1 133 ? -8.635 2.186 -11.514 1.00 40.97 136 ILE C C 1
ATOM 3202 O O . ILE C 1 133 ? -7.406 2.122 -11.511 1.00 40.11 136 ILE C O 1
ATOM 3207 N N . LEU C 1 134 ? -9.337 2.540 -12.589 1.00 40.00 137 LEU C N 1
ATOM 3208 C CA . LEU C 1 134 ? -8.696 2.992 -13.826 1.00 37.18 137 LEU C CA 1
ATOM 3209 C C . LEU C 1 134 ? -7.662 4.092 -13.562 1.00 37.25 137 LEU C C 1
ATOM 3210 O O . LEU C 1 134 ? -6.548 4.053 -14.086 1.00 32.40 137 LEU C O 1
ATOM 3215 N N . GLN C 1 135 ? -8.039 5.070 -12.744 1.00 40.61 138 GLN C N 1
ATOM 3216 C CA . GLN C 1 135 ? -7.143 6.159 -12.371 1.00 40.46 138 GLN C CA 1
ATOM 3217 C C . GLN C 1 135 ? -5.934 5.620 -11.608 1.00 34.98 138 GLN C C 1
ATOM 3218 O O . GLN C 1 135 ? -4.812 6.097 -11.792 1.00 28.60 138 GLN C O 1
ATOM 3224 N N . GLN C 1 136 ? -6.169 4.618 -10.763 1.00 36.68 139 GLN C N 1
ATOM 3225 C CA . GLN C 1 136 ? -5.105 3.975 -9.987 1.00 37.85 139 GLN C CA 1
ATOM 3226 C C . GLN C 1 136 ? -4.117 3.188 -10.852 1.00 33.43 139 GLN C C 1
ATOM 3227 O O . GLN C 1 136 ? -2.919 3.184 -10.575 1.00 26.52 139 GLN C O 1
ATOM 3233 N N . GLU C 1 137 ? -4.619 2.513 -11.886 1.00 32.84 140 GLU C N 1
ATOM 3234 C CA . GLU C 1 137 ? -3.746 1.782 -12.801 1.00 36.37 140 GLU C CA 1
ATOM 3235 C C . GLU C 1 137 ? -3.006 2.724 -13.772 1.00 33.57 140 GLU C C 1
ATOM 3236 O O . GLU C 1 137 ? -1.879 2.451 -14.167 1.00 25.78 140 GLU C O 1
ATOM 3242 N N . ILE C 1 138 ? -3.642 3.831 -14.149 1.00 37.32 141 ILE C N 1
ATOM 3243 C CA . ILE C 1 138 ? -2.993 4.845 -14.986 1.00 38.19 141 ILE C CA 1
ATOM 3244 C C . ILE C 1 138 ? -1.751 5.444 -14.315 1.00 42.86 141 ILE C C 1
ATOM 3245 O O . ILE C 1 138 ? -0.730 5.685 -14.971 1.00 46.14 141 ILE C O 1
ATOM 3250 N N . GLU C 1 139 ? -1.843 5.685 -13.009 1.00 35.80 142 GLU C N 1
ATOM 3251 C CA . GLU C 1 139 ? -0.718 6.202 -12.235 1.00 30.45 142 GLU C CA 1
ATOM 3252 C C . GLU C 1 139 ? 0.450 5.228 -12.223 1.00 28.68 142 GLU C C 1
ATOM 3253 O O . GLU C 1 139 ? 1.600 5.617 -12.426 1.00 26.32 142 GLU C O 1
ATOM 3267 N N . ALA C 1 141 ? 1.108 2.923 -14.456 1.00 36.89 144 ALA C N 1
ATOM 3268 C CA . ALA C 1 141 ? 1.670 2.881 -15.805 1.00 31.76 144 ALA C CA 1
ATOM 3269 C C . ALA C 1 141 ? 2.676 4.010 -16.006 1.00 37.58 144 ALA C C 1
ATOM 3270 O O . ALA C 1 141 ? 3.759 3.802 -16.559 1.00 39.50 144 ALA C O 1
ATOM 3272 N N . GLU C 1 142 ? 2.309 5.208 -15.560 1.00 37.74 145 GLU C N 1
ATOM 3273 C CA . GLU C 1 142 ? 3.202 6.359 -15.639 1.00 38.20 145 GLU C CA 1
ATOM 3274 C C . GLU C 1 142 ? 4.416 6.229 -14.722 1.00 36.02 145 GLU C C 1
ATOM 3275 O O . GLU C 1 142 ? 5.535 6.445 -15.154 1.00 33.61 145 GLU C O 1
ATOM 3281 N N . TRP C 1 143 ? 4.200 5.895 -13.454 1.00 37.66 146 TRP C N 1
ATOM 3282 C CA . TRP C 1 143 ? 5.323 5.692 -12.542 1.00 32.03 146 TRP C CA 1
ATOM 3283 C C . TRP C 1 143 ? 6.298 4.711 -13.175 1.00 33.11 146 TRP C C 1
ATOM 3284 O O . TRP C 1 143 ? 7.470 5.030 -13.374 1.00 35.47 146 TRP C O 1
ATOM 3295 N N . LEU C 1 144 ? 5.809 3.519 -13.500 1.00 32.83 147 LEU C N 1
ATOM 3296 C CA . LEU C 1 144 ? 6.609 2.547 -14.240 1.00 35.06 147 LEU C CA 1
ATOM 3297 C C . LEU C 1 144 ? 7.381 3.199 -15.387 1.00 34.37 147 LEU C C 1
ATOM 3298 O O . LEU C 1 144 ? 8.615 3.210 -15.385 1.00 41.70 147 LEU C O 1
ATOM 3303 N N . ILE C 1 145 ? 6.665 3.755 -16.359 1.00 25.79 148 ILE C N 1
ATOM 3304 C CA . ILE C 1 145 ? 7.316 4.286 -17.558 1.00 23.86 148 ILE C CA 1
ATOM 3305 C C . ILE C 1 145 ? 8.311 5.416 -17.248 1.00 28.87 148 ILE C C 1
ATOM 3306 O O . ILE C 1 145 ? 9.368 5.514 -17.888 1.00 30.98 148 ILE C O 1
ATOM 3311 N N . GLU C 1 146 ? 7.986 6.247 -16.259 1.00 30.92 149 GLU C N 1
ATOM 3312 C CA . GLU C 1 146 ? 8.859 7.349 -15.851 1.00 33.03 149 GLU C CA 1
ATOM 3313 C C . GLU C 1 146 ? 10.130 6.855 -15.164 1.00 36.45 149 GLU C C 1
ATOM 3314 O O . GLU C 1 146 ? 11.010 7.656 -14.830 1.00 40.28 149 GLU C O 1
ATOM 3320 N N . HIS C 1 147 ? 10.226 5.546 -14.940 1.00 32.72 150 HIS C N 1
ATOM 3321 C CA . HIS C 1 147 ? 11.393 4.986 -14.261 1.00 32.83 150 HIS C CA 1
ATOM 3322 C C . HIS C 1 147 ? 12.153 3.946 -15.082 1.00 33.46 150 HIS C C 1
ATOM 3323 O O . HIS C 1 147 ? 13.319 3.667 -14.801 1.00 29.99 150 HIS C O 1
ATOM 3330 N N . GLN C 1 148 ? 11.496 3.382 -16.092 1.00 36.23 151 GLN C N 1
ATOM 3331 C CA . GLN C 1 148 ? 12.099 2.331 -16.911 1.00 34.70 151 GLN C CA 1
ATOM 3332 C C . GLN C 1 148 ? 13.527 2.650 -17.338 1.00 35.06 151 GLN C C 1
ATOM 3333 O O . GLN C 1 148 ? 14.386 1.776 -17.330 1.00 36.43 151 GLN C O 1
ATOM 3339 N N . GLU C 1 149 ? 13.779 3.897 -17.720 1.00 35.29 152 GLU C N 1
ATOM 3340 C CA . GLU C 1 149 ? 15.078 4.265 -18.271 1.00 40.01 152 GLU C CA 1
ATOM 3341 C C . GLU C 1 149 ? 16.205 4.128 -17.233 1.00 42.13 152 GLU C C 1
ATOM 3342 O O . GLU C 1 149 ? 17.269 3.565 -17.516 1.00 40.03 152 GLU C O 1
ATOM 3348 N N . ALA C 1 150 ? 15.961 4.636 -16.029 1.00 43.25 153 ALA C N 1
ATOM 3349 C CA . ALA C 1 150 ? 16.958 4.592 -14.962 1.00 37.34 153 ALA C CA 1
ATOM 3350 C C . ALA C 1 150 ? 17.269 3.160 -14.582 1.00 32.47 153 ALA C C 1
ATOM 3351 O O . ALA C 1 150 ? 18.392 2.833 -14.220 1.00 28.52 153 ALA C O 1
ATOM 3353 N N . ILE C 1 151 ? 16.253 2.309 -14.653 1.00 38.41 154 ILE C N 1
ATOM 3354 C CA . ILE C 1 151 ? 16.408 0.900 -14.323 1.00 40.82 154 ILE C CA 1
ATOM 3355 C C . ILE C 1 151 ? 17.197 0.197 -15.420 1.00 41.64 154 ILE C C 1
ATOM 3356 O O . ILE C 1 151 ? 18.140 -0.548 -15.144 1.00 43.81 154 ILE C O 1
ATOM 3361 N N . VAL C 1 152 ? 16.812 0.461 -16.665 1.00 39.44 155 VAL C N 1
ATOM 3362 C CA . VAL C 1 152 ? 17.456 -0.134 -17.826 1.00 32.59 155 VAL C CA 1
ATOM 3363 C C . VAL C 1 152 ? 18.927 0.270 -17.924 1.00 35.84 155 VAL C C 1
ATOM 3364 O O . VAL C 1 152 ? 19.790 -0.549 -18.246 1.00 36.36 155 VAL C O 1
ATOM 3368 N N . VAL C 1 153 ? 19.219 1.530 -17.632 1.00 37.54 156 VAL C N 1
ATOM 3369 C CA . VAL C 1 153 ? 20.602 1.986 -17.635 1.00 43.63 156 VAL C CA 1
ATOM 3370 C C . VAL C 1 153 ? 21.418 1.265 -16.554 1.00 49.49 156 VAL C C 1
ATOM 3371 O O . VAL C 1 153 ? 22.448 0.634 -16.845 1.00 50.01 156 VAL C O 1
ATOM 3375 N N . ALA C 1 154 ? 20.944 1.357 -15.312 1.00 44.31 157 ALA C N 1
ATOM 3376 C CA . ALA C 1 154 ? 21.580 0.685 -14.186 1.00 42.71 157 ALA C CA 1
ATOM 3377 C C . ALA C 1 154 ? 21.820 -0.774 -14.535 1.00 40.87 157 ALA C C 1
ATOM 3378 O O . ALA C 1 154 ? 22.821 -1.373 -14.150 1.00 38.28 157 ALA C O 1
ATOM 3380 N N . PHE C 1 155 ? 20.885 -1.340 -15.279 1.00 42.65 158 PHE C N 1
ATOM 3381 C CA . PHE C 1 155 ? 20.954 -2.737 -15.662 1.00 39.77 158 PHE C CA 1
ATOM 3382 C C . PHE C 1 155 ? 22.090 -3.016 -16.643 1.00 40.39 158 PHE C C 1
ATOM 3383 O O . PHE C 1 155 ? 22.848 -3.974 -16.476 1.00 43.21 158 PHE C O 1
ATOM 3391 N N . LEU C 1 156 ? 22.208 -2.183 -17.670 1.00 32.12 159 LEU C N 1
ATOM 3392 C CA . LEU C 1 156 ? 23.235 -2.393 -18.676 1.00 39.25 159 LEU C CA 1
ATOM 3393 C C . LEU C 1 156 ? 24.609 -2.074 -18.094 1.00 44.42 159 LEU C C 1
ATOM 3394 O O . LEU C 1 156 ? 25.613 -2.649 -18.503 1.00 46.25 159 LEU C O 1
ATOM 3399 N N . GLU C 1 157 ? 24.648 -1.156 -17.132 1.00 43.53 160 GLU C N 1
ATOM 3400 C CA . GLU C 1 157 ? 25.908 -0.749 -16.514 1.00 42.62 160 GLU C CA 1
ATOM 3401 C C . GLU C 1 157 ? 26.460 -1.837 -15.602 1.00 43.53 160 GLU C C 1
ATOM 3402 O O . GLU C 1 157 ? 27.671 -1.992 -15.467 1.00 43.71 160 GLU C O 1
ATOM 3408 N N . ARG C 1 158 ? 25.566 -2.596 -14.981 1.00 40.47 161 ARG C N 1
ATOM 3409 C CA . ARG C 1 158 ? 25.979 -3.662 -14.086 1.00 41.55 161 ARG C CA 1
ATOM 3410 C C . ARG C 1 158 ? 26.514 -4.853 -14.888 1.00 43.23 161 ARG C C 1
ATOM 3411 O O . ARG C 1 158 ? 27.401 -5.568 -14.426 1.00 46.42 161 ARG C O 1
ATOM 3419 N N . GLU C 1 159 ? 25.982 -5.061 -16.091 1.00 44.28 162 GLU C N 1
ATOM 3420 C CA . GLU C 1 159 ? 26.482 -6.114 -16.977 1.00 42.56 162 GLU C CA 1
ATOM 3421 C C . GLU C 1 159 ? 27.787 -5.681 -17.624 1.00 44.73 162 GLU C C 1
ATOM 3422 O O . GLU C 1 159 ? 28.664 -6.502 -17.892 1.00 42.23 162 GLU C O 1
ATOM 3428 N N . GLN C 1 160 ? 27.912 -4.381 -17.874 1.00 49.34 163 GLN C N 1
ATOM 3429 C CA . GLN C 1 160 ? 29.115 -3.826 -18.485 1.00 56.84 163 GLN C CA 1
ATOM 3430 C C . GLN C 1 160 ? 30.149 -3.562 -17.402 1.00 58.88 163 GLN C C 1
ATOM 3431 O O . GLN C 1 160 ? 31.066 -2.763 -17.574 1.00 54.48 163 GLN C O 1
ATOM 3437 N N . LEU C 1 161 ? 29.991 -4.250 -16.279 1.00 63.07 164 LEU C N 1
ATOM 3438 C CA . LEU C 1 161 ? 30.845 -4.019 -15.129 1.00 69.23 164 LEU C CA 1
ATOM 3439 C C . LEU C 1 161 ? 31.871 -5.129 -14.984 1.00 77.33 164 LEU C C 1
ATOM 3440 O O . LEU C 1 161 ? 31.967 -5.773 -13.943 1.00 81.55 164 LEU C O 1
ATOM 3445 N N . GLU C 1 162 ? 32.622 -5.359 -16.053 1.00 79.98 165 GLU C N 1
ATOM 3446 C CA . GLU C 1 162 ? 33.782 -6.231 -16.010 1.00 81.34 165 GLU C CA 1
ATOM 3447 C C . GLU C 1 162 ? 34.803 -5.648 -16.966 1.00 80.04 165 GLU C C 1
ATOM 3448 O O . GLU C 1 162 ? 35.945 -6.095 -17.027 1.00 84.88 165 GLU C O 1
ATOM 3454 N N . GLY C 1 163 ? 34.382 -4.624 -17.701 1.00 74.27 166 GLY C N 1
ATOM 3455 C CA . GLY C 1 163 ? 35.284 -3.906 -18.578 1.00 76.71 166 GLY C CA 1
ATOM 3456 C C . GLY C 1 163 ? 34.607 -3.311 -19.792 1.00 76.71 166 GLY C C 1
ATOM 3457 O O . GLY C 1 163 ? 35.240 -2.571 -20.543 1.00 78.26 166 GLY C O 1
ATOM 3458 N N . GLN D 1 2 ? 30.500 -6.523 -24.519 1.00 82.51 5 GLN D N 1
ATOM 3459 C CA . GLN D 1 2 ? 29.345 -6.890 -23.703 1.00 81.98 5 GLN D CA 1
ATOM 3460 C C . GLN D 1 2 ? 28.068 -6.285 -24.281 1.00 73.43 5 GLN D C 1
ATOM 3461 O O . GLN D 1 2 ? 27.074 -6.980 -24.488 1.00 61.94 5 GLN D O 1
ATOM 3467 N N . SER D 1 3 ? 28.122 -4.985 -24.551 1.00 75.90 6 SER D N 1
ATOM 3468 C CA . SER D 1 3 ? 26.972 -4.228 -25.031 1.00 75.55 6 SER D CA 1
ATOM 3469 C C . SER D 1 3 ? 26.469 -4.666 -26.409 1.00 73.93 6 SER D C 1
ATOM 3470 O O . SER D 1 3 ? 25.326 -4.375 -26.772 1.00 75.29 6 SER D O 1
ATOM 3473 N N . ARG D 1 4 ? 27.310 -5.351 -27.180 1.00 68.92 7 ARG D N 1
ATOM 3474 C CA . ARG D 1 4 ? 26.865 -5.884 -28.465 1.00 65.16 7 ARG D CA 1
ATOM 3475 C C . ARG D 1 4 ? 26.075 -7.162 -28.251 1.00 60.43 7 ARG D C 1
ATOM 3476 O O . ARG D 1 4 ? 25.140 -7.456 -28.994 1.00 61.51 7 ARG D O 1
ATOM 3484 N N . GLU D 1 5 ? 26.465 -7.914 -27.227 1.00 55.63 8 GLU D N 1
ATOM 3485 C CA . GLU D 1 5 ? 25.812 -9.166 -26.873 1.00 59.58 8 GLU D CA 1
ATOM 3486 C C . GLU D 1 5 ? 24.378 -8.897 -26.393 1.00 54.57 8 GLU D C 1
ATOM 3487 O O . GLU D 1 5 ? 23.413 -9.461 -26.922 1.00 50.27 8 GLU D O 1
ATOM 3493 N N . ARG D 1 6 ? 24.259 -8.026 -25.391 1.00 50.38 9 ARG D N 1
ATOM 3494 C CA . ARG D 1 6 ? 22.971 -7.601 -24.844 1.00 48.25 9 ARG D CA 1
ATOM 3495 C C . ARG D 1 6 ? 22.026 -7.076 -25.920 1.00 45.33 9 ARG D C 1
ATOM 3496 O O . ARG D 1 6 ? 20.889 -7.542 -26.055 1.00 45.81 9 ARG D O 1
ATOM 3504 N N . LEU D 1 7 ? 22.507 -6.085 -26.663 1.00 41.22 10 LEU D N 1
ATOM 3505 C CA . LEU D 1 7 ? 21.739 -5.454 -27.722 1.00 39.49 10 LEU D CA 1
ATOM 3506 C C . LEU D 1 7 ? 21.202 -6.485 -28.718 1.00 39.55 10 LEU D C 1
ATOM 3507 O O . LEU D 1 7 ? 20.065 -6.383 -29.170 1.00 39.58 10 LEU D O 1
ATOM 3512 N N . VAL D 1 8 ? 22.015 -7.480 -29.059 1.00 38.96 11 VAL D N 1
ATOM 3513 C CA . VAL D 1 8 ? 21.594 -8.469 -30.045 1.00 38.22 11 VAL D CA 1
ATOM 3514 C C . VAL D 1 8 ? 20.417 -9.294 -29.512 1.00 42.16 11 VAL D C 1
ATOM 3515 O O . VAL D 1 8 ? 19.441 -9.551 -30.223 1.00 40.32 11 VAL D O 1
ATOM 3519 N N . LYS D 1 9 ? 20.496 -9.687 -28.247 1.00 45.06 12 LYS D N 1
ATOM 3520 C CA . LYS D 1 9 ? 19.436 -10.485 -27.655 1.00 44.44 12 LYS D CA 1
ATOM 3521 C C . LYS D 1 9 ? 18.110 -9.735 -27.737 1.00 41.73 12 LYS D C 1
ATOM 3522 O O . LYS D 1 9 ? 17.143 -10.248 -28.294 1.00 43.13 12 LYS D O 1
ATOM 3528 N N . TRP D 1 10 ? 18.065 -8.523 -27.187 1.00 38.16 13 TRP D N 1
ATOM 3529 C CA . TRP D 1 10 ? 16.836 -7.724 -27.222 1.00 34.71 13 TRP D CA 1
ATOM 3530 C C . TRP D 1 10 ? 16.285 -7.549 -28.639 1.00 40.69 13 TRP D C 1
ATOM 3531 O O . TRP D 1 10 ? 15.067 -7.568 -28.849 1.00 36.82 13 TRP D O 1
ATOM 3542 N N . LEU D 1 11 ? 17.179 -7.375 -29.609 1.00 45.76 14 LEU D N 1
ATOM 3543 C CA . LEU D 1 11 ? 16.779 -7.341 -31.014 1.00 46.29 14 LEU D CA 1
ATOM 3544 C C . LEU D 1 11 ? 16.054 -8.627 -31.386 1.00 42.70 14 LEU D C 1
ATOM 3545 O O . LEU D 1 11 ? 14.982 -8.593 -31.991 1.00 40.99 14 LEU D O 1
ATOM 3550 N N . GLN D 1 12 ? 16.651 -9.757 -31.014 1.00 42.03 15 GLN D N 1
ATOM 3551 C CA . GLN D 1 12 ? 16.029 -11.068 -31.191 1.00 41.51 15 GLN D CA 1
ATOM 3552 C C . GLN D 1 12 ? 14.644 -11.141 -30.532 1.00 39.33 15 GLN D C 1
ATOM 3553 O O . GLN D 1 12 ? 13.690 -11.639 -31.130 1.00 39.25 15 GLN D O 1
ATOM 3559 N N . ASP D 1 13 ? 14.534 -10.642 -29.305 1.00 40.56 16 ASP D N 1
ATOM 3560 C CA . ASP D 1 13 ? 13.240 -10.567 -28.636 1.00 43.58 16 ASP D CA 1
ATOM 3561 C C . ASP D 1 13 ? 12.293 -9.731 -29.485 1.00 42.17 16 ASP D C 1
ATOM 3562 O O . ASP D 1 13 ? 11.127 -10.085 -29.691 1.00 42.60 16 ASP D O 1
ATOM 3567 N N . ALA D 1 14 ? 12.810 -8.606 -29.966 1.00 39.43 17 ALA D N 1
ATOM 3568 C CA . ALA D 1 14 ? 12.029 -7.680 -30.768 1.00 36.60 17 ALA D CA 1
ATOM 3569 C C . ALA D 1 14 ? 11.496 -8.373 -32.005 1.00 34.42 17 ALA D C 1
ATOM 3570 O O . ALA D 1 14 ? 10.302 -8.327 -32.278 1.00 37.46 17 ALA D O 1
ATOM 3572 N N . TYR D 1 15 ? 12.392 -9.006 -32.755 1.00 31.52 18 TYR D N 1
ATOM 3573 C CA . TYR D 1 15 ? 12.012 -9.672 -33.988 1.00 29.52 18 TYR D CA 1
ATOM 3574 C C . TYR D 1 15 ? 10.937 -10.717 -33.715 1.00 34.16 18 TYR D C 1
ATOM 3575 O O . TYR D 1 15 ? 10.058 -10.968 -34.541 1.00 35.82 18 TYR D O 1
ATOM 3584 N N . ALA D 1 16 ? 11.011 -11.326 -32.542 1.00 35.41 19 ALA D N 1
ATOM 3585 C CA . ALA D 1 16 ? 10.035 -12.319 -32.147 1.00 36.25 19 ALA D CA 1
ATOM 3586 C C . ALA D 1 16 ? 8.704 -11.616 -31.926 1.00 38.93 19 ALA D C 1
ATOM 3587 O O . ALA D 1 16 ? 7.688 -11.950 -32.542 1.00 39.95 19 ALA D O 1
ATOM 3597 N N . GLU D 1 18 ? 7.670 -8.800 -33.032 1.00 39.59 21 GLU D N 1
ATOM 3598 C CA . GLU D 1 18 ? 7.155 -8.307 -34.304 1.00 42.21 21 GLU D CA 1
ATOM 3599 C C . GLU D 1 18 ? 6.312 -9.342 -35.041 1.00 42.08 21 GLU D C 1
ATOM 3600 O O . GLU D 1 18 ? 5.248 -9.028 -35.571 1.00 41.63 21 GLU D O 1
ATOM 3606 N N . LYS D 1 19 ? 6.795 -10.577 -35.081 1.00 41.29 22 LYS D N 1
ATOM 3607 C CA . LYS D 1 19 ? 6.099 -11.637 -35.805 1.00 43.21 22 LYS D CA 1
ATOM 3608 C C . LYS D 1 19 ? 4.863 -12.107 -35.035 1.00 46.40 22 LYS D C 1
ATOM 3609 O O . LYS D 1 19 ? 3.934 -12.677 -35.608 1.00 43.01 22 LYS D O 1
ATOM 3615 N N . GLU D 1 20 ? 4.862 -11.849 -33.730 1.00 51.59 23 GLU D N 1
ATOM 3616 C CA . GLU D 1 20 ? 3.723 -12.135 -32.864 1.00 51.64 23 GLU D CA 1
ATOM 3617 C C . GLU D 1 20 ? 2.577 -11.144 -33.142 1.00 46.39 23 GLU D C 1
ATOM 3618 O O . GLU D 1 20 ? 1.411 -11.536 -33.264 1.00 47.35 23 GLU D O 1
ATOM 3624 N N . ALA D 1 21 ? 2.915 -9.863 -33.261 1.00 37.36 24 ALA D N 1
ATOM 3625 C CA . ALA D 1 21 ? 1.912 -8.827 -33.467 1.00 28.50 24 ALA D CA 1
ATOM 3626 C C . ALA D 1 21 ? 1.287 -8.906 -34.855 1.00 28.89 24 ALA D C 1
ATOM 3627 O O . ALA D 1 21 ? 0.126 -8.557 -35.031 1.00 30.59 24 ALA D O 1
ATOM 3629 N N . GLU D 1 22 ? 2.055 -9.361 -35.845 1.00 38.43 25 GLU D N 1
ATOM 3630 C CA . GLU D 1 22 ? 1.521 -9.469 -37.205 1.00 43.64 25 GLU D CA 1
ATOM 3631 C C . GLU D 1 22 ? 0.389 -10.486 -37.283 1.00 41.17 25 GLU D C 1
ATOM 3632 O O . GLU D 1 22 ? -0.715 -10.163 -37.734 1.00 42.83 25 GLU D O 1
ATOM 3638 N N . THR D 1 23 ? 0.664 -11.717 -36.863 1.00 36.80 26 THR D N 1
ATOM 3639 C CA A THR D 1 23 ? -0.356 -12.757 -36.835 0.50 45.81 26 THR D CA 1
ATOM 3640 C CA B THR D 1 23 ? -0.370 -12.739 -36.858 0.50 45.34 26 THR D CA 1
ATOM 3641 C C . THR D 1 23 ? -1.471 -12.388 -35.861 1.00 47.25 26 THR D C 1
ATOM 3642 O O . THR D 1 23 ? -2.644 -12.695 -36.094 1.00 43.23 26 THR D O 1
ATOM 3665 N N . ALA D 1 26 ? -3.447 -9.917 -37.608 1.00 45.25 29 ALA D N 1
ATOM 3666 C CA . ALA D 1 26 ? -3.890 -10.548 -38.852 1.00 38.92 29 ALA D CA 1
ATOM 3667 C C . ALA D 1 26 ? -5.220 -11.254 -38.621 1.00 38.42 29 ALA D C 1
ATOM 3668 O O . ALA D 1 26 ? -6.219 -10.965 -39.283 1.00 34.08 29 ALA D O 1
ATOM 3670 N N . ALA D 1 27 ? -5.222 -12.184 -37.671 1.00 41.96 30 ALA D N 1
ATOM 3671 C CA . ALA D 1 27 ? -6.445 -12.866 -37.271 1.00 42.74 30 ALA D CA 1
ATOM 3672 C C . ALA D 1 27 ? -7.497 -11.835 -36.915 1.00 45.80 30 ALA D C 1
ATOM 3673 O O . ALA D 1 27 ? -8.627 -11.883 -37.405 1.00 48.89 30 ALA D O 1
ATOM 3683 N N . ALA D 1 29 ? -8.051 -8.696 -37.782 1.00 48.75 32 ALA D N 1
ATOM 3684 C CA . ALA D 1 29 ? -8.650 -8.085 -38.961 1.00 52.76 32 ALA D CA 1
ATOM 3685 C C . ALA D 1 29 ? -9.523 -9.044 -39.773 1.00 54.33 32 ALA D C 1
ATOM 3686 O O . ALA D 1 29 ? -10.542 -8.636 -40.337 1.00 55.85 32 ALA D O 1
ATOM 3688 N N . SER D 1 30 ? -9.121 -10.311 -39.839 1.00 52.38 33 SER D N 1
ATOM 3689 C CA . SER D 1 30 ? -9.880 -11.304 -40.594 1.00 53.41 33 SER D CA 1
ATOM 3690 C C . SER D 1 30 ? -11.257 -11.527 -39.981 1.00 56.80 33 SER D C 1
ATOM 3691 O O . SER D 1 30 ? -12.132 -12.134 -40.602 1.00 62.12 33 SER D O 1
ATOM 3694 N N . ARG D 1 31 ? -11.448 -11.034 -38.762 1.00 54.60 34 ARG D N 1
ATOM 3695 C CA . ARG D 1 31 ? -12.658 -11.330 -38.001 1.00 52.05 34 ARG D CA 1
ATOM 3696 C C . ARG D 1 31 ? -13.550 -10.115 -37.766 1.00 43.82 34 ARG D C 1
ATOM 3697 O O . ARG D 1 31 ? -14.670 -10.246 -37.269 1.00 36.72 34 ARG D O 1
ATOM 3705 N N . ILE D 1 32 ? -13.057 -8.937 -38.144 1.00 46.88 35 ILE D N 1
ATOM 3706 C CA . ILE D 1 32 ? -13.776 -7.701 -37.855 1.00 48.60 35 ILE D CA 1
ATOM 3707 C C . ILE D 1 32 ? -15.003 -7.497 -38.729 1.00 54.23 35 ILE D C 1
ATOM 3708 O O . ILE D 1 32 ? -14.905 -7.331 -39.947 1.00 59.60 35 ILE D O 1
ATOM 3713 N N . GLU D 1 33 ? -16.155 -7.493 -38.068 1.00 50.54 36 GLU D N 1
ATOM 3714 C CA . GLU D 1 33 ? -17.453 -7.378 -38.705 1.00 55.99 36 GLU D CA 1
ATOM 3715 C C . GLU D 1 33 ? -17.817 -5.911 -38.908 1.00 50.41 36 GLU D C 1
ATOM 3716 O O . GLU D 1 33 ? -17.707 -5.368 -40.005 1.00 46.84 36 GLU D O 1
ATOM 3722 N N . HIS D 1 34 ? -18.227 -5.269 -37.822 1.00 50.34 37 HIS D N 1
ATOM 3723 C CA . HIS D 1 34 ? -18.851 -3.961 -37.905 1.00 55.15 37 HIS D CA 1
ATOM 3724 C C . HIS D 1 34 ? -17.874 -2.786 -37.793 1.00 63.36 37 HIS D C 1
ATOM 3725 O O . HIS D 1 34 ? -18.290 -1.665 -37.483 1.00 72.33 37 HIS D O 1
ATOM 3732 N N . TYR D 1 35 ? -16.589 -3.027 -38.048 1.00 56.87 38 TYR D N 1
ATOM 3733 C CA . TYR D 1 35 ? -15.586 -1.970 -37.887 1.00 47.45 38 TYR D CA 1
ATOM 3734 C C . TYR D 1 35 ? -14.541 -1.936 -38.993 1.00 49.83 38 TYR D C 1
ATOM 3735 O O . TYR D 1 35 ? -13.476 -2.535 -38.875 1.00 51.66 38 TYR D O 1
ATOM 3744 N N . PRO D 1 36 ? -14.849 -1.207 -40.069 1.00 46.81 39 PRO D N 1
ATOM 3745 C CA . PRO D 1 36 ? -14.038 -1.089 -41.282 1.00 44.48 39 PRO D CA 1
ATOM 3746 C C . PRO D 1 36 ? -12.808 -0.204 -41.078 1.00 42.10 39 PRO D C 1
ATOM 3747 O O . PRO D 1 36 ? -11.774 -0.416 -41.714 1.00 36.13 39 PRO D O 1
ATOM 3751 N N . GLU D 1 37 ? -12.920 0.793 -40.212 1.00 46.32 40 GLU D N 1
ATOM 3752 C CA . GLU D 1 37 ? -11.807 1.703 -40.020 1.00 53.99 40 GLU D CA 1
ATOM 3753 C C . GLU D 1 37 ? -10.848 1.068 -39.036 1.00 54.62 40 GLU D C 1
ATOM 3754 O O . GLU D 1 37 ? -9.632 1.213 -39.158 1.00 59.83 40 GLU D O 1
ATOM 3760 N N . LEU D 1 38 ? -11.397 0.351 -38.062 1.00 48.06 41 LEU D N 1
ATOM 3761 C CA . LEU D 1 38 ? -10.559 -0.418 -37.156 1.00 44.68 41 LEU D CA 1
ATOM 3762 C C . LEU D 1 38 ? -9.899 -1.539 -37.936 1.00 45.48 41 LEU D C 1
ATOM 3763 O O . LEU D 1 38 ? -8.789 -1.951 -37.612 1.00 49.66 41 LEU D O 1
ATOM 3768 N N . LYS D 1 39 ? -10.576 -2.015 -38.977 1.00 40.64 42 LYS D N 1
ATOM 3769 C CA . LYS D 1 39 ? -10.044 -3.107 -39.790 1.00 43.81 42 LYS D CA 1
ATOM 3770 C C . LYS D 1 39 ? -8.995 -2.614 -40.796 1.00 44.15 42 LYS D C 1
ATOM 3771 O O . LYS D 1 39 ? -8.022 -3.316 -41.090 1.00 45.93 42 LYS D O 1
ATOM 3777 N N . ARG D 1 40 ? -9.198 -1.412 -41.330 1.00 41.02 43 ARG D N 1
ATOM 3778 C CA . ARG D 1 40 ? -8.215 -0.811 -42.227 1.00 36.31 43 ARG D CA 1
ATOM 3779 C C . ARG D 1 40 ? -6.931 -0.444 -41.468 1.00 35.21 43 ARG D C 1
ATOM 3780 O O . ARG D 1 40 ? -5.824 -0.659 -41.967 1.00 32.94 43 ARG D O 1
ATOM 3788 N N . ARG D 1 41 ? -7.089 0.111 -40.266 1.00 34.41 44 ARG D N 1
ATOM 3789 C CA . ARG D 1 41 ? -5.954 0.570 -39.470 1.00 33.55 44 ARG D CA 1
ATOM 3790 C C . ARG D 1 41 ? -5.053 -0.603 -39.113 1.00 32.29 44 ARG D C 1
ATOM 3791 O O . ARG D 1 41 ? -3.824 -0.492 -39.054 1.00 34.29 44 ARG D O 1
ATOM 3799 N N . ILE D 1 42 ? -5.678 -1.742 -38.877 1.00 34.84 45 ILE D N 1
ATOM 3800 C CA . ILE D 1 42 ? -4.940 -2.923 -38.474 1.00 39.25 45 ILE D CA 1
ATOM 3801 C C . ILE D 1 42 ? -4.208 -3.590 -39.645 1.00 45.00 45 ILE D C 1
ATOM 3802 O O . ILE D 1 42 ? -2.988 -3.747 -39.599 1.00 41.60 45 ILE D O 1
ATOM 3807 N N . GLU D 1 43 ? -4.941 -3.966 -40.693 1.00 46.95 46 GLU D N 1
ATOM 3808 C CA . GLU D 1 43 ? -4.313 -4.527 -41.896 1.00 46.94 46 GLU D CA 1
ATOM 3809 C C . GLU D 1 43 ? -3.152 -3.645 -42.380 1.00 40.65 46 GLU D C 1
ATOM 3810 O O . GLU D 1 43 ? -2.136 -4.132 -42.877 1.00 40.12 46 GLU D O 1
ATOM 3816 N N . GLN D 1 44 ? -3.323 -2.340 -42.233 1.00 41.15 47 GLN D N 1
ATOM 3817 C CA . GLN D 1 44 ? -2.246 -1.398 -42.462 1.00 50.22 47 GLN D CA 1
ATOM 3818 C C . GLN D 1 44 ? -1.130 -1.695 -41.476 1.00 50.38 47 GLN D C 1
ATOM 3819 O O . GLN D 1 44 ? 0.015 -1.910 -41.871 1.00 51.20 47 GLN D O 1
ATOM 3825 N N . HIS D 1 45 ? -1.474 -1.721 -40.188 1.00 47.35 48 HIS D N 1
ATOM 3826 C CA . HIS D 1 45 ? -0.478 -1.931 -39.143 1.00 37.99 48 HIS D CA 1
ATOM 3827 C C . HIS D 1 45 ? 0.309 -3.227 -39.326 1.00 35.06 48 HIS D C 1
ATOM 3828 O O . HIS D 1 45 ? 1.526 -3.264 -39.110 1.00 31.91 48 HIS D O 1
ATOM 3835 N N . VAL D 1 46 ? -0.377 -4.281 -39.742 1.00 41.93 49 VAL D N 1
ATOM 3836 C CA . VAL D 1 46 ? 0.314 -5.503 -40.141 1.00 50.04 49 VAL D CA 1
ATOM 3837 C C . VAL D 1 46 ? 1.400 -5.133 -41.150 1.00 55.00 49 VAL D C 1
ATOM 3838 O O . VAL D 1 46 ? 2.590 -5.380 -40.925 1.00 50.53 49 VAL D O 1
ATOM 3842 N N . GLU D 1 47 ? 0.979 -4.515 -42.251 1.00 58.84 50 GLU D N 1
ATOM 3843 C CA . GLU D 1 47 ? 1.899 -4.062 -43.287 1.00 56.65 50 GLU D CA 1
ATOM 3844 C C . GLU D 1 47 ? 3.039 -3.255 -42.685 1.00 54.40 50 GLU D C 1
ATOM 3845 O O . GLU D 1 47 ? 4.209 -3.523 -42.946 1.00 52.42 50 GLU D O 1
ATOM 3851 N N . GLU D 1 48 ? 2.684 -2.263 -41.878 1.00 54.80 51 GLU D N 1
ATOM 3852 C CA . GLU D 1 48 ? 3.669 -1.467 -41.168 1.00 55.58 51 GLU D CA 1
ATOM 3853 C C . GLU D 1 48 ? 4.554 -2.359 -40.292 1.00 63.42 51 GLU D C 1
ATOM 3854 O O . GLU D 1 48 ? 5.762 -2.132 -40.191 1.00 71.69 51 GLU D O 1
ATOM 3860 N N . THR D 1 49 ? 3.959 -3.382 -39.681 1.00 56.29 52 THR D N 1
ATOM 3861 C CA . THR D 1 49 ? 4.682 -4.259 -38.760 1.00 48.78 52 THR D CA 1
ATOM 3862 C C . THR D 1 49 ? 5.557 -5.281 -39.494 1.00 47.33 52 THR D C 1
ATOM 3863 O O . THR D 1 49 ? 6.346 -5.990 -38.875 1.00 50.83 52 THR D O 1
ATOM 3867 N N . GLN D 1 50 ? 5.438 -5.334 -40.817 1.00 41.96 53 GLN D N 1
ATOM 3868 C CA . GLN D 1 50 ? 6.279 -6.225 -41.616 1.00 38.70 53 GLN D CA 1
ATOM 3869 C C . GLN D 1 50 ? 7.614 -5.596 -42.055 1.00 49.15 53 GLN D C 1
ATOM 3870 O O . GLN D 1 50 ? 8.647 -6.271 -42.065 1.00 51.66 53 GLN D O 1
ATOM 3876 N N . GLN D 1 51 ? 7.602 -4.315 -42.415 1.00 49.16 54 GLN D N 1
ATOM 3877 C CA . GLN D 1 51 ? 8.848 -3.613 -42.706 1.00 46.44 54 GLN D CA 1
ATOM 3878 C C . GLN D 1 51 ? 9.684 -3.499 -41.438 1.00 41.35 54 GLN D C 1
ATOM 3879 O O . GLN D 1 51 ? 10.908 -3.576 -41.485 1.00 42.49 54 GLN D O 1
ATOM 3885 N N . GLN D 1 52 ? 9.009 -3.316 -40.306 1.00 36.31 55 GLN D N 1
ATOM 3886 C CA . GLN D 1 52 ? 9.667 -3.185 -39.007 1.00 35.04 55 GLN D CA 1
ATOM 3887 C C . GLN D 1 52 ? 10.550 -4.384 -38.675 1.00 32.92 55 GLN D C 1
ATOM 3888 O O . GLN D 1 52 ? 11.674 -4.225 -38.201 1.00 35.26 55 GLN D O 1
ATOM 3894 N N . SER D 1 53 ? 10.029 -5.586 -38.897 1.00 27.76 56 SER D N 1
ATOM 3895 C CA . SER D 1 53 ? 10.785 -6.787 -38.609 1.00 34.55 56 SER D CA 1
ATOM 3896 C C . SER D 1 53 ? 11.888 -6.996 -39.662 1.00 43.28 56 SER D C 1
ATOM 3897 O O . SER D 1 53 ? 12.825 -7.770 -39.451 1.00 42.59 56 SER D O 1
ATOM 3900 N N . ALA D 1 54 ? 11.775 -6.302 -40.793 1.00 40.36 57 ALA D N 1
ATOM 3901 C CA . ALA D 1 54 ? 12.828 -6.324 -41.802 1.00 36.34 57 ALA D CA 1
ATOM 3902 C C . ALA D 1 54 ? 13.953 -5.401 -41.380 1.00 34.68 57 ALA D C 1
ATOM 3903 O O . ALA D 1 54 ? 15.108 -5.622 -41.723 1.00 39.98 57 ALA D O 1
ATOM 3905 N N . GLY D 1 55 ? 13.618 -4.359 -40.630 1.00 29.29 58 GLY D N 1
ATOM 3906 C CA . GLY D 1 55 ? 14.639 -3.463 -40.113 1.00 23.93 58 GLY D CA 1
ATOM 3907 C C . GLY D 1 55 ? 15.405 -4.100 -38.959 1.00 28.27 58 GLY D C 1
ATOM 3908 O O . GLY D 1 55 ? 16.641 -4.033 -38.894 1.00 27.48 58 GLY D O 1
ATOM 3909 N N . VAL D 1 56 ? 14.657 -4.719 -38.045 1.00 33.88 59 VAL D N 1
ATOM 3910 C CA . VAL D 1 56 ? 15.225 -5.450 -36.927 1.00 36.94 59 VAL D CA 1
ATOM 3911 C C . VAL D 1 56 ? 15.999 -6.634 -37.489 1.00 47.08 59 VAL D C 1
ATOM 3912 O O . VAL D 1 56 ? 16.949 -7.119 -36.876 1.00 51.51 59 VAL D O 1
ATOM 3916 N N . GLN D 1 57 ? 15.595 -7.080 -38.673 1.00 55.01 60 GLN D N 1
ATOM 3917 C CA . GLN D 1 57 ? 16.277 -8.165 -39.374 1.00 63.27 60 GLN D CA 1
ATOM 3918 C C . GLN D 1 57 ? 17.603 -7.687 -39.950 1.00 61.76 60 GLN D C 1
ATOM 3919 O O . GLN D 1 57 ? 18.514 -8.483 -40.191 1.00 65.87 60 GLN D O 1
ATOM 3925 N N . ARG D 1 58 ? 17.711 -6.380 -40.158 1.00 53.33 61 ARG D N 1
ATOM 3926 C CA . ARG D 1 58 ? 18.923 -5.802 -40.717 1.00 48.93 61 ARG D CA 1
ATOM 3927 C C . ARG D 1 58 ? 19.888 -5.278 -39.634 1.00 49.20 61 ARG D C 1
ATOM 3928 O O . ARG D 1 58 ? 21.093 -5.114 -39.880 1.00 52.39 61 ARG D O 1
ATOM 3936 N N . CYS D 1 59 ? 19.363 -5.048 -38.434 1.00 37.28 62 CYS D N 1
ATOM 3937 C CA . CYS D 1 59 ? 20.210 -4.752 -37.288 1.00 34.03 62 CYS D CA 1
ATOM 3938 C C . CYS D 1 59 ? 20.950 -6.011 -36.876 1.00 39.18 62 CYS D C 1
ATOM 3939 O O . CYS D 1 59 ? 22.176 -6.005 -36.724 1.00 37.54 62 CYS D O 1
ATOM 3942 N N . LEU D 1 60 ? 20.193 -7.091 -36.695 1.00 42.97 63 LEU D N 1
ATOM 3943 C CA . LEU D 1 60 ? 20.771 -8.394 -36.372 1.00 46.05 63 LEU D CA 1
ATOM 3944 C C . LEU D 1 60 ? 21.873 -8.739 -37.384 1.00 49.31 63 LEU D C 1
ATOM 3945 O O . LEU D 1 60 ? 22.929 -9.261 -37.015 1.00 45.64 63 LEU D O 1
ATOM 3950 N N . GLU D 1 61 ? 21.614 -8.433 -38.655 1.00 54.35 64 GLU D N 1
ATOM 3951 C CA . GLU D 1 61 ? 22.611 -8.537 -39.719 1.00 54.07 64 GLU D CA 1
ATOM 3952 C C . GLU D 1 61 ? 23.932 -7.862 -39.340 1.00 49.42 64 GLU D C 1
ATOM 3953 O O . GLU D 1 61 ? 24.986 -8.493 -39.327 1.00 48.95 64 GLU D O 1
ATOM 3959 N N . LEU D 1 62 ? 23.858 -6.568 -39.049 1.00 41.57 65 LEU D N 1
ATOM 3960 C CA . LEU D 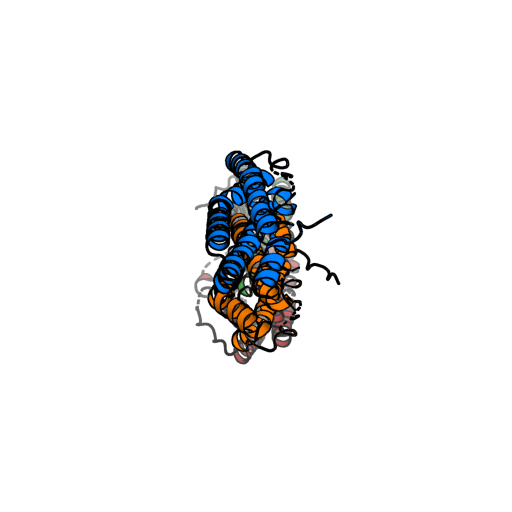1 62 ? 25.034 -5.760 -38.762 1.00 39.57 65 LEU D CA 1
ATOM 3961 C C . LEU D 1 62 ? 25.863 -6.293 -37.603 1.00 40.82 65 LEU D C 1
ATOM 3962 O O . LEU D 1 62 ? 27.092 -6.281 -37.664 1.00 41.12 65 LEU D O 1
ATOM 3967 N N . LEU D 1 63 ? 25.185 -6.748 -36.550 1.00 38.89 66 LEU D N 1
ATOM 3968 C CA . LEU D 1 63 ? 25.848 -7.179 -35.319 1.00 37.19 66 LEU D CA 1
ATOM 3969 C C . LEU D 1 63 ? 26.201 -8.666 -35.310 1.00 41.12 66 LEU D C 1
ATOM 3970 O O . LEU D 1 63 ? 26.693 -9.188 -34.305 1.00 40.18 66 LEU D O 1
ATOM 3975 N N . ASN D 1 64 ? 25.944 -9.343 -36.427 1.00 46.02 67 ASN D N 1
ATOM 3976 C CA . ASN D 1 64 ? 26.275 -10.761 -36.568 1.00 55.22 67 ASN D CA 1
ATOM 3977 C C . ASN D 1 64 ? 25.485 -11.629 -35.592 1.00 64.21 67 ASN D C 1
ATOM 3978 O O . ASN D 1 64 ? 25.952 -12.687 -35.165 1.00 72.01 67 ASN D O 1
ATOM 3983 N N . GLY D 1 65 ? 24.288 -11.170 -35.238 1.00 58.56 68 GLY D N 1
ATOM 3984 C CA . GLY D 1 65 ? 23.388 -11.948 -34.409 1.00 53.90 68 GLY D CA 1
ATOM 3985 C C . GLY D 1 65 ? 22.497 -12.803 -35.286 1.00 52.12 68 GLY D C 1
ATOM 3986 O O . GLY D 1 65 ? 22.369 -12.554 -36.485 1.00 50.07 68 GLY D O 1
ATOM 3987 N N . SER D 1 66 ? 21.875 -13.813 -34.694 1.00 54.57 69 SER D N 1
ATOM 3988 C CA . SER D 1 66 ? 21.038 -14.732 -35.456 1.00 59.05 69 SER D CA 1
ATOM 3989 C C . SER D 1 66 ? 19.588 -14.277 -35.515 1.00 54.74 69 SER D C 1
ATOM 3990 O O . SER D 1 66 ? 19.189 -13.319 -34.852 1.00 52.58 69 SER D O 1
ATOM 3993 N N . ILE D 1 67 ? 18.802 -14.983 -36.315 1.00 53.31 70 ILE D N 1
ATOM 3994 C CA . ILE D 1 67 ? 17.382 -14.706 -36.431 1.00 55.35 70 ILE D CA 1
ATOM 3995 C C . ILE D 1 67 ? 16.608 -15.720 -35.595 1.00 59.22 70 ILE D C 1
ATOM 3996 O O . ILE D 1 67 ? 16.953 -16.899 -35.568 1.00 59.77 70 ILE D O 1
ATOM 4001 N N . PRO D 1 68 ? 15.575 -15.252 -34.877 1.00 62.47 71 PRO D N 1
ATOM 4002 C CA . PRO D 1 68 ? 14.762 -16.084 -33.973 1.00 59.64 71 PRO D CA 1
ATOM 4003 C C . PRO D 1 68 ? 13.964 -17.238 -34.632 1.00 54.89 71 PRO D C 1
ATOM 4004 O O . PRO D 1 68 ? 13.424 -17.103 -35.735 1.00 50.77 71 PRO D O 1
ATOM 4008 N N . THR D 1 69 ? 13.895 -18.366 -33.925 1.00 54.90 72 THR D N 1
ATOM 4009 C CA . THR D 1 69 ? 13.170 -19.552 -34.381 1.00 57.07 72 THR D CA 1
ATOM 4010 C C . THR D 1 69 ? 11.666 -19.390 -34.216 1.00 46.40 72 THR D C 1
ATOM 4011 O O . THR D 1 69 ? 11.173 -19.309 -33.092 1.00 39.99 72 THR D O 1
ATOM 4015 N N . ALA D 1 70 ? 10.953 -19.366 -35.343 1.00 46.22 73 ALA D N 1
ATOM 4016 C CA . ALA D 1 70 ? 9.505 -19.134 -35.380 1.00 46.07 73 ALA D CA 1
ATOM 4017 C C . ALA D 1 70 ? 8.726 -19.977 -34.370 1.00 50.60 73 ALA D C 1
ATOM 4018 O O . ALA D 1 70 ? 8.791 -21.206 -34.390 1.00 53.12 73 ALA D O 1
ATOM 4020 N N . LYS D 1 71 ? 7.997 -19.304 -33.485 1.00 53.38 74 LYS D N 1
ATOM 4021 C CA . LYS D 1 71 ? 7.163 -19.975 -32.494 1.00 61.77 74 LYS D CA 1
ATOM 4022 C C . LYS D 1 71 ? 5.689 -19.788 -32.821 1.00 74.51 74 LYS D C 1
ATOM 4023 O O . LYS D 1 71 ? 4.982 -19.069 -32.115 1.00 78.99 74 LYS D O 1
ATOM 4029 N N . GLY D 1 72 ? 5.228 -20.436 -33.885 1.00 78.81 75 GLY D N 1
ATOM 4030 C CA . GLY D 1 72 ? 3.852 -20.295 -34.328 1.00 80.10 75 GLY D CA 1
ATOM 4031 C C . GLY D 1 72 ? 2.854 -20.207 -33.189 1.00 80.97 75 GLY D C 1
ATOM 4032 O O . GLY D 1 72 ? 2.313 -19.135 -32.912 1.00 76.27 75 GLY D O 1
ATOM 4041 N N . LEU D 1 74 ? 2.473 -19.673 -30.056 1.00 89.03 77 LEU D N 1
ATOM 4042 C CA . LEU D 1 74 ? 2.402 -18.522 -29.159 1.00 89.21 77 LEU D CA 1
ATOM 4043 C C . LEU D 1 74 ? 1.159 -17.664 -29.368 1.00 86.21 77 LEU D C 1
ATOM 4044 O O . LEU D 1 74 ? 0.392 -17.451 -28.435 1.00 87.58 77 LEU D O 1
ATOM 4049 N N . SER D 1 75 ? 0.950 -17.186 -30.589 1.00 80.48 78 SER D N 1
ATOM 4050 C CA . SER D 1 75 ? -0.266 -16.446 -30.885 1.00 76.43 78 SER D CA 1
ATOM 4051 C C . SER D 1 75 ? -1.289 -17.325 -31.599 1.00 80.85 78 SER D C 1
ATOM 4052 O O . SER D 1 75 ? -2.411 -17.491 -31.126 1.00 82.47 78 SER D O 1
ATOM 4055 N N . SER D 1 76 ? -0.890 -17.893 -32.734 1.00 82.62 79 SER D N 1
ATOM 4056 C CA . SER D 1 76 ? -1.813 -18.602 -33.624 1.00 84.98 79 SER D CA 1
ATOM 4057 C C . SER D 1 76 ? -2.801 -19.496 -32.887 1.00 85.25 79 SER D C 1
ATOM 4058 O O . SER D 1 76 ? -3.971 -19.583 -33.258 1.00 85.25 79 SER D O 1
ATOM 4061 N N . VAL D 1 77 ? -2.320 -20.166 -31.848 1.00 85.26 80 VAL D N 1
ATOM 4062 C CA . VAL D 1 77 ? -3.159 -21.054 -31.063 1.00 87.43 80 VAL D CA 1
ATOM 4063 C C . VAL D 1 77 ? -3.784 -20.272 -29.917 1.00 84.20 80 VAL D C 1
ATOM 4064 O O . VAL D 1 77 ? -4.929 -20.511 -29.528 1.00 81.93 80 VAL D O 1
ATOM 4068 N N . LEU D 1 78 ? -3.011 -19.330 -29.389 1.00 82.15 81 LEU D N 1
ATOM 4069 C CA . LEU D 1 78 ? -3.468 -18.433 -28.339 1.00 81.54 81 LEU D CA 1
ATOM 4070 C C . LEU D 1 78 ? -4.690 -17.657 -28.806 1.00 84.92 81 LEU D C 1
ATOM 4071 O O . LEU D 1 78 ? -5.510 -17.216 -27.997 1.00 87.26 81 LEU D O 1
ATOM 4076 N N . ALA D 1 79 ? -4.799 -17.478 -30.119 1.00 81.99 82 ALA D N 1
ATOM 4077 C CA . ALA D 1 79 ? -5.909 -16.733 -30.695 1.00 76.08 82 ALA D CA 1
ATOM 4078 C C . ALA D 1 79 ? -7.210 -17.502 -30.513 1.00 73.76 82 ALA D C 1
ATOM 4079 O O . ALA D 1 79 ? -8.269 -16.907 -30.307 1.00 76.04 82 ALA D O 1
ATOM 4081 N N . SER D 1 80 ? -7.120 -18.828 -30.569 1.00 66.58 83 SER D N 1
ATOM 4082 C CA . SER D 1 80 ? -8.298 -19.675 -30.445 1.00 60.10 83 SER D CA 1
ATOM 4083 C C . SER D 1 80 ? -8.303 -20.464 -29.137 1.00 55.66 83 SER D C 1
ATOM 4084 O O . SER D 1 80 ? -8.702 -19.944 -28.089 1.00 52.66 83 SER D O 1
ATOM 4095 N N . THR D 1 90 ? -20.637 -11.520 -28.694 1.00 116.42 93 THR D N 1
ATOM 4096 C CA . THR D 1 90 ? -19.372 -12.057 -28.188 1.00 116.35 93 THR D CA 1
ATOM 4097 C C . THR D 1 90 ? -18.325 -11.010 -27.777 1.00 113.30 93 THR D C 1
ATOM 4098 O O . THR D 1 90 ? -18.457 -9.817 -28.073 1.00 110.67 93 THR D O 1
ATOM 4102 N N . ASP D 1 91 ? -17.284 -11.496 -27.100 1.00 112.26 94 ASP D N 1
ATOM 4103 C CA . ASP D 1 91 ? -16.173 -10.691 -26.579 1.00 105.44 94 ASP D CA 1
ATOM 4104 C C . ASP D 1 91 ? -15.172 -10.264 -27.653 1.00 95.67 94 ASP D C 1
ATOM 4105 O O . ASP D 1 91 ? -14.795 -9.098 -27.735 1.00 98.53 94 ASP D O 1
ATOM 4110 N N . GLU D 1 92 ? -14.740 -11.241 -28.448 1.00 81.69 95 GLU D N 1
ATOM 4111 C CA . GLU D 1 92 ? -13.660 -11.113 -29.435 1.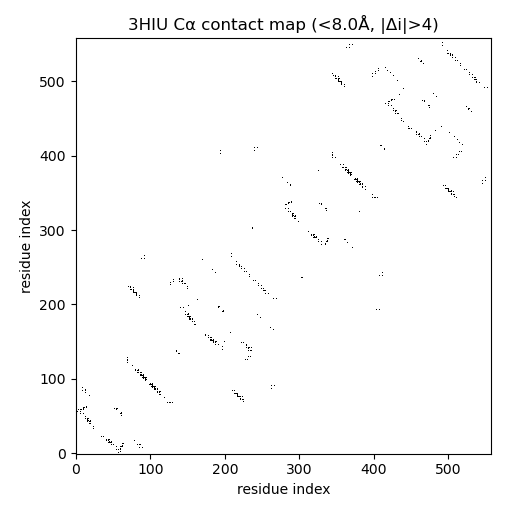00 68.90 95 GLU D CA 1
ATOM 4112 C C . GLU D 1 92 ? -13.262 -9.689 -29.898 1.00 55.27 95 GLU D C 1
ATOM 4113 O O . GLU D 1 92 ? -12.091 -9.297 -29.798 1.00 38.13 95 GLU D O 1
ATOM 4119 N N . VAL D 1 93 ? -14.229 -8.915 -30.386 1.00 55.36 96 VAL D N 1
ATOM 4120 C CA . VAL D 1 93 ? -13.926 -7.599 -30.956 1.00 53.53 96 VAL D CA 1
ATOM 4121 C C . VAL D 1 93 ? -13.467 -6.540 -29.932 1.00 45.33 96 VAL D C 1
ATOM 4122 O O . VAL D 1 93 ? -12.356 -6.037 -30.048 1.00 44.80 96 VAL D O 1
ATOM 4126 N N . THR D 1 94 ? -14.298 -6.202 -28.943 1.00 38.67 97 THR D N 1
ATOM 4127 C CA . THR D 1 94 ? -13.916 -5.216 -27.914 1.00 35.72 97 THR D CA 1
ATOM 4128 C C . THR D 1 94 ? -12.733 -5.665 -27.055 1.00 45.78 97 THR D C 1
ATOM 4129 O O . THR D 1 94 ? -11.780 -4.911 -26.837 1.00 53.82 97 THR D O 1
ATOM 4133 N N . LYS D 1 95 ? -12.799 -6.892 -26.555 1.00 44.42 98 LYS D N 1
ATOM 4134 C CA . LYS D 1 95 ? -11.709 -7.440 -25.764 1.00 42.37 98 LYS D CA 1
ATOM 4135 C C . LYS D 1 95 ? -10.420 -7.408 -26.575 1.00 44.15 98 LYS D C 1
ATOM 4136 O O . LYS D 1 95 ? -9.353 -7.117 -26.043 1.00 48.99 98 LYS D O 1
ATOM 4142 N N . GLY D 1 96 ? -10.537 -7.681 -27.871 1.00 39.33 99 GLY D N 1
ATOM 4143 C CA . GLY D 1 96 ? -9.392 -7.722 -28.761 1.00 36.55 99 GLY D CA 1
ATOM 4144 C C . GLY D 1 96 ? -8.714 -6.379 -28.922 1.00 29.56 99 GLY D C 1
ATOM 4145 O O . GLY D 1 96 ? -7.521 -6.300 -29.181 1.00 32.28 99 GLY D O 1
ATOM 4146 N N . VAL D 1 97 ? -9.474 -5.308 -28.768 1.00 32.38 100 VAL D N 1
ATOM 4147 C CA . VAL D 1 97 ? -8.883 -3.981 -28.854 1.00 38.70 100 VAL D CA 1
ATOM 4148 C C . VAL D 1 97 ? -7.970 -3.706 -27.654 1.00 35.36 100 VAL D C 1
ATOM 4149 O O . VAL D 1 97 ? -6.820 -3.287 -27.815 1.00 32.00 100 VAL D O 1
ATOM 4153 N N . GLY D 1 98 ? -8.482 -3.949 -26.455 1.00 32.87 101 GLY D N 1
ATOM 4154 C CA . GLY D 1 98 ? -7.681 -3.780 -25.261 1.00 34.44 101 GLY D CA 1
ATOM 4155 C C . GLY D 1 98 ? -6.451 -4.660 -25.326 1.00 39.96 101 GLY D C 1
ATOM 4156 O O . GLY D 1 98 ? -5.342 -4.230 -25.015 1.00 43.70 101 GLY D O 1
ATOM 4157 N N . ILE D 1 99 ? -6.651 -5.909 -25.732 1.00 40.35 102 ILE D N 1
ATOM 4158 C CA . ILE D 1 99 ? -5.544 -6.844 -25.900 1.00 32.87 102 ILE D CA 1
ATOM 4159 C C . ILE D 1 99 ? -4.465 -6.236 -26.784 1.00 32.22 102 ILE D C 1
ATOM 4160 O O . ILE D 1 99 ? -3.306 -6.142 -26.386 1.00 34.12 102 ILE D O 1
ATOM 4165 N N . SER D 1 100 ? -4.850 -5.816 -27.984 1.00 29.78 103 SER D N 1
ATOM 4166 C CA . SER D 1 100 ? -3.906 -5.232 -28.928 1.00 25.99 103 SER D CA 1
ATOM 4167 C C . SER D 1 100 ? -3.307 -3.972 -28.348 1.00 27.54 103 SER D C 1
ATOM 4168 O O . SER D 1 100 ? -2.109 -3.717 -28.495 1.00 29.04 103 SER D O 1
ATOM 4171 N N . TYR D 1 101 ? -4.152 -3.192 -27.685 1.00 31.29 104 TYR D N 1
ATOM 4172 C CA . TYR D 1 101 ? -3.735 -1.917 -27.117 1.00 31.26 104 TYR D CA 1
ATOM 4173 C C . TYR D 1 101 ? -2.589 -2.091 -26.112 1.00 29.75 104 TYR D C 1
ATOM 4174 O O . TYR D 1 101 ? -1.559 -1.411 -26.219 1.00 26.81 104 TYR D O 1
ATOM 4183 N N . ALA D 1 102 ? -2.771 -3.000 -25.151 1.00 30.65 105 ALA D N 1
ATOM 4184 C CA . ALA D 1 102 ? -1.735 -3.301 -24.165 1.00 27.83 105 ALA D CA 1
ATOM 4185 C C . ALA D 1 102 ? -0.476 -3.755 -24.872 1.00 30.79 105 ALA D C 1
ATOM 4186 O O . ALA D 1 102 ? 0.612 -3.269 -24.585 1.00 34.50 105 ALA D O 1
ATOM 4188 N N . PHE D 1 103 ? -0.641 -4.677 -25.817 1.00 35.56 106 PHE D N 1
ATOM 4189 C CA . PHE D 1 103 ? 0.478 -5.244 -26.571 1.00 36.49 106 PHE D CA 1
ATOM 4190 C C . PHE D 1 103 ? 1.290 -4.166 -27.266 1.00 32.00 106 PHE D C 1
ATOM 4191 O O . PHE D 1 103 ? 2.506 -4.280 -27.391 1.00 30.37 106 PHE D O 1
ATOM 4199 N N . GLU D 1 104 ? 0.604 -3.121 -27.720 1.00 35.00 107 GLU D N 1
ATOM 4200 C CA . GLU D 1 104 ? 1.267 -1.950 -28.265 1.00 30.14 107 GLU D CA 1
ATOM 4201 C C . GLU D 1 104 ? 2.167 -1.371 -27.183 1.00 27.31 107 GLU D C 1
ATOM 4202 O O . GLU D 1 104 ? 3.313 -0.983 -27.441 1.00 22.69 107 GLU D O 1
ATOM 4208 N N . HIS D 1 105 ? 1.650 -1.333 -25.962 1.00 21.87 108 HIS D N 1
ATOM 4209 C CA . HIS D 1 105 ? 2.408 -0.750 -24.867 1.00 26.14 108 HIS D CA 1
ATOM 4210 C C . HIS D 1 105 ? 3.591 -1.602 -24.419 1.00 24.98 108 HIS D C 1
ATOM 4211 O O . HIS D 1 105 ? 4.608 -1.064 -23.990 1.00 24.77 108 HIS D O 1
ATOM 4218 N N . LEU D 1 106 ? 3.476 -2.924 -24.541 1.00 28.75 109 LEU D N 1
ATOM 4219 C CA . LEU D 1 106 ? 4.639 -3.796 -24.358 1.00 30.07 109 LEU D CA 1
ATOM 4220 C C . LEU D 1 106 ? 5.708 -3.515 -25.407 1.00 28.33 109 LEU D C 1
ATOM 4221 O O . LEU D 1 106 ? 6.890 -3.567 -25.119 1.00 28.59 109 LEU D O 1
ATOM 4226 N N . GLU D 1 107 ? 5.298 -3.232 -26.634 1.00 30.28 110 GLU D N 1
ATOM 4227 C CA . GLU D 1 107 ? 6.261 -2.873 -27.668 1.00 27.02 110 GLU D CA 1
ATOM 4228 C C . GLU D 1 107 ? 6.881 -1.494 -27.375 1.00 29.62 110 GLU D C 1
ATOM 4229 O O . GLU D 1 107 ? 8.081 -1.303 -27.534 1.00 28.89 110 GLU D O 1
ATOM 4235 N N . ILE D 1 108 ? 6.057 -0.545 -26.933 1.00 33.60 111 ILE D N 1
ATOM 4236 C CA . ILE D 1 108 ? 6.526 0.791 -26.563 1.00 28.84 111 ILE D CA 1
ATOM 4237 C C . ILE D 1 108 ? 7.614 0.691 -25.507 1.00 34.15 111 ILE D C 1
ATOM 4238 O O . ILE D 1 108 ? 8.685 1.295 -25.642 1.00 34.50 111 ILE D O 1
ATOM 4243 N N . ALA D 1 109 ? 7.347 -0.075 -24.454 1.00 31.62 112 ALA D N 1
ATOM 4244 C CA . ALA D 1 109 ? 8.347 -0.283 -23.419 1.00 31.64 112 ALA D CA 1
ATOM 4245 C C . ALA D 1 109 ? 9.552 -1.061 -23.961 1.00 31.17 112 ALA D C 1
ATOM 4246 O O . ALA D 1 109 ? 10.692 -0.790 -23.593 1.00 32.19 112 ALA D O 1
ATOM 4248 N N . SER D 1 110 ? 9.300 -2.017 -24.847 1.00 29.20 113 SER D N 1
ATOM 4249 C CA . SER D 1 110 ? 10.381 -2.829 -25.389 1.00 30.31 113 SER D CA 1
ATOM 4250 C C . SER D 1 110 ? 11.346 -2.042 -26.255 1.00 31.10 113 SER D C 1
ATOM 4251 O O . SER D 1 110 ? 12.572 -2.158 -26.106 1.00 30.58 113 SER D O 1
ATOM 4254 N N . TYR D 1 111 ? 10.809 -1.258 -27.176 1.00 25.63 114 TYR D N 1
ATOM 4255 C CA . TYR D 1 111 ? 11.684 -0.451 -28.003 1.00 32.78 114 TYR D CA 1
ATOM 4256 C C . TYR D 1 111 ? 12.357 0.635 -27.174 1.00 32.82 114 TYR D C 1
ATOM 4257 O O . TYR D 1 111 ? 13.430 1.116 -27.539 1.00 30.00 114 TYR D O 1
ATOM 4266 N N . ARG D 1 112 ? 11.735 0.993 -26.048 1.00 34.27 115 ARG D N 1
ATOM 4267 C CA . ARG D 1 112 ? 12.334 1.926 -25.093 1.00 33.43 115 ARG D CA 1
ATOM 4268 C C . ARG D 1 112 ? 13.512 1.298 -24.347 1.00 38.94 115 ARG D C 1
ATOM 4269 O O . ARG D 1 112 ? 14.483 1.987 -24.028 1.00 45.85 115 ARG D O 1
ATOM 4277 N N . ALA D 1 113 ? 13.426 0.002 -24.054 1.00 33.63 116 ALA D N 1
ATOM 4278 C CA . ALA D 1 113 ? 14.576 -0.720 -23.525 1.00 29.33 116 ALA D CA 1
ATOM 4279 C C . ALA D 1 113 ? 15.656 -0.790 -24.602 1.00 35.64 116 ALA D C 1
ATOM 4280 O O . ALA D 1 113 ? 16.816 -0.455 -24.348 1.00 39.73 116 ALA D O 1
ATOM 4282 N N . LEU D 1 114 ? 15.269 -1.196 -25.811 1.00 29.40 117 LEU D N 1
ATOM 4283 C CA . LEU D 1 114 ? 16.209 -1.338 -26.928 1.00 26.94 117 LEU D CA 1
ATOM 4284 C C . LEU D 1 114 ? 16.980 -0.073 -27.295 1.00 29.11 117 LEU D C 1
ATOM 4285 O O . LEU D 1 114 ? 18.170 -0.128 -27.574 1.00 30.64 117 LEU D O 1
ATOM 4290 N N . VAL D 1 115 ? 16.306 1.066 -27.324 1.00 31.12 118 VAL D N 1
ATOM 4291 C CA . VAL D 1 115 ? 16.985 2.295 -27.703 1.00 30.15 118 VAL D CA 1
ATOM 4292 C C . VAL D 1 115 ? 18.158 2.629 -26.781 1.00 36.62 118 VAL D C 1
ATOM 4293 O O . VAL D 1 115 ? 19.261 2.879 -27.256 1.00 36.44 118 VAL D O 1
ATOM 4297 N N . VAL D 1 116 ? 17.927 2.629 -25.469 1.00 34.54 119 VAL D N 1
ATOM 4298 C CA . VAL D 1 116 ? 19.008 2.862 -24.507 1.00 30.91 119 VAL D CA 1
ATOM 4299 C C . VAL D 1 116 ? 20.158 1.879 -24.756 1.00 34.97 119 VAL D C 1
ATOM 4300 O O . VAL D 1 116 ? 21.333 2.277 -24.846 1.00 35.34 119 VAL D O 1
ATOM 4304 N N . ALA D 1 117 ? 19.809 0.597 -24.875 1.00 33.40 120 ALA D N 1
ATOM 4305 C CA . ALA D 1 117 ? 20.781 -0.466 -25.116 1.00 33.41 120 ALA D CA 1
ATOM 4306 C C . ALA D 1 117 ? 21.606 -0.224 -26.386 1.00 35.80 120 ALA D C 1
ATOM 4307 O O . ALA D 1 117 ? 22.819 -0.460 -26.408 1.00 34.20 120 ALA D O 1
ATOM 4309 N N . ALA D 1 118 ? 20.940 0.236 -27.441 1.00 36.62 121 ALA D N 1
ATOM 4310 C CA . ALA D 1 118 ? 21.607 0.505 -28.709 1.00 39.52 121 ALA D CA 1
ATOM 4311 C C . ALA D 1 118 ? 22.604 1.646 -28.544 1.00 47.39 121 ALA D C 1
ATOM 4312 O O . ALA D 1 118 ? 23.705 1.606 -29.093 1.00 51.54 121 ALA D O 1
ATOM 4314 N N . ARG D 1 119 ? 22.215 2.665 -27.785 1.00 47.42 122 ARG D N 1
ATOM 4315 C CA . ARG D 1 119 ? 23.115 3.767 -27.499 1.00 52.10 122 ARG D CA 1
ATOM 4316 C C . ARG D 1 119 ? 24.165 3.327 -26.480 1.00 60.78 122 ARG D C 1
ATOM 4317 O O . ARG D 1 119 ? 25.275 3.867 -26.449 1.00 62.71 122 ARG D O 1
ATOM 4325 N N . SER D 1 120 ? 23.807 2.334 -25.664 1.00 65.14 123 SER D N 1
ATOM 4326 C CA . SER D 1 120 ? 24.729 1.713 -24.701 1.00 68.19 123 SER D CA 1
ATOM 4327 C C . SER D 1 120 ? 25.858 0.963 -25.403 1.00 61.59 123 SER D C 1
ATOM 4328 O O . SER D 1 120 ? 26.770 0.435 -24.759 1.00 57.40 123 SER D O 1
ATOM 4331 N N . ALA D 1 121 ? 25.776 0.917 -26.729 1.00 59.28 124 ALA D N 1
ATOM 4332 C CA . ALA D 1 121 ? 26.822 0.342 -27.560 1.00 59.05 124 ALA D CA 1
ATOM 4333 C C . ALA D 1 121 ? 27.247 1.355 -28.615 1.00 63.81 124 ALA D C 1
ATOM 4334 O O . ALA D 1 121 ? 27.895 0.999 -29.597 1.00 70.50 124 ALA D O 1
ATOM 4336 N N . GLY D 1 122 ? 26.868 2.615 -28.411 1.00 60.03 125 GLY D N 1
ATOM 4337 C CA . GLY D 1 122 ? 27.214 3.676 -29.339 1.00 58.52 125 GLY D CA 1
ATOM 4338 C C . GLY D 1 122 ? 26.765 3.372 -30.756 1.00 58.15 125 GLY D C 1
ATOM 4339 O O . GLY D 1 122 ? 27.272 3.951 -31.718 1.00 61.08 125 GLY D O 1
ATOM 4340 N N . GLU D 1 123 ? 25.807 2.458 -30.878 1.00 52.83 126 GLU D N 1
ATOM 4341 C CA . GLU D 1 123 ? 25.265 2.057 -32.168 1.00 47.27 126 GLU D CA 1
ATOM 4342 C C . GLU D 1 123 ? 24.050 2.899 -32.471 1.00 46.54 126 GLU D C 1
ATOM 4343 O O . GLU D 1 123 ? 22.921 2.429 -32.352 1.00 45.61 126 GLU D O 1
ATOM 4349 N N . GLN D 1 124 ? 24.266 4.145 -32.865 1.00 50.94 127 GLN D N 1
ATOM 4350 C CA . GLN D 1 124 ? 23.149 5.075 -33.017 1.00 54.20 127 GLN D CA 1
ATOM 4351 C C . GLN D 1 124 ? 22.213 4.741 -34.194 1.00 49.36 127 GLN D C 1
ATOM 4352 O O . GLN D 1 124 ? 21.005 4.944 -34.100 1.00 50.68 127 GLN D O 1
ATOM 4358 N N . GLU D 1 125 ? 22.764 4.217 -35.286 1.00 45.09 128 GLU D N 1
ATOM 4359 C CA . GLU D 1 125 ? 21.953 3.844 -36.446 1.00 40.66 128 GLU D CA 1
ATOM 4360 C C . GLU D 1 125 ? 20.922 2.780 -36.077 1.00 39.63 128 GLU D C 1
ATOM 4361 O O . GLU D 1 125 ? 19.774 2.835 -36.525 1.00 35.22 128 GLU D O 1
ATOM 4367 N N . VAL D 1 126 ? 21.349 1.806 -35.273 1.00 41.79 129 VAL D N 1
ATOM 4368 C CA . VAL D 1 126 ? 20.459 0.770 -34.765 1.00 45.52 129 VAL D CA 1
ATOM 4369 C C . VAL D 1 126 ? 19.475 1.390 -33.763 1.00 49.14 129 VAL D C 1
ATOM 4370 O O . VAL D 1 126 ? 18.284 1.058 -33.753 1.00 55.96 129 VAL D O 1
ATOM 4374 N N . ALA D 1 127 ? 19.971 2.304 -32.935 1.00 37.96 130 ALA D N 1
ATOM 4375 C CA . ALA D 1 127 ? 19.115 3.011 -31.999 1.00 34.62 130 ALA D CA 1
ATOM 4376 C C . ALA D 1 127 ? 18.027 3.727 -32.765 1.00 36.23 130 ALA D C 1
ATOM 4377 O O . ALA D 1 127 ? 16.851 3.635 -32.425 1.00 35.37 130 ALA D O 1
ATOM 4379 N N . GLN D 1 128 ? 18.427 4.443 -33.810 1.00 40.27 131 GLN D N 1
ATOM 4380 C CA . GLN D 1 128 ? 17.475 5.197 -34.615 1.00 42.95 131 GLN D CA 1
ATOM 4381 C C . GLN D 1 128 ? 16.480 4.261 -35.305 1.00 35.40 131 GLN D C 1
ATOM 4382 O O . GLN D 1 128 ? 15.347 4.648 -35.589 1.00 34.69 131 GLN D O 1
ATOM 4388 N N . ILE D 1 129 ? 16.899 3.031 -35.581 1.00 32.73 132 ILE D N 1
ATOM 4389 C CA . ILE D 1 129 ? 15.969 2.036 -36.110 1.00 31.40 132 ILE D CA 1
ATOM 4390 C C . ILE D 1 129 ? 14.863 1.820 -35.085 1.00 32.12 132 ILE D C 1
ATOM 4391 O O . ILE D 1 129 ? 13.674 1.910 -35.406 1.00 29.68 132 ILE D O 1
ATOM 4396 N N . CYS D 1 130 ? 15.265 1.550 -33.847 1.00 31.59 133 CYS D N 1
ATOM 4397 C CA . CYS D 1 130 ? 14.311 1.193 -32.800 1.00 35.63 133 CYS D CA 1
ATOM 4398 C C . CYS D 1 130 ? 13.436 2.381 -32.429 1.00 39.24 133 CYS D C 1
ATOM 4399 O O . CYS D 1 130 ? 12.353 2.230 -31.853 1.00 36.48 133 CYS D O 1
ATOM 4402 N N . GLU D 1 131 ? 13.924 3.564 -32.773 1.00 39.13 134 GLU D N 1
ATOM 4403 C CA . GLU D 1 131 ? 13.271 4.813 -32.432 1.00 43.62 134 GLU D CA 1
ATOM 4404 C C . GLU D 1 131 ? 11.991 4.974 -33.230 1.00 40.09 134 GLU D C 1
ATOM 4405 O O . GLU D 1 131 ? 10.902 5.167 -32.671 1.00 32.90 134 GLU D O 1
ATOM 4411 N N . ASP D 1 132 ? 12.150 4.917 -34.550 1.00 39.94 135 ASP D N 1
ATOM 4412 C CA . ASP D 1 132 ? 11.072 5.213 -35.479 1.00 45.35 135 ASP D CA 1
ATOM 4413 C C . ASP D 1 132 ? 9.939 4.247 -35.241 1.00 40.49 135 ASP D C 1
ATOM 4414 O O . ASP D 1 132 ? 8.776 4.591 -35.438 1.00 38.53 135 ASP D O 1
ATOM 4419 N N . ILE D 1 133 ? 10.296 3.036 -34.813 1.00 40.85 136 ILE D N 1
ATOM 4420 C CA . ILE D 1 133 ? 9.327 1.974 -34.551 1.00 36.73 136 ILE D CA 1
ATOM 4421 C C . ILE D 1 133 ? 8.530 2.264 -33.276 1.00 38.91 136 ILE D C 1
ATOM 4422 O O . ILE D 1 133 ? 7.300 2.239 -33.277 1.00 37.24 136 ILE D O 1
ATOM 4427 N N . LEU D 1 134 ? 9.246 2.546 -32.195 1.00 41.32 137 LEU D N 1
ATOM 4428 C CA . LEU D 1 134 ? 8.644 3.123 -31.001 1.00 40.76 137 LEU D CA 1
ATOM 4429 C C . LEU D 1 134 ? 7.568 4.132 -31.404 1.00 35.04 137 LEU D C 1
ATOM 4430 O O . LEU D 1 134 ? 6.418 4.027 -31.002 1.00 33.16 137 LEU D O 1
ATOM 4435 N N . GLN D 1 135 ? 7.971 5.099 -32.220 1.00 33.23 138 GLN D N 1
ATOM 4436 C CA . GLN D 1 135 ? 7.079 6.110 -32.782 1.00 34.72 138 GLN D CA 1
ATOM 4437 C C . GLN D 1 135 ? 5.880 5.522 -33.513 1.00 32.21 138 GLN D C 1
ATOM 4438 O O . GLN D 1 135 ? 4.745 5.968 -33.327 1.00 27.77 138 GLN D O 1
ATOM 4444 N N . GLN D 1 136 ? 6.139 4.538 -34.366 1.00 28.26 139 GLN D N 1
ATOM 4445 C CA . GLN D 1 136 ? 5.070 3.917 -35.126 1.00 36.49 139 GLN D CA 1
ATOM 4446 C C . GLN D 1 136 ? 4.148 3.114 -34.214 1.00 33.15 139 GLN D C 1
ATOM 4447 O O . GLN D 1 136 ? 2.940 3.055 -34.446 1.00 29.73 139 GLN D O 1
ATOM 4453 N N . GLU D 1 137 ? 4.721 2.505 -33.174 1.00 30.51 140 GLU D N 1
ATOM 4454 C CA . GLU D 1 137 ? 3.923 1.740 -32.224 1.00 28.23 140 GLU D CA 1
ATOM 4455 C C . GLU D 1 137 ? 3.100 2.676 -31.346 1.00 21.22 140 GLU D C 1
ATOM 4456 O O . GLU D 1 137 ? 1.902 2.465 -31.153 1.00 21.47 140 GLU D O 1
ATOM 4462 N N . ILE D 1 138 ? 3.746 3.724 -30.845 1.00 26.51 141 ILE D N 1
ATOM 4463 C CA . ILE D 1 138 ? 3.046 4.767 -30.104 1.00 29.29 141 ILE D CA 1
ATOM 4464 C C . ILE D 1 138 ? 1.795 5.248 -30.834 1.00 34.07 141 ILE D C 1
ATOM 4465 O O . ILE D 1 138 ? 0.718 5.401 -30.248 1.00 34.67 141 ILE D O 1
ATOM 4470 N N . GLU D 1 139 ? 1.975 5.506 -32.123 1.00 37.17 142 GLU D N 1
ATOM 4471 C CA . GLU D 1 139 ? 0.909 5.910 -33.033 1.00 36.87 142 GLU D CA 1
ATOM 4472 C C . GLU D 1 139 ? -0.290 4.946 -33.007 1.00 29.77 142 GLU D C 1
ATOM 4473 O O . GLU D 1 139 ? -1.451 5.376 -33.020 1.00 24.36 142 GLU D O 1
ATOM 4487 N N . ALA D 1 141 ? -1.060 2.513 -30.579 1.00 37.72 144 ALA D N 1
ATOM 4488 C CA . ALA D 1 141 ? -1.628 2.496 -29.237 1.00 35.99 144 ALA D CA 1
ATOM 4489 C C . ALA D 1 141 ? -2.601 3.636 -29.107 1.00 36.44 144 ALA D C 1
ATOM 4490 O O . ALA D 1 141 ? -3.678 3.496 -28.520 1.00 31.83 144 ALA D O 1
ATOM 4492 N N . GLU D 1 142 ? -2.207 4.776 -29.664 1.00 40.97 145 GLU D N 1
ATOM 4493 C CA . GLU D 1 142 ? -3.023 5.968 -29.572 1.00 43.84 145 GLU D CA 1
ATOM 4494 C C . GLU D 1 142 ? -4.256 5.866 -30.456 1.00 33.91 145 GLU D C 1
ATOM 4495 O O . GLU D 1 142 ? -5.372 6.026 -29.987 1.00 26.56 145 GLU D O 1
ATOM 4501 N N . TRP D 1 143 ? -4.062 5.578 -31.734 1.00 35.07 146 TRP D N 1
ATOM 4502 C CA . TRP D 1 143 ? -5.206 5.388 -32.609 1.00 31.80 146 TRP D CA 1
ATOM 4503 C C . TRP D 1 143 ? -6.181 4.410 -31.951 1.00 30.30 146 TRP D C 1
ATOM 4504 O O . TRP D 1 143 ? -7.383 4.662 -31.886 1.00 32.07 146 TRP D O 1
ATOM 4515 N N . LEU D 1 144 ? -5.652 3.299 -31.452 1.00 34.02 147 LEU D N 1
ATOM 4516 C CA . LEU D 1 144 ? -6.478 2.298 -30.791 1.00 33.47 147 LEU D CA 1
ATOM 4517 C C . LEU D 1 144 ? -7.274 2.901 -29.639 1.00 30.89 147 LEU D C 1
ATOM 4518 O O . LEU D 1 144 ? -8.503 2.802 -29.610 1.00 37.25 147 LEU D O 1
ATOM 4523 N N . ILE D 1 145 ? -6.582 3.544 -28.704 1.00 27.98 148 ILE D N 1
ATOM 4524 C CA . ILE D 1 145 ? -7.249 4.063 -27.517 1.00 30.29 148 ILE D CA 1
ATOM 4525 C C . ILE D 1 145 ? -8.298 5.117 -27.888 1.00 36.15 148 ILE D C 1
ATOM 4526 O O . ILE D 1 145 ? -9.399 5.153 -27.324 1.00 33.41 148 ILE D O 1
ATOM 4531 N N . GLU D 1 146 ? -7.965 5.956 -28.861 1.00 36.93 149 GLU D N 1
ATOM 4532 C CA . GLU D 1 146 ? -8.851 7.047 -29.239 1.00 36.29 149 GLU D CA 1
ATOM 4533 C C . GLU D 1 146 ? -10.125 6.597 -29.954 1.00 36.46 149 GLU D C 1
ATOM 4534 O O . GLU D 1 146 ? -10.916 7.431 -30.387 1.00 43.74 149 GLU D O 1
ATOM 4540 N N . HIS D 1 147 ? -10.329 5.288 -30.068 1.00 29.04 150 HIS D N 1
ATOM 4541 C CA . HIS D 1 147 ? -11.504 4.754 -30.742 1.00 27.85 150 HIS D CA 1
ATOM 4542 C C . HIS D 1 147 ? -12.259 3.824 -29.828 1.00 35.99 150 HIS D C 1
ATOM 4543 O O . HIS D 1 147 ? -13.451 3.603 -30.010 1.00 38.48 150 HIS D O 1
ATOM 4550 N N . GLN D 1 148 ? -11.550 3.266 -28.853 1.00 38.57 151 GLN D N 1
ATOM 4551 C CA . GLN D 1 148 ? -12.116 2.224 -28.006 1.00 37.43 151 GLN D CA 1
ATOM 4552 C C . GLN D 1 148 ? -13.558 2.537 -27.632 1.00 29.00 151 GLN D C 1
ATOM 4553 O O . GLN D 1 148 ? -14.445 1.701 -27.785 1.00 28.04 151 GLN D O 1
ATOM 4559 N N . GLU D 1 149 ? -13.794 3.757 -27.166 1.00 33.64 152 GLU D N 1
ATOM 4560 C CA . GLU D 1 149 ? -15.118 4.138 -26.694 1.00 31.51 152 GLU D CA 1
ATOM 4561 C C . GLU D 1 149 ? -16.177 3.989 -27.783 1.00 34.80 152 GLU D C 1
ATOM 4562 O O . GLU D 1 149 ? -17.184 3.314 -27.587 1.00 31.69 152 GLU D O 1
ATOM 4568 N N . ALA D 1 150 ? -15.954 4.617 -28.932 1.00 36.01 153 ALA D N 1
ATOM 4569 C CA . ALA D 1 150 ? -16.945 4.585 -30.006 1.00 34.89 153 ALA D CA 1
ATOM 4570 C C . ALA D 1 150 ? -17.284 3.153 -30.349 1.00 30.85 153 ALA D C 1
ATOM 4571 O O . ALA D 1 150 ? -18.422 2.839 -30.696 1.00 27.78 153 ALA D O 1
ATOM 4573 N N . ILE D 1 151 ? -16.277 2.289 -30.248 1.00 37.70 154 ILE D N 1
ATOM 4574 C CA . ILE D 1 151 ? -16.437 0.874 -30.560 1.00 40.03 154 ILE D CA 1
ATOM 4575 C C . ILE D 1 151 ? -17.178 0.156 -29.440 1.00 43.98 154 ILE D C 1
ATOM 4576 O O . ILE D 1 151 ? -18.105 -0.613 -29.694 1.00 44.58 154 ILE D O 1
ATOM 4581 N N . VAL D 1 152 ? -16.768 0.425 -28.202 1.00 41.94 155 VAL D N 1
ATOM 4582 C CA . VAL D 1 152 ? -17.415 -0.145 -27.026 1.00 35.47 155 VAL D CA 1
ATOM 4583 C C . VAL D 1 152 ? -18.906 0.200 -26.953 1.00 38.77 155 VAL D C 1
ATOM 4584 O O . VAL D 1 152 ? -19.745 -0.660 -26.693 1.00 37.51 155 VAL D O 1
ATOM 4588 N N . VAL D 1 153 ? -19.233 1.462 -27.193 1.00 39.10 156 VAL D N 1
ATOM 4589 C CA . VAL D 1 153 ? -20.620 1.886 -27.251 1.00 43.19 156 VAL D CA 1
ATOM 4590 C C . VAL D 1 153 ? -21.369 1.132 -28.351 1.00 49.13 156 VAL D C 1
ATOM 4591 O O . VAL D 1 153 ? -22.334 0.414 -28.075 1.00 48.92 156 VAL D O 1
ATOM 4595 N N . ALA D 1 154 ? -20.915 1.277 -29.593 1.00 44.72 157 ALA D N 1
ATOM 4596 C CA . ALA D 1 154 ? -21.564 0.590 -30.708 1.00 41.88 157 ALA D CA 1
ATOM 4597 C C . ALA D 1 154 ? -21.742 -0.893 -30.397 1.00 43.30 157 ALA D C 1
ATOM 4598 O O . ALA D 1 154 ? -22.680 -1.540 -30.864 1.00 41.61 157 ALA D O 1
ATOM 4600 N N . PHE D 1 155 ? -20.831 -1.428 -29.599 1.00 43.21 158 PHE D N 1
ATOM 4601 C CA . PHE D 1 155 ? -20.874 -2.836 -29.250 1.00 43.55 158 PHE D CA 1
ATOM 4602 C C . PHE D 1 155 ? -22.047 -3.119 -28.310 1.00 44.85 158 PHE D C 1
ATOM 4603 O O . PHE D 1 155 ? -22.867 -4.014 -28.561 1.00 45.09 158 PHE D O 1
ATOM 4611 N N . LEU D 1 156 ? -22.126 -2.345 -27.232 1.00 39.91 159 LEU D N 1
ATOM 4612 C CA . LEU D 1 156 ? -23.172 -2.542 -26.237 1.00 44.35 159 LEU D CA 1
ATOM 4613 C C . LEU D 1 156 ? -24.568 -2.279 -26.820 1.00 46.61 159 LEU D C 1
ATOM 4614 O O . LEU D 1 156 ? -25.549 -2.849 -26.349 1.00 50.32 159 LEU D O 1
ATOM 4619 N N . GLU D 1 157 ? -24.645 -1.423 -27.843 1.00 44.75 160 GLU D N 1
ATOM 4620 C CA . GLU D 1 157 ? -25.918 -1.058 -28.477 1.00 41.44 160 GLU D CA 1
ATOM 4621 C C . GLU D 1 157 ? -26.455 -2.147 -29.390 1.00 45.34 160 GLU D C 1
ATOM 4622 O O . GLU D 1 157 ? -27.664 -2.362 -29.454 1.00 40.33 160 GLU D O 1
ATOM 4628 N N . ARG D 1 158 ? -25.559 -2.815 -30.114 1.00 47.20 161 ARG D N 1
ATOM 4629 C CA . ARG D 1 158 ? -25.950 -3.904 -31.007 1.00 48.63 161 ARG D CA 1
ATOM 4630 C C . ARG D 1 158 ? -26.481 -5.071 -30.169 1.00 50.18 161 ARG D C 1
ATOM 4631 O O . ARG D 1 158 ? -27.504 -5.674 -30.503 1.00 52.44 161 ARG D O 1
ATOM 4639 N N . GLU D 1 159 ? -25.779 -5.372 -29.078 1.00 48.20 162 GLU D N 1
ATOM 4640 C CA . GLU D 1 159 ? -26.261 -6.300 -28.061 1.00 46.31 162 GLU D CA 1
ATOM 4641 C C . GLU D 1 159 ? -27.609 -5.808 -27.540 1.00 49.37 162 GLU D C 1
ATOM 4642 O O . GLU D 1 159 ? -28.505 -6.592 -27.219 1.00 46.27 162 GLU D O 1
ATOM 4648 N N . GLN D 1 160 ? -27.749 -4.489 -27.499 1.00 51.81 163 GLN D N 1
ATOM 4649 C CA . GLN D 1 160 ? -28.897 -3.832 -26.892 1.00 55.15 163 GLN D CA 1
ATOM 4650 C C . GLN D 1 160 ? -30.094 -3.711 -27.845 1.00 61.48 163 GLN D C 1
ATOM 4651 O O . GLN D 1 160 ? -31.049 -2.976 -27.574 1.00 60.82 163 GLN D O 1
ATOM 4657 N N . LEU D 1 161 ? -30.056 -4.434 -28.957 1.00 62.73 164 LEU D N 1
ATOM 4658 C CA . LEU D 1 161 ? -31.123 -4.309 -29.940 1.00 68.95 164 LEU D CA 1
ATOM 4659 C C . LEU D 1 161 ? -32.143 -5.438 -29.860 1.00 71.34 164 LEU D C 1
ATOM 4660 O O . LEU D 1 161 ? -33.339 -5.182 -29.706 1.00 74.56 164 LEU D O 1
#

Foldseek 3Di:
DLLVVLLVLLQVLLVLVVLLPVPLPVDDDDVVVSVVSVVVNVVSVVLSVLSVVVCVVSVHDHDDDVVVPLVVLVVLLVVLVVLLVSLVVSLVSCVVSVVNVNNVSSVVVSVVSVVSVVSVVCSVVSVVCVVVVVVD/DVLLVVLLVLLQVLLLLVVLLPPVLVPDDDCCPVSVVSVVVNVVSVVLSVLSVVVCVVSVHDHDDDDDVVCPLVVLVVNLVVLVVLLVSLVVSLVSCVVSVNNVSNVSSVVNNVVSVCSVVSVVCNVVVVVCVVVVVVD/DLLVVLLVLLLVLLCLVVLLVVVCVPDDPDDVVSVVRPVVSVVSVVLSVVSVVVNVVSVHDHYDDVVVPLVVLVVNLVVLVVLLVSLVVNLVSCVVVVNVVVNVSSVVVSVSSVVSCVSVVCSVVVVVVVVVVVVPVD/DLLVVLLVLLQVLLLLVQLLPPVCVPDDPDPPVSVVRVVVSVVSVVLSVLSVVSCVVSVHDHDDNDCVRVVVVVVVNPLVVLVVSLVVLVVLLVSLVVNLVSCVVVVNNVNSVSSVVVNVVSVCSVVSVVCSVVVVVVVVVVVVD

Solvent-accessible surface area: 27603 Å² total

Secondary structure (DSSP, 8-state):
-HHHHHHHHHHHHH--HHHH-----S-SS-HHHHHHHHHHHHHHHHHHHHHHHHHHHTT--------HHHHHHHHHHHHHHHHHHHHHHHHHHHHHTT-HHHHHHHHHHHHHHH--HHHHHHHHHHHHHHHHHHT-/-HHHHHHHHHHHHHH--HHHH----TT-SS-HHHHHHHHHHHHHHHHHHHHHHHHHHHTT----------TTHHHHHHHHHHHHHHHHHHHHHHHHHHHTT-HHHHHHHHHHHHHHH--HHHHHHHHHHHHHHHHHHT-/-HHHHHHHHHHHHH--HHHH----TT-SS-HHHHHHHHHHHHHHHHHHHHHHHHHHHTTPPPP---THHHHHHHHHHHHHHHHHHHHHHHHHHHHTTT-HHHHHHHHHHHHHHH--HHHHHHHHHHHHHHHHHHTTT-/-HHHHHHHHHHHHH--HHHH----TT-SS-HHHHHHHHHHHHHHHHHHHHHHHHHHHTTPPPP------TTTT---HHHHHHHHHHHHHHHHHHHHHHHHHHHHTTT-HHHHHHHHHHHHHHH--HHHHHHHHHHHHHHHHHHT-